Protein AF-A0A662I0E1-F1 (afdb_monomer_lite)

Secondary structure (DSSP, 8-state):
-EEEE-STTHHHHHHHHHHTTPEE-S--HHHHHHTT-----PPPSEEEEE-TTSSEEEEEE-HHHHHHHHHHHHHH-SSSEEEE-SS-BT-EEEEEEEEEETTEEEEEETTEEEEEE--S---TT-EEEEEEEE--SSSPPEEEES-EEE-SSEEEEET---EE-TT---HHHHHHHHHHHHHT--TTEEEEE-GGGGT--HHHHHHHHHHHHHHHHHHHT---PSSEEEE--BEEEEEE--HHHHHHHHHHHHTTS---TTHHHHHT-SSS-HHHHHHHHHTGGGS-HHHHHHHHHHHHHH---SEEEEEEE-TTS-EEEEEEEEEEE-SS-EEEEEE--S-EE-TTT--EE-TT-EEEEEE-TT-SEEEEEEE-TTS-EEEEEEEEES--EEEETTEEEEEEEEEEEEEETTSPPEEE-HHHHHHHHHTTSS-HHHHHHHHHHHHHHHHHHHH-SS-TTHHHHHHHHHH-

Foldseek 3Di:
DEEEEDDLLRLLVVLLQVVVPYHYEQYDPVNCVLVVHDNHLDQGQWYWYADPLLLWIKIKGHPVVVVVVLVSCVVLAFQKFKFFFPAHAFFKWWWFFQQDDPRWTWTAAPPGIATEDDDDDDDGGDTFMWTFNATFRPDHGYIYGAHWADDRFKIKGFQDAAEEDPLLPDPVLVVVVVVVQVVVPDVRIHIYTDNSSSRDDPVVVVVRVVVRSVLRVVLVPDPDDPGDGRYDHMTMMIMRHFLVVQQVSQVSSCVRAQGQRCLSQVCSADADHNVVRVVLRVCCVVDDRVVSNVCVVCVQVVQADQKAWEFAAEPSGDTDIDIFGFPDDDPQWTKTKDFDQDWDADPPLRHTDDGQKIWIWIDDAQFQWIKIWIADNVGHTFWIKIFGWRGWGDRYRRYIYTYGQQKIWIATQQGQIDIPRVVSNVVSVVVVRHDPVNSVVSVVLNVVLSVLRRVPRHCPPVVVNSSVNRVD

Structure (mmCIF, N/CA/C/O backbone):
data_AF-A0A662I0E1-F1
#
_entry.id   AF-A0A662I0E1-F1
#
loop_
_atom_site.group_PDB
_atom_site.id
_atom_site.type_symbol
_atom_site.label_atom_id
_atom_site.label_alt_id
_atom_site.label_comp_id
_atom_site.label_asym_id
_atom_site.label_entity_id
_atom_site.label_seq_id
_atom_site.pdbx_PDB_ins_code
_atom_site.Cartn_x
_atom_site.Cartn_y
_atom_site.Cartn_z
_atom_site.occupancy
_atom_site.B_iso_or_equiv
_atom_site.auth_seq_id
_atom_site.auth_comp_id
_atom_site.auth_asym_id
_atom_site.auth_atom_id
_atom_site.pdbx_PDB_model_num
ATOM 1 N N . MET A 1 1 ? 23.077 -3.966 -5.884 1.00 92.56 1 MET A N 1
ATOM 2 C CA . MET A 1 1 ? 21.669 -3.635 -6.199 1.00 92.56 1 MET A CA 1
ATOM 3 C C . MET A 1 1 ? 21.432 -2.170 -5.884 1.00 92.56 1 MET A C 1
ATOM 5 O O . MET A 1 1 ? 21.810 -1.733 -4.800 1.00 92.56 1 MET A O 1
ATOM 9 N N . PHE A 1 2 ? 20.866 -1.426 -6.832 1.00 96.06 2 PHE A N 1
ATOM 10 C CA . PHE A 1 2 ? 20.615 0.010 -6.728 1.00 96.06 2 PHE A CA 1
ATOM 11 C C . PHE A 1 2 ? 19.126 0.303 -6.548 1.00 96.06 2 PHE A C 1
ATOM 13 O O . PHE A 1 2 ? 18.291 -0.106 -7.361 1.00 96.06 2 PHE A O 1
ATOM 20 N N . ILE A 1 3 ? 18.792 1.060 -5.506 1.00 97.38 3 ILE A N 1
ATOM 21 C CA . ILE A 1 3 ? 17.420 1.412 -5.150 1.00 97.38 3 ILE A CA 1
ATOM 22 C C . ILE A 1 3 ? 17.205 2.903 -5.368 1.00 97.38 3 ILE A C 1
ATOM 24 O O . ILE A 1 3 ? 17.963 3.747 -4.891 1.00 97.38 3 ILE A O 1
ATOM 28 N N . ARG A 1 4 ? 16.116 3.236 -6.059 1.00 96.50 4 ARG A N 1
ATOM 29 C CA . ARG A 1 4 ? 15.605 4.604 -6.126 1.00 96.50 4 ARG A CA 1
ATOM 30 C C . ARG A 1 4 ? 14.428 4.757 -5.177 1.00 96.50 4 ARG A C 1
ATOM 32 O O . ARG A 1 4 ? 13.404 4.107 -5.366 1.00 96.50 4 ARG A O 1
ATOM 39 N N . VAL A 1 5 ? 14.537 5.677 -4.226 1.00 97.00 5 VAL A N 1
ATOM 40 C CA . VAL A 1 5 ? 13.483 5.955 -3.239 1.00 97.00 5 VAL A CA 1
ATOM 41 C C . VAL A 1 5 ? 12.842 7.316 -3.512 1.00 97.00 5 VAL A C 1
ATOM 43 O O . VAL A 1 5 ? 13.529 8.273 -3.886 1.00 97.00 5 VAL A O 1
ATOM 46 N N . ARG A 1 6 ? 11.517 7.408 -3.386 1.00 94.69 6 ARG A N 1
ATOM 47 C CA . ARG A 1 6 ? 10.720 8.630 -3.575 1.00 94.69 6 ARG A CA 1
ATOM 48 C C . ARG A 1 6 ? 9.590 8.694 -2.554 1.00 94.69 6 ARG A C 1
ATOM 50 O O . ARG A 1 6 ? 9.082 7.655 -2.160 1.00 94.69 6 ARG A O 1
ATOM 57 N N . GLY A 1 7 ? 9.157 9.913 -2.243 1.00 95.12 7 GLY A N 1
ATOM 58 C CA . GLY A 1 7 ? 7.985 10.162 -1.408 1.00 95.12 7 GLY A CA 1
ATOM 59 C C . GLY A 1 7 ? 8.312 10.485 0.047 1.00 95.12 7 GLY A C 1
ATOM 60 O O . GLY A 1 7 ? 9.469 10.747 0.382 1.00 95.12 7 GLY A O 1
ATOM 61 N N . ILE A 1 8 ? 7.288 10.509 0.896 1.00 95.94 8 ILE A N 1
ATOM 62 C CA . ILE A 1 8 ? 7.393 10.969 2.289 1.00 95.94 8 ILE A CA 1
ATOM 63 C C . ILE A 1 8 ? 8.243 10.022 3.145 1.00 95.94 8 ILE A C 1
ATOM 65 O O . ILE A 1 8 ? 8.955 10.479 4.033 1.00 95.94 8 ILE A O 1
ATOM 69 N N . TYR A 1 9 ? 8.269 8.730 2.801 1.00 97.56 9 TYR A N 1
ATOM 70 C CA . TYR A 1 9 ? 9.068 7.717 3.496 1.00 97.56 9 TYR A CA 1
ATOM 71 C C . TYR A 1 9 ? 10.549 7.713 3.082 1.00 97.56 9 TYR A C 1
ATOM 73 O O . TYR A 1 9 ? 11.338 6.912 3.583 1.00 97.56 9 TYR A O 1
ATOM 81 N N . ALA A 1 10 ? 10.965 8.579 2.147 1.00 97.50 10 ALA A N 1
ATOM 82 C CA . ALA A 1 10 ? 12.245 8.417 1.464 1.00 97.50 10 ALA A CA 1
ATOM 83 C C . ALA A 1 10 ? 13.468 8.469 2.386 1.00 97.50 10 ALA A C 1
ATOM 85 O O . ALA A 1 10 ? 14.403 7.703 2.172 1.00 97.50 10 ALA A O 1
ATOM 86 N N . THR A 1 11 ? 13.477 9.334 3.402 1.00 97.62 11 THR A N 1
ATOM 87 C CA . THR A 1 11 ? 14.609 9.433 4.339 1.00 97.62 11 THR A CA 1
ATOM 88 C C . THR A 1 11 ? 14.713 8.196 5.229 1.00 97.62 11 THR A C 1
ATOM 90 O O . THR A 1 11 ? 15.781 7.594 5.267 1.00 97.62 11 THR A O 1
ATOM 93 N N . ALA A 1 12 ? 13.615 7.763 5.859 1.00 98.06 12 ALA A N 1
ATOM 94 C CA . ALA A 1 12 ? 13.603 6.565 6.703 1.00 98.06 12 ALA A CA 1
ATOM 95 C C . ALA A 1 12 ? 14.018 5.312 5.918 1.00 98.06 12 ALA A C 1
ATOM 97 O O . ALA A 1 12 ? 14.869 4.539 6.350 1.00 98.06 12 ALA A O 1
ATOM 98 N N . LEU A 1 13 ? 13.457 5.139 4.718 1.00 98.19 13 LEU A N 1
ATOM 99 C CA . LEU A 1 13 ? 13.763 3.984 3.878 1.00 98.19 13 LEU A CA 1
ATOM 100 C C . LEU A 1 13 ? 15.184 4.028 3.320 1.00 98.19 13 LEU A C 1
ATOM 102 O O . LEU A 1 13 ? 15.802 2.983 3.169 1.00 98.19 13 LEU A O 1
ATOM 106 N N . THR A 1 14 ? 15.721 5.218 3.042 1.00 98.12 14 THR A N 1
ATOM 107 C CA . THR A 1 14 ? 17.128 5.357 2.648 1.00 98.12 14 THR A CA 1
ATOM 108 C C . THR A 1 14 ? 18.055 4.882 3.764 1.00 98.12 14 THR A C 1
ATOM 110 O O . THR A 1 14 ? 18.943 4.085 3.475 1.00 98.12 14 THR A O 1
ATOM 113 N N . ASN A 1 15 ? 17.806 5.289 5.016 1.00 97.81 15 ASN A N 1
ATOM 114 C CA . ASN A 1 15 ? 18.572 4.807 6.170 1.00 97.81 15 ASN A CA 1
ATOM 115 C C . ASN A 1 15 ? 18.498 3.273 6.260 1.00 97.81 15 ASN A C 1
ATOM 117 O O . ASN A 1 15 ? 19.514 2.592 6.173 1.00 97.81 15 ASN A O 1
ATOM 121 N N . LEU A 1 16 ? 17.276 2.722 6.266 1.00 97.56 16 LEU A N 1
ATOM 122 C CA . LEU A 1 16 ? 17.043 1.276 6.326 1.00 97.56 16 LEU A CA 1
ATOM 123 C C . LEU A 1 16 ? 17.789 0.504 5.224 1.00 97.56 16 LEU A C 1
ATOM 125 O O . LEU A 1 16 ? 18.357 -0.555 5.485 1.00 97.56 16 LEU A O 1
ATOM 129 N N . PHE A 1 17 ? 17.786 1.001 3.987 1.00 97.44 17 PHE A N 1
ATOM 130 C CA . PHE A 1 17 ? 18.440 0.326 2.866 1.00 97.44 17 PHE A CA 1
ATOM 131 C C . PHE A 1 17 ? 19.967 0.405 2.933 1.00 97.44 17 PHE A C 1
ATOM 133 O O . PHE A 1 17 ? 20.621 -0.603 2.658 1.00 97.44 17 PHE A O 1
ATOM 140 N N . LEU A 1 18 ? 20.534 1.546 3.332 1.00 96.69 18 LEU A N 1
ATOM 141 C CA . LEU A 1 18 ? 21.981 1.691 3.515 1.00 96.69 18 LEU A CA 1
ATOM 142 C C . LEU A 1 18 ? 22.489 0.758 4.623 1.00 96.69 18 LEU A C 1
ATOM 144 O O . LEU A 1 18 ? 23.445 0.018 4.399 1.00 96.69 18 LEU A O 1
ATOM 148 N N . SER A 1 19 ? 21.786 0.685 5.759 1.00 95.88 19 SER A N 1
ATOM 149 C CA . SER A 1 19 ? 22.121 -0.230 6.864 1.00 95.88 19 SER A CA 1
ATOM 150 C C . SER A 1 19 ? 22.014 -1.715 6.492 1.00 95.88 19 SER A C 1
ATOM 152 O O . SER A 1 19 ? 22.549 -2.564 7.196 1.00 95.88 19 SER A O 1
ATOM 154 N N . ASN A 1 20 ? 21.336 -2.048 5.387 1.00 96.69 20 ASN A N 1
ATOM 155 C CA . ASN A 1 20 ? 21.215 -3.412 4.861 1.00 96.69 20 ASN A CA 1
ATOM 156 C C . ASN A 1 20 ? 22.076 -3.648 3.600 1.00 96.69 20 ASN A C 1
ATOM 158 O O . ASN A 1 20 ? 21.840 -4.606 2.863 1.00 96.69 20 ASN A O 1
ATOM 162 N N . GLY A 1 21 ? 23.061 -2.783 3.326 1.00 95.62 21 GLY A N 1
ATOM 163 C CA . GLY A 1 21 ? 24.054 -2.980 2.263 1.00 95.62 21 GLY A CA 1
ATOM 164 C C . GLY A 1 21 ? 23.559 -2.701 0.838 1.00 95.62 21 GLY A C 1
ATOM 165 O O . GLY A 1 21 ? 24.180 -3.143 -0.132 1.00 95.62 21 GLY A O 1
ATOM 166 N N . PHE A 1 22 ? 22.440 -1.989 0.672 1.00 96.69 22 PHE A N 1
ATOM 167 C CA . PHE A 1 22 ? 21.978 -1.556 -0.648 1.00 96.69 22 PHE A CA 1
ATOM 168 C C . PHE A 1 22 ? 22.583 -0.214 -1.041 1.00 96.69 22 PHE A C 1
ATOM 170 O O . PHE A 1 22 ? 22.819 0.653 -0.206 1.00 96.69 22 PHE A O 1
ATOM 177 N N . ASN A 1 23 ? 22.738 -0.008 -2.348 1.00 96.62 23 ASN A N 1
ATOM 178 C CA . ASN A 1 23 ? 23.169 1.275 -2.885 1.00 96.62 23 ASN A CA 1
ATOM 179 C C . ASN A 1 23 ? 21.958 2.132 -3.246 1.00 96.62 23 ASN A C 1
ATOM 181 O O . ASN A 1 23 ? 20.977 1.644 -3.815 1.00 96.62 23 ASN A O 1
ATOM 185 N N . ILE A 1 24 ? 22.043 3.428 -2.968 1.00 96.81 24 ILE A N 1
ATOM 186 C CA . ILE A 1 24 ? 21.004 4.396 -3.316 1.00 96.81 24 ILE A CA 1
ATOM 187 C C . ILE A 1 24 ? 21.403 5.098 -4.601 1.00 96.81 24 ILE A C 1
ATOM 189 O O . ILE A 1 24 ? 22.513 5.603 -4.717 1.00 96.81 24 ILE A O 1
ATOM 193 N N . THR A 1 25 ? 20.487 5.162 -5.564 1.00 95.12 25 THR A N 1
ATOM 194 C CA . THR A 1 25 ? 20.740 5.850 -6.830 1.00 95.12 25 THR A CA 1
ATOM 195 C C . THR A 1 25 ? 19.688 6.893 -7.142 1.00 95.12 25 THR A C 1
ATOM 197 O O . THR A 1 25 ? 18.530 6.806 -6.712 1.00 95.12 25 THR A O 1
ATOM 200 N N . GLN A 1 26 ? 20.096 7.893 -7.922 1.00 91.62 26 GLN A N 1
ATOM 201 C CA . GLN A 1 26 ? 19.263 9.013 -8.326 1.00 91.62 26 GLN A CA 1
ATOM 202 C C . GLN A 1 26 ? 18.529 9.630 -7.118 1.00 91.62 26 GLN A C 1
ATOM 204 O O . GLN A 1 26 ? 17.303 9.787 -7.185 1.00 91.62 26 GLN A O 1
ATOM 209 N N . PRO A 1 27 ? 19.197 9.925 -5.983 1.00 94.56 27 PRO A N 1
ATOM 210 C CA . PRO A 1 27 ? 18.520 10.471 -4.812 1.00 94.56 27 PRO A CA 1
ATOM 211 C C . PRO A 1 27 ? 17.886 11.835 -5.126 1.00 94.56 27 PRO A C 1
ATOM 213 O O . PRO A 1 27 ? 18.352 12.588 -5.988 1.00 94.56 27 PRO A O 1
ATOM 216 N N . GLY A 1 28 ? 16.785 12.143 -4.435 1.00 92.00 28 GLY A N 1
ATOM 217 C CA . GLY A 1 28 ? 16.270 13.513 -4.396 1.00 92.00 28 GLY A CA 1
ATOM 218 C C . GLY A 1 28 ? 17.244 14.421 -3.644 1.00 92.00 28 GLY A C 1
ATOM 219 O O . GLY A 1 28 ? 18.026 13.933 -2.835 1.00 92.00 28 GLY A O 1
ATOM 220 N N . GLU A 1 29 ? 17.187 15.727 -3.886 1.00 92.88 29 GLU A N 1
ATOM 221 C CA . GLU A 1 29 ? 18.135 16.698 -3.318 1.00 92.88 29 GLU A CA 1
ATOM 222 C C . GLU A 1 29 ? 18.207 16.645 -1.786 1.00 92.88 29 GLU A C 1
ATOM 224 O O . GLU A 1 29 ? 19.290 16.523 -1.222 1.00 92.88 29 GLU A O 1
ATOM 229 N N . ILE A 1 30 ? 17.050 16.608 -1.120 1.00 92.81 30 ILE A N 1
ATOM 230 C CA . ILE A 1 30 ? 16.956 16.518 0.345 1.00 92.81 30 ILE A CA 1
ATOM 231 C C . ILE A 1 30 ? 17.621 15.238 0.872 1.00 92.81 30 ILE A C 1
ATOM 233 O O . ILE A 1 30 ? 18.372 15.279 1.842 1.00 92.81 30 ILE A O 1
ATOM 237 N N . VAL A 1 31 ? 17.365 14.094 0.231 1.00 95.25 31 VAL A N 1
ATOM 238 C CA . VAL A 1 31 ? 17.960 12.808 0.631 1.00 95.25 31 VAL A CA 1
ATOM 239 C C . VAL A 1 31 ? 19.466 12.814 0.369 1.00 95.25 31 VAL A C 1
ATOM 241 O O . VAL A 1 31 ? 20.226 12.383 1.226 1.00 95.25 31 VAL A O 1
ATOM 244 N N . ALA A 1 32 ? 19.906 13.344 -0.773 1.00 95.19 32 ALA A N 1
ATOM 245 C CA . ALA A 1 32 ? 21.325 13.451 -1.095 1.00 95.19 32 ALA A CA 1
ATOM 246 C C . ALA A 1 32 ? 22.075 14.288 -0.050 1.00 95.19 32 ALA A C 1
ATOM 248 O O . ALA A 1 32 ? 23.121 13.858 0.423 1.00 95.19 32 ALA A O 1
ATOM 249 N N . LYS A 1 33 ? 21.503 15.428 0.364 1.00 95.44 33 LYS A N 1
ATOM 250 C CA . LYS A 1 33 ? 22.077 16.297 1.397 1.00 95.44 33 LYS A CA 1
ATOM 251 C C . LYS A 1 33 ? 22.139 15.612 2.765 1.00 95.44 33 LYS A C 1
ATOM 253 O O . LYS A 1 33 ? 23.177 15.656 3.406 1.00 95.44 33 LYS A O 1
ATOM 258 N N . ARG A 1 34 ? 21.051 14.962 3.199 1.00 95.19 34 ARG A N 1
ATOM 259 C CA . ARG A 1 34 ? 20.962 14.309 4.523 1.00 95.19 34 ARG A CA 1
ATOM 260 C C . ARG A 1 34 ? 21.964 13.171 4.714 1.00 95.19 34 ARG A C 1
ATOM 262 O O . ARG A 1 34 ? 22.451 12.981 5.816 1.00 95.19 34 ARG A O 1
ATOM 269 N N . PHE A 1 35 ? 22.252 12.422 3.653 1.00 96.12 35 PHE A N 1
ATOM 270 C CA . PHE A 1 35 ? 23.133 11.250 3.705 1.00 96.12 35 PHE A CA 1
ATOM 271 C C . PHE A 1 35 ? 24.491 11.485 3.026 1.00 96.12 35 PHE A C 1
ATOM 273 O O . PHE A 1 35 ? 25.225 10.528 2.795 1.00 96.12 35 PHE A O 1
ATOM 280 N N . SER A 1 36 ? 24.807 12.728 2.641 1.00 94.75 36 SER A N 1
ATOM 281 C CA . SER A 1 36 ? 26.024 13.075 1.888 1.00 94.75 36 SER A CA 1
ATOM 282 C C . SER A 1 36 ? 26.256 12.184 0.654 1.00 94.75 36 SER A C 1
ATOM 284 O O . SER A 1 36 ? 27.383 11.820 0.320 1.00 94.75 36 SER A O 1
ATOM 286 N N . LEU A 1 37 ? 25.172 11.804 -0.033 1.00 93.19 37 LEU A N 1
ATOM 287 C CA . LEU A 1 37 ? 25.224 10.882 -1.168 1.00 93.19 37 LEU A CA 1
ATOM 288 C C . LEU A 1 37 ? 25.555 11.620 -2.461 1.00 93.19 37 LEU A C 1
ATOM 290 O O . LEU A 1 37 ? 24.956 12.650 -2.791 1.00 93.19 37 LEU A O 1
ATOM 294 N N . LYS A 1 38 ? 26.421 11.011 -3.273 1.00 90.44 38 LYS A N 1
ATOM 295 C CA . LYS A 1 38 ? 26.618 11.432 -4.661 1.00 90.44 38 LYS A CA 1
ATOM 296 C C . LYS A 1 38 ? 25.315 11.248 -5.442 1.00 90.44 38 LYS A C 1
ATOM 298 O O . LYS A 1 38 ? 24.607 10.250 -5.297 1.00 90.44 38 LYS A O 1
ATOM 303 N N . ARG A 1 39 ? 24.995 12.202 -6.320 1.00 85.62 39 ARG A N 1
ATOM 304 C CA . ARG A 1 39 ? 23.822 12.122 -7.210 1.00 85.62 39 ARG A CA 1
ATOM 305 C C . ARG A 1 39 ? 24.117 11.249 -8.426 1.00 85.62 39 ARG A C 1
ATOM 307 O O . ARG A 1 39 ? 24.038 11.702 -9.564 1.00 85.62 39 ARG A O 1
ATOM 314 N N . GLU A 1 40 ? 24.465 9.996 -8.167 1.00 83.25 40 GLU A N 1
ATOM 315 C CA . GLU A 1 40 ? 24.742 9.024 -9.215 1.00 83.25 40 GLU A CA 1
ATOM 316 C C . GLU A 1 40 ? 23.516 8.802 -10.103 1.00 83.25 40 GLU A C 1
ATOM 318 O O . GLU A 1 40 ? 22.366 8.781 -9.649 1.00 83.25 40 GLU A O 1
ATOM 323 N N . THR A 1 41 ? 23.780 8.623 -11.394 1.00 86.81 41 THR A N 1
ATOM 324 C CA . THR A 1 41 ? 22.773 8.445 -12.445 1.00 86.81 41 THR A CA 1
ATOM 325 C C . THR A 1 41 ? 22.574 6.986 -12.847 1.00 86.81 41 THR A C 1
ATOM 327 O O . THR A 1 41 ? 21.814 6.703 -13.777 1.00 86.81 41 THR A O 1
ATOM 330 N N . ILE A 1 42 ? 23.202 6.060 -12.115 1.00 91.88 42 ILE A N 1
ATOM 331 C CA . ILE A 1 42 ? 23.125 4.617 -12.347 1.00 91.88 42 ILE A CA 1
ATOM 332 C C . ILE A 1 42 ? 21.647 4.173 -12.418 1.00 91.88 42 ILE A C 1
ATOM 334 O O . ILE A 1 42 ? 20.800 4.664 -11.665 1.00 91.88 42 ILE A O 1
ATOM 338 N N . PRO A 1 43 ? 21.270 3.281 -13.350 1.00 93.00 43 PRO A N 1
ATOM 339 C CA . PRO A 1 43 ? 19.903 2.785 -13.427 1.00 93.00 43 PRO A CA 1
ATOM 340 C C . PRO A 1 43 ? 19.507 2.036 -12.157 1.00 93.00 43 PRO A C 1
ATOM 342 O O . PRO A 1 43 ? 20.181 1.096 -11.743 1.00 93.00 43 PRO A O 1
ATOM 345 N N . ALA A 1 44 ? 18.370 2.408 -11.578 1.00 95.19 44 ALA A N 1
ATOM 346 C CA . ALA A 1 44 ? 17.819 1.688 -10.440 1.00 95.19 44 ALA A CA 1
ATOM 347 C C . ALA A 1 44 ? 17.300 0.309 -10.866 1.00 95.19 44 ALA A C 1
ATOM 349 O O . ALA A 1 44 ? 16.575 0.215 -11.865 1.00 95.19 44 ALA A O 1
ATOM 350 N N . ASP A 1 45 ? 17.606 -0.714 -10.068 1.00 96.25 45 ASP A N 1
ATOM 351 C CA . ASP A 1 45 ? 17.050 -2.063 -10.205 1.00 96.25 45 ASP A CA 1
ATOM 352 C C . ASP A 1 45 ? 15.610 -2.101 -9.664 1.00 96.25 45 ASP A C 1
ATOM 354 O O . ASP A 1 45 ? 14.736 -2.764 -10.221 1.00 96.25 45 ASP A O 1
ATOM 358 N N . VAL A 1 46 ? 15.340 -1.316 -8.614 1.00 97.19 46 VAL A N 1
ATOM 359 C CA . VAL A 1 46 ? 14.019 -1.168 -7.992 1.00 97.19 46 VAL A CA 1
ATOM 360 C C . VAL A 1 46 ? 13.707 0.294 -7.695 1.00 97.19 46 VAL A C 1
ATOM 362 O O . VAL A 1 46 ? 14.574 1.094 -7.343 1.00 97.19 46 VAL A O 1
ATOM 365 N N . THR A 1 47 ? 12.433 0.659 -7.830 1.00 97.06 47 THR A N 1
ATOM 366 C CA . THR A 1 47 ? 11.896 1.930 -7.343 1.00 97.06 47 THR A CA 1
ATOM 367 C C . THR A 1 47 ? 10.920 1.699 -6.202 1.00 97.06 47 THR A C 1
ATOM 369 O O . THR A 1 47 ? 9.942 0.975 -6.370 1.00 97.06 47 THR A O 1
ATOM 372 N N . VAL A 1 48 ? 11.165 2.373 -5.083 1.00 98.12 48 VAL A N 1
ATOM 373 C CA . VAL A 1 48 ? 10.274 2.444 -3.925 1.00 98.12 48 VAL A CA 1
ATOM 374 C C . VAL A 1 48 ? 9.627 3.824 -3.907 1.00 98.12 48 VAL A C 1
ATOM 376 O O . VAL A 1 48 ? 10.321 4.841 -3.994 1.00 98.12 48 VAL A O 1
ATOM 379 N N . LYS A 1 49 ? 8.299 3.869 -3.850 1.00 97.00 49 LYS A N 1
ATOM 380 C CA . LYS A 1 49 ? 7.519 5.112 -3.832 1.00 97.00 49 LYS A CA 1
ATOM 381 C C . LYS A 1 49 ? 6.309 4.977 -2.919 1.00 97.00 49 LYS A C 1
ATOM 383 O O . LYS A 1 49 ? 5.849 3.862 -2.699 1.00 97.00 49 LYS A O 1
ATOM 388 N N . ASP A 1 50 ? 5.757 6.098 -2.482 1.00 97.44 50 ASP A N 1
ATOM 389 C CA . ASP A 1 50 ? 4.487 6.117 -1.756 1.00 97.44 50 ASP A CA 1
ATOM 390 C C . ASP A 1 50 ? 3.361 5.449 -2.569 1.00 97.44 50 ASP A C 1
ATOM 392 O O . ASP A 1 50 ? 3.311 5.546 -3.807 1.00 97.44 50 ASP A O 1
ATOM 396 N N . ARG A 1 51 ? 2.433 4.803 -1.855 1.00 95.25 51 ARG A N 1
ATOM 397 C CA . ARG A 1 51 ? 1.071 4.563 -2.349 1.00 95.25 51 ARG A CA 1
ATOM 398 C C . ARG A 1 51 ? 0.395 5.901 -2.670 1.00 95.25 51 ARG A C 1
ATOM 400 O O . ARG A 1 51 ? 0.800 6.950 -2.170 1.00 95.25 51 ARG A O 1
ATOM 407 N N . GLU A 1 52 ? -0.646 5.877 -3.498 1.00 91.50 52 GLU A N 1
ATOM 408 C CA . GLU A 1 52 ? -1.362 7.101 -3.898 1.00 91.50 52 GLU A CA 1
ATOM 409 C C . GLU A 1 52 ? -2.003 7.828 -2.706 1.00 91.50 52 GLU A C 1
ATOM 411 O O . GLU A 1 52 ? -2.025 9.055 -2.671 1.00 91.50 52 GLU A O 1
ATOM 416 N N . ASP A 1 53 ? -2.436 7.074 -1.697 1.00 91.56 53 ASP A N 1
ATOM 417 C CA . ASP A 1 53 ? -2.974 7.572 -0.428 1.00 91.56 53 ASP A CA 1
ATOM 418 C C . ASP A 1 53 ? -1.898 7.944 0.610 1.00 91.56 53 ASP A C 1
ATOM 420 O O . ASP A 1 53 ? -2.234 8.412 1.695 1.00 91.56 53 ASP A O 1
ATOM 424 N N . LYS A 1 54 ? -0.610 7.720 0.305 1.00 95.31 54 LYS A N 1
ATOM 425 C CA . LYS A 1 54 ? 0.538 7.873 1.218 1.00 95.31 54 LYS A CA 1
ATOM 426 C C . LYS A 1 54 ? 0.460 7.032 2.506 1.00 95.31 54 LYS A C 1
ATOM 428 O O . LYS A 1 54 ? 1.284 7.214 3.405 1.00 95.31 54 LYS A O 1
ATOM 433 N N . LYS A 1 55 ? -0.462 6.068 2.612 1.00 95.56 55 LYS A N 1
ATOM 434 C CA . LYS A 1 55 ? -0.620 5.180 3.785 1.00 95.56 55 LYS A CA 1
ATOM 435 C C . LYS A 1 55 ? 0.324 3.971 3.756 1.00 95.56 55 LYS A C 1
ATOM 437 O O . LYS A 1 55 ? 0.255 3.092 4.610 1.00 95.56 55 LYS A O 1
ATOM 442 N N . GLY A 1 56 ? 1.237 3.941 2.793 1.00 97.12 56 GLY A N 1
ATOM 443 C CA . GLY A 1 56 ? 2.215 2.883 2.621 1.00 97.12 56 GLY A CA 1
ATOM 444 C C . GLY A 1 56 ? 3.087 3.121 1.396 1.00 97.12 56 GLY A C 1
ATOM 445 O O . GLY A 1 56 ? 3.165 4.244 0.888 1.00 97.12 56 GLY A O 1
ATOM 446 N N . ILE A 1 57 ? 3.719 2.062 0.896 1.00 98.38 57 ILE A N 1
ATOM 447 C CA . ILE A 1 57 ? 4.644 2.128 -0.241 1.00 98.38 57 ILE A CA 1
ATOM 448 C C . ILE A 1 57 ? 4.385 1.031 -1.269 1.00 98.38 57 ILE A C 1
ATOM 450 O O . ILE A 1 57 ? 3.851 -0.031 -0.966 1.00 98.38 57 ILE A O 1
ATOM 454 N N . VAL A 1 58 ? 4.834 1.287 -2.494 1.00 97.62 58 VAL A N 1
ATOM 455 C CA . VAL A 1 58 ? 4.884 0.325 -3.592 1.00 97.62 58 VAL A CA 1
ATOM 456 C C . VAL A 1 58 ? 6.325 0.210 -4.082 1.00 97.62 58 VAL A C 1
ATOM 458 O O . VAL A 1 58 ? 6.976 1.205 -4.420 1.00 97.62 58 VAL A O 1
ATOM 461 N N . ILE A 1 59 ? 6.804 -1.025 -4.144 1.00 98.06 59 ILE A N 1
ATOM 462 C CA . ILE A 1 59 ? 8.112 -1.443 -4.633 1.00 98.06 59 ILE A CA 1
ATOM 463 C C . ILE A 1 59 ? 7.912 -2.074 -6.011 1.00 98.06 59 ILE A C 1
ATOM 465 O O . ILE A 1 59 ? 7.139 -3.019 -6.157 1.00 98.06 59 ILE A O 1
ATOM 469 N N . ILE A 1 60 ? 8.588 -1.539 -7.028 1.00 96.88 60 ILE A N 1
ATOM 470 C CA . ILE A 1 60 ? 8.464 -2.003 -8.416 1.00 96.88 60 ILE A CA 1
ATOM 471 C C . ILE A 1 60 ? 9.851 -2.141 -9.039 1.00 96.88 60 ILE A C 1
ATOM 473 O O . ILE A 1 60 ? 10.614 -1.169 -9.056 1.00 96.88 60 ILE A O 1
ATOM 477 N N . GLY A 1 61 ? 10.159 -3.307 -9.604 1.00 96.31 61 GLY A N 1
ATOM 478 C CA . GLY A 1 61 ? 11.389 -3.512 -10.370 1.00 96.31 61 GLY A CA 1
ATOM 479 C C . GLY A 1 61 ? 11.809 -4.971 -10.470 1.00 96.31 61 GLY A C 1
ATOM 480 O O . GLY A 1 61 ? 10.970 -5.861 -10.592 1.00 96.31 61 GLY A O 1
ATOM 481 N N . ASP A 1 62 ? 13.118 -5.202 -10.439 1.00 95.06 62 ASP A N 1
ATOM 482 C CA . ASP A 1 62 ? 13.705 -6.535 -10.535 1.00 95.06 62 ASP A CA 1
ATOM 483 C C . ASP A 1 62 ? 13.199 -7.494 -9.436 1.00 95.06 62 ASP A C 1
ATOM 485 O O . ASP A 1 62 ? 13.178 -7.160 -8.251 1.00 95.06 62 ASP A O 1
ATOM 489 N N . LYS A 1 63 ? 12.821 -8.717 -9.831 1.00 94.44 63 LYS A N 1
ATOM 490 C CA . LYS A 1 63 ? 12.172 -9.706 -8.954 1.00 94.44 63 LYS A CA 1
ATOM 491 C C . LYS A 1 63 ? 13.062 -10.156 -7.798 1.00 94.44 63 LYS A C 1
ATOM 493 O O . LYS A 1 63 ? 12.556 -10.363 -6.698 1.00 94.44 63 LYS A O 1
ATOM 498 N N . GLU A 1 64 ? 14.361 -10.331 -8.026 1.00 95.31 64 GLU A N 1
ATOM 499 C CA . GLU A 1 64 ? 15.283 -10.768 -6.972 1.00 95.31 64 GLU A CA 1
ATOM 500 C C . GLU A 1 64 ? 15.464 -9.666 -5.925 1.00 95.31 64 GLU A C 1
ATOM 502 O O . GLU A 1 64 ? 15.352 -9.908 -4.721 1.00 95.31 64 GLU A O 1
ATOM 507 N N . THR A 1 65 ? 15.656 -8.433 -6.392 1.00 96.56 65 THR A N 1
ATOM 508 C CA . THR A 1 65 ? 15.787 -7.257 -5.530 1.00 96.56 65 THR A CA 1
ATOM 509 C C . THR A 1 65 ? 14.502 -7.008 -4.733 1.00 96.56 65 THR A C 1
ATOM 511 O O . THR A 1 65 ? 14.565 -6.796 -3.522 1.00 96.56 65 THR A O 1
ATOM 514 N N . VAL A 1 66 ? 13.325 -7.108 -5.367 1.00 97.56 66 VAL A N 1
ATOM 515 C CA . VAL A 1 66 ? 12.019 -6.993 -4.688 1.00 97.56 66 VAL A CA 1
ATOM 516 C C . VAL A 1 66 ? 11.868 -8.048 -3.591 1.00 97.56 66 VAL A C 1
ATOM 518 O O . VAL A 1 66 ? 11.462 -7.705 -2.484 1.00 97.56 66 VAL A O 1
ATOM 521 N N . LYS A 1 67 ? 12.244 -9.309 -3.846 1.00 96.44 67 LYS A N 1
ATOM 522 C CA . LYS A 1 67 ? 12.188 -10.381 -2.837 1.00 96.44 67 LYS A CA 1
ATOM 523 C C . LYS A 1 67 ? 13.093 -10.110 -1.633 1.00 96.44 67 LYS A C 1
ATOM 525 O O . LYS A 1 67 ? 12.668 -10.318 -0.496 1.00 96.44 67 LYS A O 1
ATOM 530 N N . LYS A 1 68 ? 14.320 -9.625 -1.861 1.00 97.31 68 LYS A N 1
ATOM 531 C CA . LYS A 1 68 ? 15.242 -9.252 -0.772 1.00 97.31 68 LYS A CA 1
ATOM 532 C C . LYS A 1 68 ? 14.657 -8.126 0.080 1.00 97.31 68 LYS A C 1
ATOM 534 O O . LYS A 1 68 ? 14.643 -8.239 1.304 1.00 97.31 68 LYS A O 1
ATOM 539 N N . LEU A 1 69 ? 14.095 -7.098 -0.558 1.00 97.56 69 LEU A N 1
ATOM 540 C CA . LEU A 1 69 ? 13.416 -6.015 0.153 1.00 97.56 69 LEU A CA 1
ATOM 541 C C . LEU A 1 69 ? 12.196 -6.512 0.928 1.00 97.56 69 LEU A C 1
ATOM 543 O O . LEU A 1 69 ? 12.064 -6.183 2.100 1.00 97.56 69 LEU A O 1
ATOM 547 N N . ALA A 1 70 ? 11.345 -7.347 0.329 1.00 96.31 70 ALA A N 1
ATOM 548 C CA . ALA A 1 70 ? 10.181 -7.912 1.007 1.00 96.31 70 ALA A CA 1
ATOM 549 C C . ALA A 1 70 ? 10.568 -8.656 2.298 1.00 96.31 70 ALA A C 1
ATOM 551 O O . ALA A 1 70 ? 9.907 -8.487 3.320 1.00 96.31 70 ALA A O 1
ATOM 552 N N . SER A 1 71 ? 11.666 -9.420 2.282 1.00 95.44 71 SER A N 1
ATOM 553 C CA . SER A 1 71 ? 12.209 -10.081 3.479 1.00 95.44 71 SER A CA 1
ATOM 554 C C . SER A 1 71 ? 12.628 -9.076 4.560 1.00 95.44 71 SER A C 1
ATOM 556 O O . SER A 1 71 ? 12.249 -9.228 5.719 1.00 95.44 71 SER A O 1
ATOM 558 N N . ILE A 1 72 ? 13.345 -8.012 4.184 1.00 96.31 72 ILE A N 1
ATOM 559 C CA . ILE A 1 72 ? 13.762 -6.947 5.114 1.00 96.31 72 ILE A CA 1
ATOM 560 C C . ILE A 1 72 ? 12.547 -6.258 5.729 1.00 96.31 72 ILE A C 1
ATOM 562 O O . ILE A 1 72 ? 12.486 -6.094 6.943 1.00 96.31 72 ILE A O 1
ATOM 566 N N . PHE A 1 73 ? 11.552 -5.909 4.913 1.00 96.69 73 PHE A N 1
ATOM 567 C CA . PHE A 1 73 ? 10.337 -5.256 5.388 1.00 96.69 73 PHE A CA 1
ATOM 568 C C . PHE A 1 73 ? 9.531 -6.146 6.340 1.00 96.69 73 PHE A C 1
ATOM 570 O O . PHE A 1 73 ? 9.131 -5.668 7.395 1.00 96.69 73 PHE A O 1
ATOM 577 N N . LYS A 1 74 ? 9.348 -7.436 6.028 1.00 94.69 74 LYS A N 1
ATOM 578 C CA . LYS A 1 74 ? 8.633 -8.374 6.914 1.00 94.69 74 LYS A CA 1
ATOM 579 C C . LYS A 1 74 ? 9.350 -8.597 8.250 1.00 94.69 74 LYS A C 1
ATOM 581 O O . LYS A 1 74 ? 8.692 -8.852 9.250 1.00 94.69 74 LYS A O 1
ATOM 586 N N . LYS A 1 75 ? 10.684 -8.495 8.279 1.00 93.81 75 LYS A N 1
ATOM 587 C CA . LYS A 1 75 ? 11.472 -8.549 9.523 1.00 93.81 75 LYS A CA 1
ATOM 588 C C . LYS A 1 75 ? 11.408 -7.237 10.307 1.00 93.81 75 LYS A C 1
ATOM 590 O O . LYS A 1 75 ? 11.331 -7.248 11.529 1.00 93.81 75 LYS A O 1
ATOM 595 N N . ALA A 1 76 ? 11.468 -6.105 9.609 1.00 94.75 76 ALA A N 1
ATOM 596 C CA . ALA A 1 76 ? 11.517 -4.790 10.234 1.00 94.75 76 ALA A CA 1
ATOM 597 C C . ALA A 1 76 ? 10.145 -4.318 10.739 1.00 94.75 76 ALA A C 1
ATOM 599 O O . ALA A 1 76 ? 10.092 -3.614 11.746 1.00 94.75 76 ALA A O 1
ATOM 600 N N . PHE A 1 77 ? 9.051 -4.698 10.083 1.00 95.06 77 PHE A N 1
ATOM 601 C CA . PHE A 1 77 ? 7.705 -4.203 10.370 1.00 95.06 77 PHE A CA 1
ATOM 602 C C . PHE A 1 77 ? 6.780 -5.383 10.619 1.00 95.06 77 PHE A C 1
ATOM 604 O O . PHE A 1 77 ? 6.502 -6.172 9.721 1.00 95.06 77 PHE A O 1
ATOM 611 N N . THR A 1 78 ? 6.330 -5.540 11.857 1.00 91.00 78 THR A N 1
ATOM 612 C CA . THR A 1 78 ? 5.536 -6.712 12.226 1.00 91.00 78 THR A CA 1
ATOM 613 C C . THR A 1 78 ? 4.058 -6.472 11.975 1.00 91.00 78 THR A C 1
ATOM 615 O O . THR A 1 78 ? 3.387 -7.379 11.503 1.00 91.00 78 THR A O 1
ATOM 618 N N . CYS A 1 79 ? 3.565 -5.253 12.205 1.00 95.19 79 CYS A N 1
ATOM 619 C CA . CYS A 1 79 ? 2.140 -4.930 12.297 1.00 95.19 79 CYS A CA 1
ATOM 620 C C . CYS A 1 79 ? 1.532 -4.411 10.982 1.00 95.19 79 CYS A C 1
ATOM 622 O O . CYS A 1 79 ? 0.467 -3.806 10.998 1.00 95.19 79 CYS A O 1
ATOM 624 N N . SER A 1 80 ? 2.220 -4.571 9.853 1.00 97.19 80 SER A N 1
ATOM 625 C CA . SER A 1 80 ? 1.819 -4.041 8.544 1.00 97.19 80 SER A CA 1
ATOM 626 C C . SER A 1 80 ? 1.276 -5.136 7.630 1.00 97.19 80 SER A C 1
ATOM 628 O O . SER A 1 80 ? 1.535 -6.321 7.839 1.00 97.19 80 SER A O 1
ATOM 630 N N . ILE A 1 81 ? 0.552 -4.734 6.582 1.00 97.44 81 ILE A N 1
ATOM 631 C CA . ILE A 1 81 ? 0.068 -5.656 5.548 1.00 97.44 81 ILE A CA 1
ATOM 632 C C . ILE A 1 81 ? 1.018 -5.621 4.354 1.00 97.44 81 ILE A C 1
ATOM 634 O O . ILE A 1 81 ? 1.316 -4.561 3.805 1.00 97.44 81 ILE A O 1
ATOM 638 N N . PHE A 1 82 ? 1.441 -6.799 3.917 1.00 97.06 82 PHE A N 1
ATOM 639 C CA . PHE A 1 82 ? 2.342 -7.039 2.802 1.00 97.06 82 PHE A CA 1
ATOM 640 C C . PHE A 1 82 ? 1.577 -7.670 1.640 1.00 97.06 82 PHE A C 1
ATOM 642 O O . PHE A 1 82 ? 0.980 -8.732 1.772 1.00 97.06 82 PHE A O 1
ATOM 649 N N . LYS A 1 83 ? 1.597 -7.044 0.469 1.00 95.31 83 LYS A N 1
ATOM 650 C CA . LYS A 1 83 ? 0.914 -7.532 -0.732 1.00 95.31 83 LYS A CA 1
ATOM 651 C C . LYS A 1 83 ? 1.957 -7.926 -1.769 1.00 95.31 83 LYS A C 1
ATOM 653 O O . LYS A 1 83 ? 2.581 -7.071 -2.398 1.00 95.31 83 LYS A O 1
ATOM 658 N N . GLU A 1 84 ? 2.155 -9.230 -1.928 1.00 92.75 84 GLU A N 1
ATOM 659 C CA . GLU A 1 84 ? 3.001 -9.800 -2.976 1.00 92.75 84 GLU A CA 1
ATOM 660 C C . GLU A 1 84 ? 2.124 -10.232 -4.151 1.00 92.75 84 GLU A C 1
ATOM 662 O O . GLU A 1 84 ? 1.224 -11.057 -4.000 1.00 92.75 84 GLU A O 1
ATOM 667 N N . TYR A 1 85 ? 2.364 -9.638 -5.318 1.00 93.75 85 TYR A N 1
ATOM 668 C CA . TYR A 1 85 ? 1.589 -9.930 -6.517 1.00 93.75 85 TYR A CA 1
ATOM 669 C C . TYR A 1 85 ? 2.194 -11.135 -7.243 1.00 93.75 85 TYR A C 1
ATOM 671 O O . TYR A 1 85 ? 3.388 -11.144 -7.547 1.00 93.75 85 TYR A O 1
ATOM 679 N N . SER A 1 86 ? 1.360 -12.130 -7.566 1.00 91.31 86 SER A N 1
ATOM 680 C CA . SER A 1 86 ? 1.790 -13.355 -8.263 1.00 91.31 86 SER A CA 1
ATOM 681 C C . SER A 1 86 ? 2.371 -13.075 -9.650 1.00 91.31 86 SER A C 1
ATOM 683 O O . SER A 1 86 ? 3.266 -13.784 -10.109 1.00 91.31 86 SER A O 1
ATOM 685 N N . TYR A 1 87 ? 1.878 -12.014 -10.292 1.00 95.00 87 TYR A N 1
ATOM 686 C CA . TYR A 1 87 ? 2.266 -11.594 -11.630 1.00 95.00 87 TYR A CA 1
ATOM 687 C C . TYR A 1 87 ? 2.919 -10.209 -11.598 1.00 95.00 87 TYR A C 1
ATOM 689 O O . TYR A 1 87 ? 2.381 -9.263 -11.017 1.00 95.00 87 TYR A O 1
ATOM 697 N N . GLY A 1 88 ? 4.070 -10.080 -12.253 1.00 95.75 88 GLY A N 1
ATOM 698 C CA . GLY A 1 88 ? 4.731 -8.807 -12.498 1.00 95.75 88 GLY A CA 1
ATOM 699 C C . GLY A 1 88 ? 4.044 -8.020 -13.611 1.00 95.75 88 GLY A C 1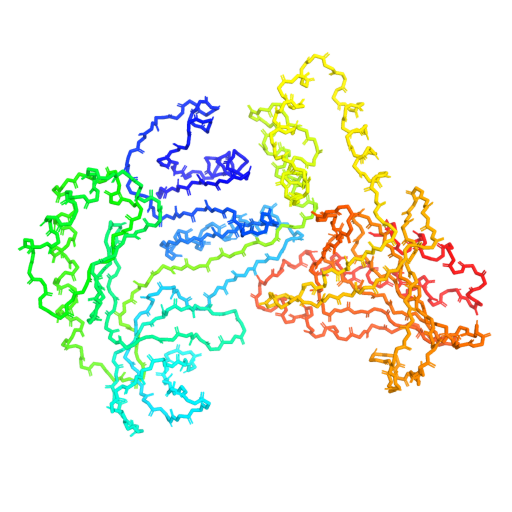
ATOM 700 O O . GLY A 1 88 ? 3.465 -8.579 -14.543 1.00 95.75 88 GLY A O 1
ATOM 701 N N . ILE A 1 89 ? 4.121 -6.692 -13.551 1.00 95.62 89 ILE A N 1
ATOM 702 C CA . ILE A 1 89 ? 3.632 -5.854 -14.647 1.00 95.62 89 ILE A CA 1
ATOM 703 C C . ILE A 1 89 ? 4.540 -6.039 -15.866 1.00 95.62 89 ILE A C 1
ATOM 705 O O . ILE A 1 89 ? 5.760 -5.909 -15.765 1.00 95.62 89 ILE A O 1
ATOM 709 N N . TYR A 1 90 ? 3.943 -6.298 -17.028 1.00 96.50 90 TYR A N 1
ATOM 710 C CA . TYR A 1 90 ? 4.613 -6.717 -18.261 1.00 96.50 90 TYR A CA 1
ATOM 711 C C . TYR A 1 90 ? 5.298 -8.089 -18.203 1.00 96.50 90 TYR A C 1
ATOM 713 O O . TYR A 1 90 ? 6.140 -8.358 -19.060 1.00 96.50 90 TYR A O 1
ATOM 721 N N . ASP A 1 91 ? 4.951 -8.960 -17.246 1.00 97.25 91 ASP A N 1
ATOM 722 C CA . ASP A 1 91 ? 5.228 -10.388 -17.431 1.00 97.25 91 ASP A CA 1
ATOM 723 C C . ASP A 1 91 ? 4.535 -10.845 -18.716 1.00 97.25 91 ASP A C 1
ATOM 725 O O . ASP A 1 91 ? 3.382 -10.484 -18.961 1.00 97.25 91 ASP A O 1
ATOM 729 N N . CYS A 1 92 ? 5.263 -11.575 -19.556 1.00 96.94 92 CYS A N 1
ATOM 730 C CA . CYS A 1 92 ? 4.795 -12.041 -20.852 1.00 96.94 92 CYS A CA 1
ATOM 731 C C . CYS A 1 92 ? 4.614 -13.556 -20.822 1.00 96.94 92 CYS A C 1
ATOM 733 O O . CYS A 1 92 ? 5.462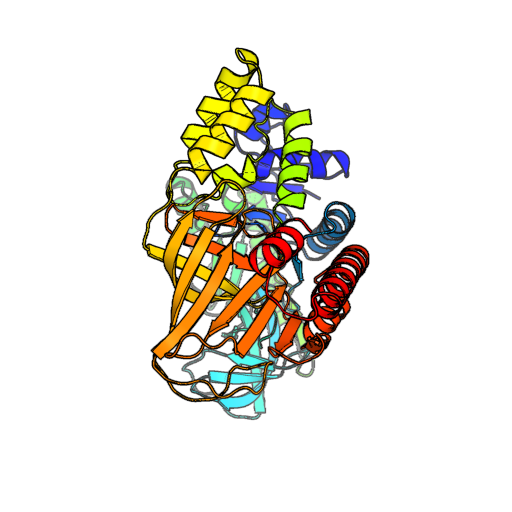 -14.277 -20.290 1.00 96.94 92 CYS A O 1
ATOM 735 N N . PHE A 1 93 ? 3.544 -14.024 -21.452 1.00 97.12 93 PHE A N 1
ATOM 736 C CA . PHE A 1 93 ? 3.155 -15.424 -21.529 1.00 97.12 93 PHE A CA 1
ATOM 737 C C . PHE A 1 93 ? 2.769 -15.795 -22.956 1.00 97.12 93 PHE A C 1
ATOM 739 O O . PHE A 1 93 ? 2.318 -14.944 -23.728 1.00 97.12 93 PHE A O 1
ATOM 746 N N . LYS A 1 94 ? 2.906 -17.079 -23.275 1.00 96.81 94 LYS A N 1
ATOM 747 C CA . LYS A 1 94 ? 2.222 -17.725 -24.393 1.00 96.81 94 LYS A CA 1
ATOM 748 C C . LYS A 1 94 ? 1.065 -18.500 -23.777 1.00 96.81 94 LYS A C 1
ATOM 750 O O . LYS A 1 94 ? 1.295 -19.353 -22.923 1.00 96.81 94 LYS A O 1
ATOM 755 N N . GLY A 1 95 ? -0.158 -18.134 -24.126 1.00 96.81 95 GLY A N 1
ATOM 756 C CA . GLY A 1 95 ? -1.366 -18.660 -23.499 1.00 96.81 95 GLY A CA 1
ATOM 757 C C . GLY A 1 95 ? -2.381 -19.140 -24.523 1.00 96.81 95 GLY A C 1
ATOM 758 O O . GLY A 1 95 ? -2.271 -18.824 -25.710 1.00 96.81 95 GLY A O 1
ATOM 759 N N . LYS A 1 96 ? -3.371 -19.895 -24.050 1.00 97.31 96 LYS A N 1
ATOM 760 C CA . LYS A 1 96 ? -4.453 -20.447 -24.870 1.00 97.31 96 LYS A CA 1
ATOM 761 C C . LYS A 1 96 ? -5.762 -19.722 -24.579 1.00 97.31 96 LYS A C 1
ATOM 763 O O . LYS A 1 96 ? -6.101 -19.500 -23.416 1.00 97.31 96 LYS A O 1
ATOM 768 N N . ILE A 1 97 ? -6.501 -19.339 -25.616 1.00 97.69 97 ILE A N 1
ATOM 769 C CA . ILE A 1 97 ? -7.833 -18.749 -25.452 1.00 97.69 97 ILE A CA 1
ATOM 770 C C . ILE A 1 97 ? -8.812 -19.836 -25.000 1.00 97.69 97 ILE A C 1
ATOM 772 O O . ILE A 1 97 ? -9.057 -20.795 -25.730 1.00 97.69 97 ILE A O 1
ATOM 776 N N . LEU A 1 98 ? -9.388 -19.665 -23.809 1.00 96.81 98 LEU A N 1
ATOM 777 C CA . LEU A 1 98 ? -10.385 -20.579 -23.240 1.00 96.81 98 LEU A CA 1
ATOM 778 C C . LEU A 1 98 ? -11.824 -20.191 -23.590 1.00 96.81 98 LEU A C 1
ATOM 780 O O . LEU A 1 98 ? -12.716 -21.020 -23.498 1.00 96.81 98 LEU A O 1
ATOM 784 N N . GLY A 1 99 ? -12.059 -18.923 -23.929 1.00 94.88 99 GLY A N 1
ATOM 785 C CA . GLY A 1 99 ? -13.392 -18.410 -24.226 1.00 94.88 99 GLY A CA 1
ATOM 786 C C . GLY A 1 99 ? -13.529 -16.932 -23.933 1.00 94.88 99 GLY A C 1
ATOM 787 O O . GLY A 1 99 ? -12.538 -16.211 -23.782 1.00 94.88 99 GLY A O 1
ATOM 788 N N . LYS A 1 100 ? -14.773 -16.461 -23.852 1.00 93.50 100 LYS A N 1
ATOM 789 C CA . LYS A 1 100 ? -15.089 -15.045 -23.645 1.00 93.50 100 LYS A CA 1
ATOM 790 C C . LYS A 1 100 ? -16.098 -14.866 -22.517 1.00 93.50 100 LYS A C 1
ATOM 792 O O . LYS A 1 100 ? -17.142 -15.507 -22.494 1.00 93.50 100 LYS A O 1
ATOM 797 N N . LYS A 1 101 ? -15.819 -13.948 -21.589 1.00 92.38 101 LYS A N 1
ATOM 798 C CA . LYS A 1 101 ? -16.707 -13.615 -20.465 1.00 92.38 101 LYS A CA 1
ATOM 799 C C . LYS A 1 101 ? -16.785 -12.106 -20.293 1.00 92.38 101 LYS A C 1
ATOM 801 O O . LYS A 1 101 ? -15.763 -11.436 -20.190 1.00 92.38 101 LYS A O 1
ATOM 806 N N . ARG A 1 102 ? -18.010 -11.563 -20.252 1.00 88.38 102 ARG A N 1
ATOM 807 C CA . ARG A 1 102 ? -18.279 -10.118 -20.072 1.00 88.38 102 ARG A CA 1
ATOM 808 C C . ARG A 1 102 ? -17.495 -9.227 -21.054 1.00 88.38 102 ARG A C 1
ATOM 810 O O . ARG A 1 102 ? -16.955 -8.196 -20.675 1.00 88.38 102 ARG A O 1
ATOM 817 N N . GLY A 1 103 ? -17.393 -9.654 -22.313 1.00 87.75 103 GLY A N 1
ATOM 818 C CA . GLY A 1 103 ? -16.682 -8.911 -23.359 1.00 87.75 103 GLY A CA 1
ATOM 819 C C . GLY A 1 103 ? -15.157 -9.089 -23.381 1.00 87.75 103 GLY A C 1
ATOM 820 O O . GLY A 1 103 ? -14.540 -8.682 -24.362 1.00 87.75 103 GLY A O 1
ATOM 821 N N . LEU A 1 104 ? -14.557 -9.743 -22.380 1.00 94.56 104 LEU A N 1
ATOM 822 C CA . LEU A 1 104 ? -13.116 -10.000 -22.291 1.00 94.56 104 LEU A CA 1
ATOM 823 C C . LEU A 1 104 ? -12.792 -11.453 -22.644 1.00 94.56 104 LEU A C 1
ATOM 825 O O . LEU A 1 104 ? -13.542 -12.365 -22.290 1.00 94.56 104 LEU A O 1
ATOM 829 N N . TRP A 1 105 ? -11.666 -11.671 -23.320 1.00 96.75 105 TRP A N 1
ATOM 830 C CA . TRP A 1 105 ? -11.162 -13.018 -23.588 1.00 96.75 105 TRP A CA 1
ATOM 831 C C . TRP A 1 105 ? -10.529 -13.601 -22.325 1.00 96.75 105 TRP A C 1
ATOM 833 O O . TRP A 1 105 ? -9.845 -12.892 -21.590 1.00 96.75 105 TRP A O 1
ATOM 843 N N . ILE A 1 106 ? -10.747 -14.885 -22.069 1.00 97.56 106 ILE A N 1
ATOM 844 C CA . ILE A 1 106 ? -10.085 -15.624 -20.996 1.00 97.56 106 ILE A CA 1
ATOM 845 C C . ILE A 1 106 ? -8.887 -16.333 -21.612 1.00 97.56 106 ILE A C 1
ATOM 847 O O . ILE A 1 106 ? -9.043 -17.098 -22.563 1.00 97.56 106 ILE A O 1
ATOM 851 N N . VAL A 1 107 ? -7.702 -16.069 -21.071 1.00 97.94 107 VAL A N 1
ATOM 852 C CA . VAL A 1 107 ? -6.453 -16.670 -21.544 1.00 97.94 107 VAL A CA 1
ATOM 853 C C . VAL A 1 107 ? -5.858 -17.507 -20.428 1.00 97.94 107 VAL A C 1
ATOM 855 O O . VAL A 1 107 ? -5.590 -16.979 -19.348 1.00 97.94 107 VAL A O 1
ATOM 858 N N . GLU A 1 108 ? -5.648 -18.790 -20.690 1.00 97.94 108 GLU A N 1
ATOM 859 C CA . GLU A 1 108 ? -4.908 -19.679 -19.802 1.00 97.94 108 GLU A CA 1
ATOM 860 C C . GLU A 1 108 ? -3.433 -19.275 -19.772 1.00 97.94 108 GLU A C 1
ATOM 862 O O . GLU A 1 108 ? -2.796 -19.118 -20.818 1.00 97.94 108 GLU A O 1
ATOM 867 N N . ILE A 1 109 ? -2.897 -19.084 -18.569 1.00 97.00 109 ILE A N 1
ATOM 868 C CA . ILE A 1 109 ? -1.504 -18.699 -18.322 1.00 97.00 109 ILE A CA 1
ATOM 869 C C . ILE A 1 109 ? -0.958 -19.519 -17.143 1.00 97.00 109 ILE A C 1
ATOM 871 O O . ILE A 1 109 ? -1.736 -20.036 -16.341 1.00 97.00 109 ILE A O 1
ATOM 875 N N . PRO A 1 110 ? 0.370 -19.641 -16.974 1.00 95.25 110 PRO A N 1
ATOM 876 C CA . PRO A 1 110 ? 0.927 -20.369 -15.839 1.00 95.25 110 PRO A CA 1
ATOM 877 C C . PRO A 1 110 ? 0.401 -19.821 -14.506 1.00 95.25 110 PRO A C 1
ATOM 879 O O . PRO A 1 110 ? 0.552 -18.633 -14.225 1.00 95.25 110 PRO A O 1
ATOM 882 N N . GLY A 1 111 ? -0.197 -20.689 -13.686 1.00 91.75 111 GLY A N 1
ATOM 883 C CA . GLY A 1 111 ? -0.795 -20.314 -12.400 1.00 91.75 111 GLY A CA 1
ATOM 884 C C . GLY A 1 111 ? -2.274 -19.906 -12.455 1.00 91.75 111 GLY A C 1
ATOM 885 O O . GLY A 1 111 ? -2.801 -19.461 -11.436 1.00 91.75 111 GLY A O 1
ATOM 886 N N . GLY A 1 112 ? -2.952 -20.045 -13.601 1.00 94.50 112 GLY A N 1
ATOM 887 C CA . GLY A 1 112 ? -4.402 -19.876 -13.714 1.00 94.50 112 GLY A CA 1
ATOM 888 C C . GLY A 1 112 ? -4.826 -19.287 -15.058 1.00 94.50 112 GLY A C 1
ATOM 889 O O . GLY A 1 112 ? -4.529 -19.819 -16.122 1.00 94.50 112 GLY A O 1
ATOM 890 N N . TYR A 1 113 ? -5.547 -18.172 -15.020 1.00 96.44 113 TYR A N 1
ATOM 891 C CA . TYR A 1 113 ? -5.982 -17.464 -16.221 1.00 96.44 113 TYR A CA 1
ATOM 892 C C . TYR A 1 113 ? -5.888 -15.950 -16.021 1.00 96.44 113 TYR A C 1
ATOM 894 O O . TYR A 1 113 ? -5.752 -15.470 -14.896 1.00 96.44 113 TYR A O 1
ATOM 902 N N . GLY A 1 114 ? -5.967 -15.193 -17.113 1.00 97.06 114 GLY A N 1
ATOM 903 C CA . GLY A 1 114 ? -6.089 -13.736 -17.108 1.00 97.06 114 GLY A CA 1
ATOM 904 C C . GLY A 1 114 ? -7.158 -13.249 -18.083 1.00 97.06 114 GLY A C 1
ATOM 905 O O . GLY A 1 114 ? -7.595 -13.985 -18.970 1.00 97.06 114 GLY A O 1
ATOM 906 N N . PHE A 1 115 ? -7.580 -11.996 -17.923 1.00 97.19 115 PHE A N 1
ATOM 907 C CA . PHE A 1 115 ? -8.573 -11.365 -18.794 1.00 97.19 115 PHE A CA 1
ATOM 908 C C . PHE A 1 115 ? -7.892 -10.498 -19.847 1.00 97.19 115 PHE A C 1
ATOM 910 O O . PHE A 1 115 ? -7.183 -9.558 -19.506 1.00 97.19 115 PHE A O 1
ATOM 917 N N . LEU A 1 116 ? -8.119 -10.774 -21.125 1.00 97.00 116 LEU A N 1
ATOM 918 C CA . LEU A 1 116 ? -7.508 -10.071 -22.246 1.00 97.00 116 LEU A CA 1
ATOM 919 C C . LEU A 1 116 ? -8.478 -9.062 -22.878 1.00 97.00 116 LEU A C 1
ATOM 921 O O . LEU A 1 116 ? -9.534 -9.419 -23.407 1.00 97.00 116 LEU A O 1
ATOM 925 N N . GLU A 1 117 ? -8.064 -7.792 -22.877 1.00 90.12 117 GLU A N 1
ATOM 926 C CA . GLU A 1 117 ? -8.691 -6.712 -23.647 1.00 90.12 117 GLU A CA 1
ATOM 927 C C . GLU A 1 117 ? -8.170 -6.731 -25.092 1.00 90.12 117 GLU A C 1
ATOM 929 O O . GLU A 1 117 ? -7.069 -6.243 -25.375 1.00 90.12 117 GLU A O 1
ATOM 934 N N . TYR A 1 118 ? -8.952 -7.290 -26.017 1.00 91.12 118 TYR A N 1
ATOM 935 C CA . TYR A 1 118 ? -8.608 -7.305 -27.438 1.00 91.12 118 TYR A CA 1
ATOM 936 C C . TYR A 1 118 ? -9.853 -7.318 -28.333 1.00 91.12 118 TYR A C 1
ATOM 938 O O . TYR A 1 118 ? -10.727 -8.171 -28.182 1.00 91.12 118 TYR A O 1
ATOM 946 N N . ASN A 1 119 ? -9.901 -6.379 -29.284 1.00 87.06 119 ASN A N 1
ATOM 947 C CA . ASN A 1 119 ? -11.031 -6.191 -30.204 1.00 87.06 119 ASN A CA 1
ATOM 948 C C . ASN A 1 119 ? -10.847 -6.900 -31.557 1.00 87.06 119 ASN A C 1
ATOM 950 O O . ASN A 1 119 ? -11.732 -6.820 -32.405 1.00 87.06 119 ASN A O 1
ATOM 954 N N . GLY A 1 120 ? -9.704 -7.549 -31.795 1.00 85.19 120 GLY A N 1
ATOM 955 C CA . GLY A 1 120 ? -9.492 -8.317 -33.022 1.00 85.19 120 GLY A CA 1
ATOM 956 C C . GLY A 1 120 ? -10.201 -9.673 -32.993 1.00 85.19 120 GLY A C 1
ATOM 957 O O . GLY A 1 120 ? -10.779 -10.083 -31.983 1.00 85.19 120 GLY A O 1
ATOM 958 N N . LYS A 1 121 ? -10.156 -10.372 -34.129 1.00 89.06 121 LYS A N 1
ATOM 959 C CA . LYS A 1 121 ? -10.758 -11.700 -34.286 1.00 89.06 121 LYS A CA 1
ATOM 960 C C . LYS A 1 121 ? -9.861 -12.742 -33.611 1.00 89.06 121 LYS A C 1
ATOM 962 O O . LYS A 1 121 ? -8.746 -12.955 -34.071 1.00 89.06 121 LYS A O 1
ATOM 967 N N . LEU A 1 122 ? -10.363 -13.359 -32.545 1.00 94.25 122 LEU A N 1
ATOM 968 C CA . LEU A 1 122 ? -9.786 -14.532 -31.884 1.00 94.25 122 LEU A CA 1
ATOM 969 C C . LEU A 1 122 ? -10.861 -15.617 -31.784 1.00 94.25 122 LEU A C 1
ATOM 971 O O . LEU A 1 122 ? -12.058 -15.314 -31.829 1.00 94.25 122 LEU A O 1
ATOM 975 N N . ARG A 1 123 ? -10.431 -16.866 -31.654 1.00 93.94 123 ARG A N 1
ATOM 976 C CA . ARG A 1 123 ? -11.266 -18.050 -31.452 1.00 93.94 123 ARG A CA 1
ATOM 977 C C . ARG A 1 123 ? -10.790 -18.813 -30.224 1.00 93.94 123 ARG A C 1
ATOM 979 O O . ARG A 1 123 ? -9.650 -18.686 -29.784 1.00 93.94 123 ARG A O 1
ATOM 986 N N . GLU A 1 124 ? -11.689 -19.605 -29.658 1.00 95.12 124 GLU A N 1
ATOM 987 C CA . GLU A 1 124 ? -11.318 -20.575 -28.631 1.00 95.12 124 GLU A CA 1
ATOM 988 C C . GLU A 1 124 ? -10.297 -21.565 -29.188 1.00 95.12 124 GLU A C 1
ATOM 990 O O . GLU A 1 124 ? -10.399 -22.002 -30.333 1.00 95.12 124 GLU A O 1
ATOM 995 N N . GLY A 1 125 ? -9.286 -21.881 -28.383 1.00 94.75 125 GLY A N 1
ATOM 996 C CA . GLY A 1 125 ? -8.153 -22.702 -28.795 1.00 94.75 125 GLY A CA 1
ATOM 997 C C . GLY A 1 125 ? -6.991 -21.931 -29.422 1.00 94.75 125 GLY A C 1
ATOM 998 O O . GLY A 1 125 ? -5.899 -22.496 -29.485 1.00 94.75 125 GLY A O 1
ATOM 999 N N . ASP A 1 126 ? -7.170 -20.660 -29.806 1.00 95.88 126 ASP A N 1
ATOM 1000 C CA . ASP A 1 126 ? -6.077 -19.851 -30.354 1.00 95.88 126 ASP A CA 1
ATOM 1001 C C . ASP A 1 126 ? -4.927 -19.727 -29.345 1.00 95.88 126 ASP A C 1
ATOM 1003 O O . ASP A 1 126 ? -5.131 -19.504 -28.146 1.00 95.88 126 ASP A O 1
ATOM 1007 N N . ILE A 1 127 ? -3.699 -19.828 -29.854 1.00 95.75 127 ILE A N 1
ATOM 1008 C CA . ILE A 1 127 ? -2.475 -19.638 -29.079 1.00 95.75 127 ILE A CA 1
ATOM 1009 C C . ILE A 1 127 ? -1.976 -18.219 -29.318 1.00 95.75 127 ILE A C 1
ATOM 1011 O O . ILE A 1 127 ? -1.721 -17.819 -30.454 1.00 95.75 127 ILE A O 1
ATOM 1015 N N . VAL A 1 128 ? -1.822 -17.451 -28.243 1.00 95.69 128 VAL A N 1
ATOM 1016 C CA . VAL A 1 128 ? -1.499 -16.024 -28.322 1.00 95.69 128 VAL A CA 1
ATOM 1017 C C . VAL A 1 128 ? -0.381 -15.642 -27.362 1.00 95.69 128 VAL A C 1
ATOM 1019 O O . VAL A 1 128 ? -0.270 -16.169 -26.254 1.00 95.69 128 VAL A O 1
ATOM 1022 N N . PHE A 1 129 ? 0.426 -14.660 -27.763 1.00 96.75 129 PHE A N 1
ATOM 1023 C CA . PHE A 1 129 ? 1.302 -13.957 -26.832 1.00 96.75 129 PHE A CA 1
ATOM 1024 C C . PHE A 1 129 ? 0.529 -12.847 -26.130 1.00 96.75 129 PHE A C 1
ATOM 1026 O O . PHE A 1 129 ? -0.153 -12.039 -26.766 1.00 96.75 129 PHE A O 1
ATOM 1033 N N . VAL A 1 130 ? 0.664 -12.790 -24.812 1.00 97.25 130 VAL A N 1
ATOM 1034 C CA . VAL A 1 130 ? 0.007 -11.801 -23.958 1.00 97.25 130 VAL A CA 1
ATOM 1035 C C . VAL A 1 130 ? 0.972 -11.294 -22.903 1.00 97.25 130 VAL A C 1
ATOM 1037 O O . VAL A 1 130 ? 1.871 -12.011 -22.472 1.00 97.25 130 VAL A O 1
ATOM 1040 N N . HIS A 1 131 ? 0.765 -10.067 -22.437 1.00 97.56 131 HIS A N 1
ATOM 1041 C CA . HIS A 1 131 ? 1.497 -9.530 -21.297 1.00 97.56 131 HIS A CA 1
ATOM 1042 C C . HIS A 1 131 ? 0.580 -8.875 -20.271 1.00 97.56 131 HIS A C 1
ATOM 1044 O O . HIS A 1 131 ? -0.488 -8.353 -20.596 1.00 97.56 131 HIS A O 1
ATOM 1050 N N . VAL A 1 132 ? 1.023 -8.855 -19.017 1.00 97.56 132 VAL A N 1
ATOM 1051 C CA . VAL A 1 132 ? 0.278 -8.268 -17.899 1.00 97.56 132 VAL A CA 1
ATOM 1052 C C . VAL A 1 132 ? 0.256 -6.749 -18.022 1.00 97.56 132 VAL A C 1
ATOM 1054 O O . VAL A 1 132 ? 1.276 -6.076 -17.867 1.00 97.56 132 VAL A O 1
ATOM 1057 N N . LYS A 1 133 ? -0.928 -6.185 -18.255 1.00 95.81 133 LYS A N 1
ATOM 1058 C CA . LYS A 1 133 ? -1.179 -4.739 -18.224 1.00 95.81 133 LYS A CA 1
ATOM 1059 C C . LYS A 1 133 ? -1.359 -4.249 -16.788 1.00 95.81 133 LYS A C 1
ATOM 1061 O O . LYS A 1 133 ? -0.806 -3.211 -16.424 1.00 95.81 133 LYS A O 1
ATOM 1066 N N . LYS A 1 134 ? -2.142 -4.978 -15.989 1.00 94.56 134 LYS A N 1
ATOM 1067 C CA . LYS A 1 134 ? -2.417 -4.663 -14.583 1.00 94.56 134 LYS A CA 1
ATOM 1068 C C . LYS A 1 134 ? -2.523 -5.964 -13.779 1.00 94.56 134 LYS A C 1
ATOM 1070 O O . LYS A 1 134 ? -3.412 -6.760 -14.075 1.00 94.56 134 LYS A O 1
ATOM 1075 N N . PRO A 1 135 ? -1.643 -6.193 -12.792 1.00 93.81 135 PRO A N 1
ATOM 1076 C CA . PRO A 1 135 ? -1.803 -7.305 -11.869 1.00 93.81 135 PRO A CA 1
ATOM 1077 C C . PRO A 1 135 ? -2.827 -6.955 -10.783 1.00 93.81 135 PRO A C 1
ATOM 1079 O O . PRO A 1 135 ? -3.008 -5.785 -10.438 1.00 93.81 135 PRO A O 1
ATOM 1082 N N . PHE A 1 136 ? -3.463 -7.981 -10.228 1.00 90.56 136 PHE A N 1
ATOM 1083 C CA . PHE A 1 136 ? -4.330 -7.884 -9.059 1.00 90.56 136 PHE A CA 1
ATOM 1084 C C . PHE A 1 136 ? -3.869 -8.887 -8.004 1.00 90.56 136 PHE A C 1
ATOM 1086 O O . PHE A 1 136 ? -3.161 -9.844 -8.314 1.00 90.56 136 PHE A O 1
ATOM 1093 N N . LEU A 1 137 ? -4.239 -8.638 -6.748 1.00 85.56 137 LEU A N 1
ATOM 1094 C CA . LEU A 1 137 ? -3.824 -9.488 -5.637 1.00 85.56 137 LEU A CA 1
ATOM 1095 C C . LEU A 1 137 ? -4.669 -10.766 -5.549 1.00 85.56 137 LEU A C 1
ATOM 1097 O O . LEU A 1 137 ? -4.118 -11.847 -5.373 1.00 85.56 137 LEU A O 1
ATOM 1101 N N . SER A 1 138 ? -5.994 -10.646 -5.640 1.00 82.88 138 SER A N 1
ATOM 1102 C CA . SER A 1 138 ? -6.937 -11.768 -5.469 1.00 82.88 138 SER A CA 1
ATOM 1103 C C . SER A 1 138 ? -7.765 -12.053 -6.724 1.00 82.88 138 SER A C 1
ATOM 1105 O O . SER A 1 138 ? -8.643 -12.906 -6.699 1.00 82.88 138 SER A O 1
ATOM 1107 N N . GLU A 1 139 ? -7.498 -11.339 -7.817 1.00 87.62 139 GLU A N 1
ATOM 1108 C CA . GLU A 1 139 ? -8.211 -11.482 -9.084 1.00 87.62 139 GLU A CA 1
ATOM 1109 C C . GLU A 1 139 ? -7.235 -11.853 -10.212 1.00 87.62 139 GLU A C 1
ATOM 1111 O O . GLU A 1 139 ? -6.045 -11.521 -10.139 1.00 87.62 139 GLU A O 1
ATOM 1116 N N . PRO A 1 140 ? -7.719 -12.517 -11.275 1.00 93.25 140 PRO A N 1
ATOM 1117 C CA . PRO A 1 140 ? -6.958 -12.731 -12.501 1.00 93.25 140 PRO A CA 1
ATOM 1118 C C . PRO A 1 140 ? -6.372 -11.421 -13.059 1.00 93.25 140 PRO A C 1
ATOM 1120 O O . PRO A 1 140 ? -7.070 -10.403 -13.079 1.00 93.25 140 PRO A O 1
ATOM 1123 N N . PRO A 1 141 ? -5.121 -11.406 -13.557 1.00 96.31 141 PRO A N 1
ATOM 1124 C CA . PRO A 1 141 ? -4.516 -10.203 -14.112 1.00 96.31 141 PRO A CA 1
ATOM 1125 C C . PRO A 1 141 ? -5.245 -9.735 -15.375 1.00 96.31 141 PRO A C 1
ATOM 1127 O O . PRO A 1 141 ? -5.747 -10.534 -16.170 1.00 96.31 141 PRO A O 1
ATOM 1130 N N . LEU A 1 142 ? -5.220 -8.423 -15.607 1.00 96.94 142 LEU A N 1
ATOM 1131 C CA . LEU A 1 142 ? -5.614 -7.844 -16.885 1.00 96.94 142 LEU A CA 1
ATOM 1132 C C . LEU A 1 142 ? -4.442 -7.941 -17.863 1.00 96.94 142 LEU A C 1
ATOM 1134 O O . LEU A 1 142 ? -3.347 -7.428 -17.601 1.00 96.94 142 LEU A O 1
ATOM 1138 N N . LEU A 1 143 ? -4.691 -8.564 -19.003 1.00 97.31 143 LEU A N 1
ATOM 1139 C CA . LEU A 1 143 ? -3.740 -8.859 -20.059 1.00 97.31 143 LEU A CA 1
ATOM 1140 C C . LEU A 1 143 ? -3.948 -7.939 -21.264 1.00 97.31 143 LEU A C 1
ATOM 1142 O O . LEU A 1 143 ? -5.037 -7.420 -21.521 1.00 97.31 143 LEU A O 1
ATOM 1146 N N . ARG A 1 144 ? -2.879 -7.768 -22.036 1.00 96.62 144 ARG A N 1
ATOM 1147 C CA . ARG A 1 144 ? -2.883 -7.123 -23.346 1.00 96.62 144 ARG A CA 1
ATOM 1148 C C . ARG A 1 144 ? -2.222 -8.043 -24.367 1.00 96.62 144 ARG A C 1
ATOM 1150 O O . ARG A 1 144 ? -1.272 -8.750 -24.043 1.00 96.62 144 ARG A O 1
ATOM 1157 N N . TYR A 1 145 ? -2.730 -7.996 -25.592 1.00 95.81 145 TYR A N 1
ATOM 1158 C CA . TYR A 1 145 ? -2.230 -8.776 -26.718 1.00 95.81 145 TYR A CA 1
ATOM 1159 C C . TYR A 1 145 ? -0.815 -8.342 -27.128 1.00 95.81 145 TYR A C 1
ATOM 1161 O O . TYR A 1 145 ? -0.511 -7.145 -27.140 1.00 95.81 145 TYR A O 1
ATOM 1169 N N . GLY A 1 146 ? 0.024 -9.308 -27.498 1.00 94.69 146 GLY A N 1
ATOM 1170 C CA . GLY A 1 146 ? 1.380 -9.103 -28.002 1.00 94.69 146 GLY A CA 1
ATOM 1171 C C . GLY A 1 146 ? 2.476 -9.249 -26.945 1.00 94.69 146 GLY A C 1
ATOM 1172 O O . GLY A 1 146 ? 2.227 -9.277 -25.737 1.00 94.69 146 GLY A O 1
ATOM 1173 N N . ILE A 1 147 ? 3.716 -9.325 -27.424 1.00 95.56 147 ILE A N 1
ATOM 1174 C CA . ILE A 1 147 ? 4.908 -9.540 -26.597 1.00 95.56 147 ILE A CA 1
ATOM 1175 C C . ILE A 1 147 ? 5.352 -8.239 -25.906 1.00 95.56 147 ILE A C 1
ATOM 1177 O O . ILE A 1 147 ? 5.343 -7.163 -26.512 1.00 95.56 147 ILE A O 1
ATOM 1181 N N . ALA A 1 148 ? 5.814 -8.339 -24.655 1.00 96.31 148 ALA A N 1
ATOM 1182 C CA . ALA A 1 148 ? 6.485 -7.246 -23.952 1.00 96.31 148 ALA A CA 1
ATOM 1183 C C . ALA A 1 148 ? 7.850 -7.679 -23.398 1.00 96.31 148 ALA A C 1
ATOM 1185 O O . ALA A 1 148 ? 7.935 -8.605 -22.597 1.00 96.31 148 ALA A O 1
ATOM 1186 N N . VAL A 1 149 ? 8.916 -6.960 -23.767 1.00 95.62 149 VAL A N 1
ATOM 1187 C CA . VAL A 1 149 ? 10.288 -7.232 -23.303 1.00 95.62 149 VAL A CA 1
ATOM 1188 C C . VAL A 1 149 ? 10.825 -6.033 -22.530 1.00 95.62 149 VAL A C 1
ATOM 1190 O O . VAL A 1 149 ? 10.913 -4.921 -23.056 1.00 95.62 149 VAL A O 1
ATOM 1193 N N . SER A 1 150 ? 11.185 -6.256 -21.266 1.00 95.12 150 SER A N 1
ATOM 1194 C CA . SER A 1 150 ? 11.612 -5.207 -20.335 1.00 95.12 150 SER A CA 1
ATOM 1195 C C . SER A 1 150 ? 13.137 -5.078 -20.258 1.00 95.12 150 SER A C 1
ATOM 1197 O O . SER A 1 150 ? 13.828 -6.062 -20.005 1.00 95.12 150 SER A O 1
ATOM 1199 N N . GLY A 1 151 ? 13.653 -3.855 -20.411 1.00 95.00 151 GLY A N 1
ATOM 1200 C CA . GLY A 1 151 ? 15.022 -3.445 -20.067 1.00 95.00 151 GLY A CA 1
ATOM 1201 C C . GLY A 1 151 ? 15.027 -2.421 -18.928 1.00 95.00 151 GLY A C 1
ATOM 1202 O O . GLY A 1 151 ? 13.969 -2.079 -18.397 1.00 95.00 151 GLY A O 1
ATOM 1203 N N . LYS A 1 152 ? 16.196 -1.923 -18.522 1.00 93.81 152 LYS A N 1
ATOM 1204 C CA . LYS A 1 152 ? 16.360 -0.905 -17.473 1.00 93.81 152 LYS A CA 1
ATOM 1205 C C . LYS A 1 152 ? 15.914 0.482 -17.942 1.00 93.81 152 LYS A C 1
ATOM 1207 O O . LYS A 1 152 ? 15.277 1.196 -17.161 1.00 93.81 152 LYS A O 1
ATOM 1212 N N . TYR A 1 153 ? 16.207 0.868 -19.182 1.00 95.56 153 TYR A N 1
ATOM 1213 C CA . TYR A 1 153 ? 15.893 2.175 -19.773 1.00 95.56 153 TYR A CA 1
ATOM 1214 C C . TYR A 1 153 ? 14.620 2.160 -20.613 1.00 95.56 153 TYR A C 1
ATOM 1216 O O . TYR A 1 153 ? 13.861 3.132 -20.590 1.00 95.56 153 TYR A O 1
ATOM 1224 N N . ALA A 1 154 ? 14.352 1.070 -21.323 1.00 95.56 154 ALA A N 1
ATOM 1225 C CA . ALA A 1 154 ? 13.225 0.961 -22.236 1.00 95.56 154 ALA A CA 1
ATOM 1226 C C . ALA A 1 154 ? 12.472 -0.362 -22.075 1.00 95.56 154 ALA A C 1
ATOM 1228 O O . ALA A 1 154 ? 12.930 -1.318 -21.453 1.00 95.56 154 ALA A O 1
ATOM 1229 N N . ARG A 1 155 ? 11.268 -0.405 -22.636 1.00 95.81 155 ARG A N 1
ATOM 1230 C CA . ARG A 1 155 ? 10.485 -1.624 -22.811 1.00 95.81 155 ARG A CA 1
ATOM 1231 C C . ARG A 1 155 ? 9.960 -1.659 -24.234 1.00 95.81 155 ARG A C 1
ATOM 1233 O O . ARG A 1 155 ? 9.352 -0.682 -24.670 1.00 95.81 155 ARG A O 1
ATOM 1240 N N . LEU A 1 156 ? 10.173 -2.771 -24.924 1.00 95.75 156 LEU A N 1
ATOM 1241 C CA . LEU A 1 156 ? 9.596 -3.005 -26.242 1.00 95.75 156 LEU A CA 1
ATOM 1242 C C . LEU A 1 156 ? 8.239 -3.682 -26.076 1.00 95.75 156 LEU A C 1
ATOM 1244 O O . LEU A 1 156 ? 8.120 -4.641 -25.315 1.00 95.75 156 LEU A O 1
ATOM 1248 N N . ILE A 1 157 ? 7.220 -3.156 -26.751 1.00 95.25 157 ILE A N 1
ATOM 1249 C CA . ILE A 1 157 ? 5.849 -3.673 -26.712 1.00 95.25 157 ILE A CA 1
ATOM 1250 C C . ILE A 1 157 ? 5.382 -3.871 -28.148 1.00 95.25 157 ILE A C 1
ATOM 1252 O O . ILE A 1 157 ? 5.291 -2.903 -28.905 1.00 95.25 157 ILE A O 1
ATOM 1256 N N . GLN A 1 158 ? 5.074 -5.106 -28.520 1.00 94.00 158 GLN A N 1
ATOM 1257 C CA . GLN A 1 158 ? 4.556 -5.423 -29.844 1.00 94.00 158 GLN A CA 1
ATOM 1258 C C . GLN A 1 158 ? 3.196 -4.741 -30.050 1.00 94.00 158 GLN A C 1
ATOM 1260 O O . GLN A 1 158 ? 2.378 -4.680 -29.132 1.00 94.00 158 GLN A O 1
ATOM 1265 N N . TYR A 1 159 ? 2.979 -4.166 -31.232 1.00 91.94 159 TYR A N 1
ATOM 1266 C CA . TYR A 1 159 ? 1.818 -3.332 -31.577 1.00 91.94 159 TYR A CA 1
ATOM 1267 C C . TYR A 1 159 ? 1.638 -2.095 -30.674 1.00 91.94 159 TYR A C 1
ATOM 1269 O O . TYR A 1 159 ? 0.580 -1.462 -30.643 1.00 91.94 159 TYR A O 1
ATOM 1277 N N . GLY A 1 160 ? 2.673 -1.744 -29.907 1.00 90.19 160 GLY A N 1
ATOM 1278 C CA . GLY A 1 160 ? 2.698 -0.567 -29.054 1.00 90.19 160 GLY A CA 1
ATOM 1279 C C . GLY A 1 160 ? 3.006 0.718 -29.820 1.00 90.19 160 GLY A C 1
ATOM 1280 O O . GLY A 1 160 ? 3.345 0.723 -30.998 1.00 90.19 160 GLY A O 1
ATOM 1281 N N . ARG A 1 161 ? 2.954 1.837 -29.095 1.00 92.12 161 ARG A N 1
ATOM 1282 C CA . ARG A 1 161 ? 3.405 3.155 -29.568 1.00 92.12 161 ARG A CA 1
ATOM 1283 C C . ARG A 1 161 ? 4.598 3.627 -28.748 1.00 92.12 161 ARG A C 1
ATOM 1285 O O . ARG A 1 161 ? 4.839 3.117 -27.649 1.00 92.12 161 ARG A O 1
ATOM 1292 N N . VAL A 1 162 ? 5.301 4.642 -29.245 1.00 93.81 162 VAL A N 1
ATOM 1293 C CA . VAL A 1 162 ? 6.324 5.328 -28.450 1.00 93.81 162 VAL A CA 1
ATOM 1294 C C . VAL A 1 162 ? 5.645 6.093 -27.312 1.00 93.81 162 VAL A C 1
ATOM 1296 O O . VAL A 1 162 ? 4.792 6.947 -27.540 1.00 93.81 162 VAL A O 1
ATOM 1299 N N . THR A 1 163 ? 5.985 5.761 -26.067 1.00 95.00 163 THR A N 1
ATOM 1300 C CA . THR A 1 163 ? 5.431 6.400 -24.864 1.00 95.00 163 THR A CA 1
ATOM 1301 C C . THR A 1 163 ? 6.519 6.656 -23.831 1.00 95.00 163 THR A C 1
ATOM 1303 O O . THR A 1 163 ? 7.554 5.995 -23.818 1.00 95.00 163 THR A O 1
ATOM 1306 N N . PHE A 1 164 ? 6.275 7.598 -22.921 1.00 95.31 164 PHE A N 1
ATOM 1307 C CA . PHE A 1 164 ? 7.238 7.994 -21.896 1.00 95.31 164 PHE A CA 1
ATOM 1308 C C . PHE A 1 164 ? 6.680 7.773 -20.494 1.00 95.31 164 PHE A C 1
ATOM 1310 O O . PHE A 1 164 ? 5.497 7.991 -20.226 1.00 95.31 164 PHE A O 1
ATOM 1317 N N . SER A 1 165 ? 7.547 7.374 -19.566 1.00 92.75 165 SER A N 1
ATOM 1318 C CA . SER A 1 165 ? 7.251 7.447 -18.138 1.00 92.75 165 SER A CA 1
ATOM 1319 C C . SER A 1 165 ? 6.914 8.886 -17.739 1.00 92.75 165 SER A C 1
ATOM 1321 O O . SER A 1 165 ? 7.604 9.829 -18.132 1.00 92.75 165 SER A O 1
ATOM 1323 N N . ARG A 1 166 ? 5.908 9.053 -16.869 1.00 89.31 166 ARG A N 1
ATOM 1324 C CA . ARG A 1 166 ? 5.500 10.358 -16.308 1.00 89.31 166 ARG A CA 1
ATOM 1325 C C . ARG A 1 166 ? 6.635 11.113 -15.603 1.00 89.31 166 ARG A C 1
ATOM 1327 O O . ARG A 1 166 ? 6.543 12.318 -15.394 1.00 89.31 166 ARG A O 1
ATOM 1334 N N . HIS A 1 167 ? 7.698 10.403 -15.223 1.00 87.00 167 HIS A N 1
ATOM 1335 C CA . HIS A 1 167 ? 8.850 10.956 -14.514 1.00 87.00 167 HIS A CA 1
ATOM 1336 C C . HIS A 1 167 ? 9.929 11.541 -15.440 1.00 87.00 167 HIS A C 1
ATOM 1338 O O . HIS A 1 167 ? 10.812 12.237 -14.954 1.00 87.00 167 HIS A O 1
ATOM 1344 N N . ILE A 1 168 ? 9.852 11.316 -16.756 1.00 90.56 168 ILE A N 1
ATOM 1345 C CA . ILE A 1 168 ? 10.724 11.980 -17.734 1.00 90.56 168 ILE A CA 1
ATOM 1346 C C . ILE A 1 168 ? 10.037 13.290 -18.113 1.00 90.56 168 ILE A C 1
ATOM 1348 O O . ILE A 1 168 ? 9.197 13.295 -19.009 1.00 90.56 168 ILE A O 1
ATOM 1352 N N . LYS A 1 169 ? 10.295 14.383 -17.389 1.00 89.25 169 LYS A N 1
ATOM 1353 C CA . LYS A 1 169 ? 9.630 15.682 -17.631 1.00 89.25 169 LYS A CA 1
ATOM 1354 C C . LYS A 1 169 ? 10.411 16.605 -18.572 1.00 89.25 169 LYS A C 1
ATOM 1356 O O . LYS A 1 169 ? 9.806 17.458 -19.213 1.00 89.25 169 LYS A O 1
ATOM 1361 N N . ASN A 1 170 ? 11.730 16.429 -18.670 1.00 91.75 170 ASN A N 1
ATOM 1362 C CA . ASN A 1 170 ? 12.594 17.275 -19.491 1.00 91.75 170 ASN A CA 1
ATOM 1363 C C . ASN A 1 170 ? 12.229 17.138 -20.984 1.00 91.75 170 ASN A C 1
ATOM 1365 O O . ASN A 1 170 ? 12.268 16.041 -21.546 1.00 91.75 170 ASN A O 1
ATOM 1369 N N . LYS A 1 171 ? 11.858 18.261 -21.615 1.00 92.69 171 LYS A N 1
ATOM 1370 C CA . LYS A 1 171 ? 11.415 18.304 -23.017 1.00 92.69 171 LYS A CA 1
ATOM 1371 C C . LYS A 1 171 ? 12.539 17.950 -23.994 1.00 92.69 171 LYS A C 1
ATOM 1373 O O . LYS A 1 171 ? 12.283 17.197 -24.927 1.00 92.69 171 LYS A O 1
ATOM 1378 N N . ASN A 1 172 ? 13.759 18.436 -23.764 1.00 93.94 172 ASN A N 1
ATOM 1379 C CA . ASN A 1 172 ? 14.913 18.141 -24.620 1.00 93.94 172 ASN A CA 1
ATOM 1380 C C . ASN A 1 172 ? 15.248 16.654 -24.565 1.00 93.94 172 ASN A C 1
ATOM 1382 O O . ASN A 1 172 ? 15.313 15.999 -25.601 1.00 93.94 172 ASN A O 1
ATOM 1386 N N . ARG A 1 173 ? 15.265 16.080 -23.357 1.00 93.81 173 ARG A N 1
ATOM 1387 C CA . ARG A 1 173 ? 15.484 14.643 -23.190 1.00 93.81 173 ARG A CA 1
ATOM 1388 C C . ARG A 1 173 ? 14.411 13.790 -23.873 1.00 93.81 173 ARG A C 1
ATOM 1390 O O . ARG A 1 173 ? 14.710 12.743 -24.435 1.00 93.81 173 ARG A O 1
ATOM 1397 N N . ARG A 1 174 ? 13.143 14.219 -23.851 1.00 94.81 174 ARG A N 1
ATOM 1398 C CA . ARG A 1 174 ? 12.077 13.537 -24.608 1.00 94.81 174 ARG A CA 1
ATOM 1399 C C . ARG A 1 174 ? 12.304 13.611 -26.116 1.00 94.81 174 ARG A C 1
ATOM 1401 O O . ARG A 1 174 ? 12.082 12.603 -26.775 1.00 94.81 174 ARG A O 1
ATOM 1408 N N . LYS A 1 175 ? 12.732 14.764 -26.645 1.00 93.94 175 LYS A N 1
ATOM 1409 C CA . LYS A 1 175 ? 13.048 14.930 -28.075 1.00 93.94 175 LYS A CA 1
ATOM 1410 C C . LYS A 1 175 ? 14.180 13.996 -28.492 1.00 93.94 175 LYS A C 1
ATOM 1412 O O . LYS A 1 175 ? 14.001 13.230 -29.424 1.00 93.94 175 LYS A O 1
ATOM 1417 N N . GLU A 1 176 ? 15.275 13.985 -27.740 1.00 93.50 176 GLU A N 1
ATOM 1418 C CA . GLU A 1 176 ? 16.408 13.072 -27.934 1.00 93.50 176 GLU A CA 1
ATOM 1419 C C . GLU A 1 176 ? 15.979 11.599 -28.030 1.00 93.50 176 GLU A C 1
ATOM 1421 O O . GLU A 1 176 ? 16.278 10.905 -29.000 1.00 93.50 176 GLU A O 1
ATOM 1426 N N . LEU A 1 177 ? 15.221 11.124 -27.037 1.00 94.69 177 LEU A N 1
ATOM 1427 C CA . LEU A 1 177 ? 14.720 9.748 -26.997 1.00 94.69 177 LEU A CA 1
ATOM 1428 C C . LEU A 1 177 ? 13.701 9.462 -28.114 1.00 94.69 177 LEU A C 1
ATOM 1430 O O . LEU A 1 177 ? 13.616 8.335 -28.604 1.00 94.69 177 LEU A O 1
ATOM 1434 N N . MET A 1 178 ? 12.925 10.464 -28.533 1.00 92.56 178 MET A N 1
ATOM 1435 C CA . MET A 1 178 ? 12.004 10.348 -29.664 1.00 92.56 178 MET A CA 1
ATOM 1436 C C . MET A 1 178 ? 12.767 10.183 -30.983 1.00 92.56 178 MET A C 1
ATOM 1438 O O . MET A 1 178 ? 12.448 9.276 -31.748 1.00 92.56 178 MET A O 1
ATOM 1442 N N . THR A 1 179 ? 13.808 10.988 -31.215 1.00 91.44 179 THR A N 1
ATOM 1443 C CA . THR A 1 179 ? 14.698 10.859 -32.379 1.00 91.44 179 THR A CA 1
ATOM 1444 C C . THR A 1 179 ? 15.335 9.475 -32.419 1.00 91.44 179 THR A C 1
ATOM 1446 O O . THR A 1 179 ? 15.300 8.804 -33.449 1.00 91.44 179 THR A O 1
ATOM 1449 N N . LEU A 1 180 ? 15.822 8.992 -31.272 1.00 90.44 180 LEU A N 1
ATOM 1450 C CA . LEU A 1 180 ? 16.386 7.649 -31.168 1.00 90.44 180 LEU A CA 1
ATOM 1451 C C . LEU A 1 180 ? 15.359 6.552 -31.494 1.00 90.44 180 LEU A C 1
ATOM 1453 O O . LEU A 1 180 ? 15.676 5.568 -32.158 1.00 90.44 180 LEU A O 1
ATOM 1457 N N . SER A 1 181 ? 14.108 6.743 -31.065 1.00 90.38 181 SER A N 1
ATOM 1458 C CA . SER A 1 181 ? 13.011 5.817 -31.371 1.00 90.38 181 SER A CA 1
ATOM 1459 C C . SER A 1 181 ? 12.720 5.746 -32.872 1.00 90.38 181 SER A C 1
ATOM 1461 O O . SER A 1 181 ? 12.442 4.664 -33.384 1.00 90.38 181 SER A O 1
ATOM 1463 N N . ALA A 1 182 ? 12.789 6.882 -33.574 1.00 86.50 182 ALA A N 1
ATOM 1464 C CA . ALA A 1 182 ? 12.569 6.951 -35.017 1.00 86.50 182 ALA A CA 1
ATOM 1465 C C . ALA A 1 182 ? 13.707 6.286 -35.809 1.00 86.50 182 ALA A C 1
ATOM 1467 O O . ALA A 1 182 ? 13.448 5.599 -36.796 1.00 86.50 182 ALA A O 1
ATOM 1468 N N . PHE A 1 183 ? 14.951 6.443 -35.349 1.00 82.50 183 PHE A N 1
ATOM 1469 C CA . PHE A 1 183 ? 16.129 5.871 -36.003 1.00 82.50 183 PHE A CA 1
ATOM 1470 C C . PHE A 1 183 ? 16.119 4.335 -36.016 1.00 82.50 183 PHE A C 1
ATOM 1472 O O . PHE A 1 183 ? 16.439 3.719 -37.028 1.00 82.50 183 PHE A O 1
ATOM 1479 N N . LEU A 1 184 ? 15.694 3.701 -34.919 1.00 75.69 184 LEU A N 1
ATOM 1480 C CA . LEU A 1 184 ? 15.767 2.243 -34.757 1.00 75.69 184 LEU A CA 1
ATOM 1481 C C . LEU A 1 184 ? 14.757 1.437 -35.595 1.00 75.69 184 LEU A C 1
ATOM 1483 O O . LEU A 1 184 ? 14.870 0.209 -35.615 1.00 75.69 184 LEU A O 1
ATOM 1487 N N . LYS A 1 185 ? 13.782 2.098 -36.248 1.00 71.12 185 LYS A N 1
ATOM 1488 C CA . LYS A 1 185 ? 12.753 1.510 -37.136 1.00 71.12 185 LYS A CA 1
ATOM 1489 C C . LYS A 1 185 ? 12.316 0.096 -36.718 1.00 71.12 185 LYS A C 1
ATOM 1491 O O . LYS A 1 185 ? 12.596 -0.895 -37.390 1.00 71.12 185 LYS A O 1
ATOM 1496 N N . LEU A 1 186 ? 11.648 -0.011 -35.570 1.00 76.75 186 LEU A N 1
ATOM 1497 C CA . LEU A 1 186 ? 11.165 -1.297 -35.069 1.00 76.75 186 LEU A CA 1
ATOM 1498 C C . LEU A 1 186 ? 9.765 -1.590 -35.634 1.00 76.75 186 LEU A C 1
ATOM 1500 O O . LEU A 1 186 ? 8.758 -1.186 -35.055 1.00 76.75 186 LEU A O 1
ATOM 1504 N N . GLU A 1 187 ? 9.697 -2.276 -36.777 1.00 81.75 187 GLU A N 1
ATOM 1505 C CA . GLU A 1 187 ? 8.422 -2.666 -37.398 1.00 81.75 187 GLU A CA 1
ATOM 1506 C C . GLU A 1 187 ? 7.535 -3.444 -36.421 1.00 81.75 187 GLU A C 1
ATOM 1508 O O . GLU A 1 187 ? 7.974 -4.421 -35.823 1.00 81.75 187 GLU A O 1
ATOM 1513 N N . ASN A 1 188 ? 6.277 -3.029 -36.259 1.00 86.88 188 ASN A N 1
ATOM 1514 C CA . ASN A 1 188 ? 5.315 -3.629 -35.325 1.00 86.88 188 ASN A CA 1
ATOM 1515 C C . ASN A 1 188 ? 5.702 -3.563 -33.833 1.00 86.88 188 ASN A C 1
ATOM 1517 O O . ASN A 1 188 ? 5.088 -4.259 -33.024 1.00 86.88 188 ASN A O 1
ATOM 1521 N N . TRP A 1 189 ? 6.653 -2.713 -33.428 1.00 91.81 189 TRP A N 1
ATOM 1522 C CA . TRP A 1 189 ? 7.031 -2.530 -32.021 1.00 91.81 189 TRP A CA 1
ATOM 1523 C C . TRP A 1 189 ? 6.988 -1.063 -31.591 1.00 91.81 189 TRP A C 1
ATOM 1525 O O . TRP A 1 189 ? 7.521 -0.170 -32.242 1.00 91.81 189 TRP A O 1
ATOM 1535 N N . GLY A 1 190 ? 6.409 -0.823 -30.418 1.00 93.56 190 GLY A N 1
ATOM 1536 C CA . GLY A 1 190 ? 6.490 0.449 -29.712 1.00 93.56 190 GLY A CA 1
ATOM 1537 C C . GLY A 1 190 ? 7.553 0.432 -28.621 1.00 93.56 190 GLY A C 1
ATOM 1538 O O . GLY A 1 190 ? 7.837 -0.608 -28.023 1.00 93.56 190 GLY A O 1
ATOM 1539 N N . ILE A 1 191 ? 8.091 1.612 -28.308 1.00 95.56 191 ILE A N 1
ATOM 1540 C CA . ILE A 1 191 ? 9.054 1.808 -27.219 1.00 95.56 191 ILE A CA 1
ATOM 1541 C C . ILE A 1 191 ? 8.382 2.542 -26.062 1.00 95.56 191 ILE A C 1
ATOM 1543 O O . ILE A 1 191 ? 7.936 3.680 -26.192 1.00 95.56 191 ILE A O 1
ATOM 1547 N N . ARG A 1 192 ? 8.354 1.928 -24.882 1.00 95.31 192 ARG A N 1
ATOM 1548 C CA . ARG A 1 192 ? 8.006 2.609 -23.635 1.00 95.31 192 ARG A CA 1
ATOM 1549 C C . ARG A 1 192 ? 9.274 2.995 -22.881 1.00 95.31 192 ARG A C 1
ATOM 1551 O O . ARG A 1 192 ? 9.897 2.156 -22.231 1.00 95.31 192 ARG A O 1
ATOM 1558 N N . TRP A 1 193 ? 9.614 4.279 -22.905 1.00 96.50 193 TRP A N 1
ATOM 1559 C CA . TRP A 1 193 ? 10.749 4.838 -22.175 1.00 96.50 193 TRP A CA 1
ATOM 1560 C C . TRP A 1 193 ? 10.499 4.840 -20.664 1.00 96.50 193 TRP A C 1
ATOM 1562 O O . TRP A 1 193 ? 9.544 5.449 -20.165 1.00 96.50 193 TRP A O 1
ATOM 1572 N N . ARG A 1 194 ? 11.364 4.153 -19.914 1.00 95.00 194 ARG A N 1
ATOM 1573 C CA . ARG A 1 194 ? 11.325 4.047 -18.449 1.00 95.00 194 ARG A CA 1
ATOM 1574 C C . ARG A 1 194 ? 12.050 5.227 -17.806 1.00 95.00 194 ARG A C 1
ATOM 1576 O O . ARG A 1 194 ? 12.880 5.883 -18.418 1.00 95.00 194 ARG A O 1
ATOM 1583 N N . SER A 1 195 ? 11.779 5.481 -16.528 1.00 92.06 195 SER A N 1
ATOM 1584 C CA . SER A 1 195 ? 12.369 6.606 -15.781 1.00 92.06 195 SER A CA 1
ATOM 1585 C C . SER A 1 195 ? 13.902 6.618 -15.749 1.00 92.06 195 SER A C 1
ATOM 1587 O O . SER A 1 195 ? 14.475 7.698 -15.667 1.00 92.06 195 SER A O 1
ATOM 1589 N N . ASN A 1 196 ? 14.572 5.465 -15.849 1.00 93.56 196 ASN A N 1
ATOM 1590 C CA . ASN A 1 196 ? 16.036 5.418 -15.918 1.00 93.56 196 ASN A CA 1
ATOM 1591 C C . ASN A 1 196 ? 16.581 6.060 -17.208 1.00 93.56 196 ASN A C 1
ATOM 1593 O O . ASN A 1 196 ? 17.671 6.621 -17.177 1.00 93.56 196 ASN A O 1
ATOM 1597 N N . ALA A 1 197 ? 15.820 6.071 -18.313 1.00 93.88 197 ALA A N 1
ATOM 1598 C CA . ALA A 1 197 ? 16.232 6.723 -19.565 1.00 93.88 197 ALA A CA 1
ATOM 1599 C C . ALA A 1 197 ? 16.423 8.241 -19.420 1.00 93.88 197 ALA A C 1
ATOM 1601 O O . ALA A 1 197 ? 17.108 8.861 -20.232 1.00 93.88 197 ALA A O 1
ATOM 1602 N N . ASN A 1 198 ? 15.865 8.845 -18.364 1.00 91.31 198 ASN A N 1
ATOM 1603 C CA . ASN A 1 198 ? 16.088 10.253 -18.046 1.00 91.31 198 ASN A CA 1
ATOM 1604 C C . ASN A 1 198 ? 17.553 10.565 -17.701 1.00 91.31 198 ASN A C 1
ATOM 1606 O O . ASN A 1 198 ? 17.959 11.710 -17.839 1.00 91.31 198 ASN A O 1
ATOM 1610 N N . PHE A 1 199 ? 18.310 9.568 -17.235 1.00 87.62 199 PHE A N 1
ATOM 1611 C CA . PHE A 1 199 ? 19.681 9.732 -16.747 1.00 87.62 199 PHE A CA 1
ATOM 1612 C C . PHE A 1 199 ? 20.704 8.845 -17.475 1.00 87.62 199 PHE A C 1
ATOM 1614 O O . PHE A 1 199 ? 21.898 8.977 -17.233 1.00 87.62 199 PHE A O 1
ATOM 1621 N N . GLY A 1 200 ? 20.244 7.923 -18.329 1.00 89.88 200 GLY A N 1
ATOM 1622 C CA . GLY A 1 200 ? 21.111 7.003 -19.065 1.00 89.88 200 GLY A CA 1
ATOM 1623 C C . GLY A 1 200 ? 21.944 7.694 -20.138 1.00 89.88 200 GLY A C 1
ATOM 1624 O O . GLY A 1 200 ? 21.458 8.610 -20.802 1.00 89.88 200 GLY A O 1
ATOM 1625 N N . LYS A 1 201 ? 23.173 7.223 -20.344 1.00 92.38 201 LYS A N 1
ATOM 1626 C CA . LYS A 1 201 ? 23.980 7.630 -21.496 1.00 92.38 201 LYS A CA 1
ATOM 1627 C C . LYS A 1 201 ? 23.385 7.042 -22.779 1.00 92.38 201 LYS A C 1
ATOM 1629 O O . LYS A 1 201 ? 22.650 6.055 -22.725 1.00 92.38 201 LYS A O 1
ATOM 1634 N N . PHE A 1 202 ? 23.633 7.675 -23.921 1.00 90.44 202 PHE A N 1
ATOM 1635 C CA . PHE A 1 202 ? 23.034 7.229 -25.181 1.00 90.44 202 PHE A CA 1
ATOM 1636 C C . PHE A 1 202 ? 23.555 5.863 -25.608 1.00 90.44 202 PHE A C 1
ATOM 1638 O O . PHE A 1 202 ? 22.770 5.036 -26.062 1.00 90.44 202 PHE A O 1
ATOM 1645 N N . GLU A 1 203 ? 24.842 5.615 -25.396 1.00 92.31 203 GLU A N 1
ATOM 1646 C CA . GLU A 1 203 ? 25.527 4.372 -25.737 1.00 92.31 203 GLU A CA 1
ATOM 1647 C C . GLU A 1 203 ? 24.888 3.192 -24.991 1.00 92.31 203 GLU A C 1
ATOM 1649 O O . GLU A 1 203 ? 24.497 2.201 -25.607 1.00 92.31 203 GLU A O 1
ATOM 1654 N N . ASP A 1 204 ? 24.664 3.348 -23.680 1.00 94.25 204 ASP A N 1
ATOM 1655 C CA . ASP A 1 204 ? 24.003 2.341 -22.839 1.00 94.25 204 ASP A CA 1
ATOM 1656 C C . ASP A 1 204 ? 22.563 2.069 -23.299 1.00 94.25 204 ASP A C 1
ATOM 1658 O O . ASP A 1 204 ? 22.093 0.928 -23.308 1.00 94.25 204 ASP A O 1
ATOM 1662 N N . ILE A 1 205 ? 21.842 3.129 -23.679 1.00 94.44 205 ILE A N 1
ATOM 1663 C CA . ILE A 1 205 ? 20.457 3.030 -24.143 1.00 94.44 205 ILE A CA 1
ATOM 1664 C C . ILE A 1 205 ? 20.386 2.301 -25.489 1.00 94.44 205 ILE A C 1
ATOM 1666 O O . ILE A 1 205 ? 19.524 1.440 -25.662 1.00 94.44 205 ILE A O 1
ATOM 1670 N N . ILE A 1 206 ? 21.271 2.631 -26.431 1.00 92.81 206 ILE A N 1
ATOM 1671 C CA . ILE A 1 206 ? 21.338 1.990 -27.750 1.00 92.81 206 ILE A CA 1
ATOM 1672 C C . ILE A 1 206 ? 21.659 0.505 -27.590 1.00 92.81 206 ILE A C 1
ATOM 1674 O O . ILE A 1 206 ? 20.905 -0.336 -28.085 1.00 92.81 206 ILE A O 1
ATOM 1678 N N . ALA A 1 207 ? 22.699 0.181 -26.818 1.00 94.19 207 ALA A N 1
ATOM 1679 C CA . ALA A 1 207 ? 23.092 -1.198 -26.548 1.00 94.19 207 ALA A CA 1
ATOM 1680 C C . ALA A 1 207 ? 21.950 -2.008 -25.906 1.00 94.19 207 ALA A C 1
ATOM 1682 O O . ALA A 1 207 ? 21.704 -3.167 -26.266 1.00 94.19 207 ALA A O 1
ATOM 1683 N N . GLU A 1 208 ? 21.195 -1.401 -24.981 1.00 95.44 208 GLU A N 1
ATOM 1684 C CA . GLU A 1 208 ? 20.017 -2.046 -24.407 1.00 95.44 208 GLU A CA 1
ATOM 1685 C C . GLU A 1 208 ? 18.926 -2.286 -25.457 1.00 95.44 208 GLU A C 1
ATOM 1687 O O . GLU A 1 208 ? 18.362 -3.378 -25.500 1.00 95.44 208 GLU A O 1
ATOM 1692 N N . LEU A 1 209 ? 18.617 -1.310 -26.312 1.00 93.69 209 LEU A N 1
ATOM 1693 C CA . LEU A 1 209 ? 17.563 -1.453 -27.321 1.00 93.69 209 LEU A CA 1
ATOM 1694 C C . LEU A 1 209 ? 17.878 -2.556 -28.330 1.00 93.69 209 LEU A C 1
ATOM 1696 O O . LEU A 1 209 ? 16.991 -3.343 -28.665 1.00 93.69 209 LEU A O 1
ATOM 1700 N N . GLU A 1 210 ? 19.132 -2.679 -28.756 1.00 92.12 210 GLU A N 1
ATOM 1701 C CA . GLU A 1 210 ? 19.584 -3.782 -29.608 1.00 92.12 210 GLU A CA 1
ATOM 1702 C C . GLU A 1 210 ? 19.456 -5.140 -28.905 1.00 92.12 210 GLU A C 1
ATOM 1704 O O . GLU A 1 210 ? 19.006 -6.126 -29.497 1.00 92.12 210 GLU A O 1
ATOM 1709 N N . SER A 1 211 ? 19.800 -5.204 -27.615 1.00 94.62 211 SER A N 1
ATOM 1710 C CA . SER A 1 211 ? 19.596 -6.398 -26.785 1.00 94.62 211 SER A CA 1
ATOM 1711 C C . SER A 1 211 ? 18.112 -6.760 -26.662 1.00 94.62 211 SER A C 1
ATOM 1713 O O . SER A 1 211 ? 17.735 -7.923 -26.831 1.00 94.62 211 SER A O 1
ATOM 1715 N N . LEU A 1 212 ? 17.241 -5.771 -26.436 1.00 94.38 212 LEU A N 1
ATOM 1716 C CA . LEU A 1 212 ? 15.794 -5.969 -26.367 1.00 94.38 212 LEU A CA 1
ATOM 1717 C C . LEU A 1 212 ? 15.222 -6.432 -27.709 1.00 94.38 212 LEU A C 1
ATOM 1719 O O . LEU A 1 212 ? 14.393 -7.340 -27.714 1.00 94.38 212 LEU A O 1
ATOM 1723 N N . LYS A 1 213 ? 15.692 -5.879 -28.834 1.00 91.56 213 LYS A N 1
ATOM 1724 C CA . LYS A 1 213 ? 15.294 -6.305 -30.184 1.00 91.56 213 LYS A CA 1
ATOM 1725 C C . LYS A 1 213 ? 15.656 -7.770 -30.428 1.00 91.56 213 LYS A C 1
ATOM 1727 O O . LYS A 1 213 ? 14.803 -8.546 -30.851 1.00 91.56 213 LYS A O 1
ATOM 1732 N N . ARG A 1 214 ? 16.886 -8.182 -30.098 1.00 92.06 214 ARG A N 1
ATOM 1733 C CA . ARG A 1 214 ? 17.315 -9.590 -30.208 1.00 92.06 214 ARG A CA 1
ATOM 1734 C C . ARG A 1 214 ? 16.460 -10.521 -29.347 1.00 92.06 214 ARG A C 1
ATOM 1736 O O . ARG A 1 214 ? 16.017 -11.561 -29.828 1.00 92.06 214 ARG A O 1
ATOM 1743 N N . LYS A 1 215 ? 16.175 -10.135 -28.097 1.00 93.12 215 LYS A N 1
ATOM 1744 C CA . LYS A 1 215 ? 15.296 -10.902 -27.195 1.00 93.12 215 LYS A CA 1
ATOM 1745 C C . LYS A 1 215 ? 13.875 -11.024 -27.743 1.00 93.12 215 LYS A C 1
ATOM 1747 O O . LYS A 1 215 ? 13.322 -12.116 -27.734 1.00 93.12 215 LYS A O 1
ATOM 1752 N N . ALA A 1 216 ? 13.310 -9.931 -28.245 1.00 91.69 216 ALA A N 1
ATOM 1753 C CA . ALA A 1 216 ? 11.983 -9.897 -28.848 1.00 91.69 216 ALA A CA 1
ATOM 1754 C C . ALA A 1 216 ? 11.863 -10.842 -30.056 1.00 91.69 216 ALA A C 1
ATOM 1756 O O . ALA A 1 216 ? 10.915 -11.619 -30.133 1.00 91.69 216 ALA A O 1
ATOM 1757 N N . LEU A 1 217 ? 12.852 -10.828 -30.957 1.00 89.44 217 LEU A N 1
ATOM 1758 C CA . LEU A 1 217 ? 12.899 -11.732 -32.110 1.00 89.44 217 LEU A CA 1
ATOM 1759 C C . LEU A 1 217 ? 13.042 -13.200 -31.694 1.00 89.44 217 LEU A C 1
ATOM 1761 O O . LEU A 1 217 ? 12.410 -14.062 -32.295 1.00 89.44 217 LEU A O 1
ATOM 1765 N N . LYS A 1 218 ? 13.841 -13.486 -30.658 1.00 91.81 218 LYS A N 1
ATOM 1766 C CA . LYS A 1 218 ? 13.964 -14.841 -30.103 1.00 91.81 218 LYS A CA 1
ATOM 1767 C C . LYS A 1 218 ? 12.635 -15.326 -29.518 1.00 91.81 218 LYS A C 1
ATOM 1769 O O . LYS A 1 218 ? 12.238 -16.451 -29.781 1.00 91.81 218 LYS A O 1
ATOM 1774 N N . ILE A 1 219 ? 11.941 -14.466 -28.774 1.00 91.00 219 ILE A N 1
ATOM 1775 C CA . ILE A 1 219 ? 10.638 -14.773 -28.172 1.00 91.00 219 ILE A CA 1
ATOM 1776 C C . ILE A 1 219 ? 9.575 -15.066 -29.236 1.00 91.00 219 ILE A C 1
ATOM 1778 O O . ILE A 1 219 ? 8.812 -16.015 -29.094 1.00 91.00 219 ILE A O 1
ATOM 1782 N N . ALA A 1 220 ? 9.539 -14.280 -30.314 1.00 86.75 220 ALA A N 1
ATOM 1783 C CA . ALA A 1 220 ? 8.573 -14.469 -31.395 1.00 86.75 220 ALA A CA 1
ATOM 1784 C C . ALA A 1 220 ? 8.716 -15.824 -32.118 1.00 86.75 220 ALA A C 1
ATOM 1786 O O . ALA A 1 220 ? 7.785 -16.239 -32.800 1.00 86.75 220 ALA A O 1
ATOM 1787 N N . LYS A 1 221 ? 9.861 -16.502 -31.962 1.00 89.19 221 LYS A N 1
ATOM 1788 C CA . LYS A 1 221 ? 10.157 -17.828 -32.524 1.00 89.19 221 LYS A CA 1
ATOM 1789 C C . LYS A 1 221 ? 10.031 -18.969 -31.501 1.00 89.19 221 LYS A C 1
ATOM 1791 O O . LYS A 1 221 ? 10.484 -20.068 -31.786 1.00 89.19 221 LYS A O 1
ATOM 1796 N N . LEU A 1 222 ? 9.494 -18.721 -30.301 1.00 87.88 222 LEU A N 1
ATOM 1797 C CA . LEU A 1 222 ? 9.341 -19.767 -29.281 1.00 87.88 222 LEU A CA 1
ATOM 1798 C C . LEU A 1 222 ? 8.262 -20.780 -29.674 1.00 87.88 222 LEU A C 1
ATOM 1800 O O . LEU A 1 222 ? 7.085 -20.432 -29.834 1.00 87.88 222 LEU A O 1
ATOM 1804 N N . GLU A 1 223 ? 8.660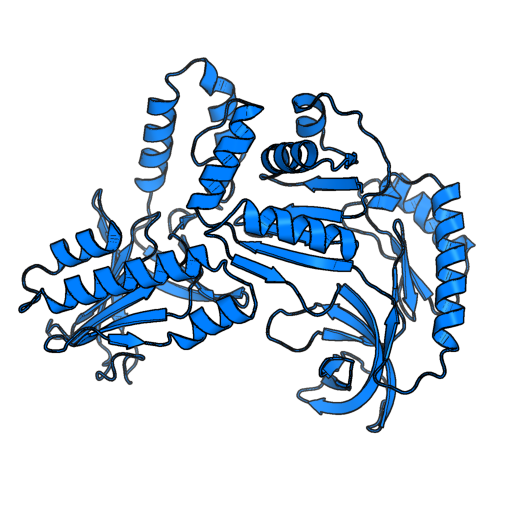 -22.045 -29.746 1.00 88.50 223 GLU A N 1
ATOM 1805 C CA . GLU A 1 223 ? 7.789 -23.173 -30.087 1.00 88.50 223 GLU A CA 1
ATOM 1806 C C . GLU A 1 223 ? 7.175 -23.851 -28.857 1.00 88.50 223 GLU A C 1
ATOM 1808 O O . GLU A 1 223 ? 6.213 -24.591 -29.019 1.00 88.50 223 GLU A O 1
ATOM 1813 N N . ASP A 1 224 ? 7.621 -23.509 -27.640 1.00 88.81 224 ASP A N 1
ATOM 1814 C CA . ASP A 1 224 ? 7.127 -24.044 -26.365 1.00 88.81 224 ASP A CA 1
ATOM 1815 C C . ASP A 1 224 ? 5.593 -24.132 -26.300 1.00 88.81 224 ASP A C 1
ATOM 1817 O O . ASP A 1 224 ? 4.881 -23.202 -26.716 1.00 88.81 224 ASP A O 1
ATOM 1821 N N . GLU A 1 225 ? 5.086 -25.233 -25.742 1.00 90.00 225 GLU A N 1
ATOM 1822 C CA . GLU A 1 225 ? 3.651 -25.470 -25.595 1.00 90.00 225 GLU A CA 1
ATOM 1823 C C . GLU A 1 225 ? 3.024 -24.496 -24.577 1.00 90.00 225 GLU A C 1
ATOM 1825 O O . GLU A 1 225 ? 3.581 -24.271 -23.498 1.00 90.00 225 GLU A O 1
ATOM 1830 N N . PRO A 1 226 ? 1.872 -23.875 -24.896 1.00 90.56 226 PRO A N 1
ATOM 1831 C CA . PRO A 1 226 ? 1.145 -23.052 -23.939 1.00 90.56 226 PRO A CA 1
ATOM 1832 C C . PRO A 1 226 ? 0.438 -23.928 -22.882 1.00 90.56 226 PRO A C 1
ATOM 1834 O O . PRO A 1 226 ? -0.023 -25.017 -23.215 1.00 90.56 226 PRO A O 1
ATOM 1837 N N . PRO A 1 227 ? 0.248 -23.432 -21.646 1.00 93.56 227 PRO A N 1
ATOM 1838 C CA . PRO A 1 227 ? 0.634 -22.108 -21.168 1.00 93.56 227 PRO A CA 1
ATOM 1839 C C . PRO A 1 227 ? 2.103 -22.051 -20.711 1.00 93.56 227 PRO A C 1
ATOM 1841 O O . PRO A 1 227 ? 2.518 -22.808 -19.837 1.00 93.56 227 PRO A O 1
ATOM 1844 N N . CYS A 1 228 ? 2.884 -21.089 -21.216 1.00 94.44 228 CYS A N 1
ATOM 1845 C CA . CYS A 1 228 ? 4.288 -20.933 -20.822 1.00 94.44 228 CYS A CA 1
ATOM 1846 C C . CYS A 1 228 ? 4.678 -19.486 -20.495 1.00 94.44 228 CYS A C 1
ATOM 1848 O O . CYS A 1 228 ? 4.112 -18.507 -20.997 1.00 94.44 228 CYS A O 1
ATOM 1850 N N . PHE A 1 229 ? 5.661 -19.350 -19.604 1.00 94.56 229 PHE A N 1
ATOM 1851 C CA . PHE A 1 229 ? 6.253 -18.070 -19.234 1.00 94.56 229 PHE A CA 1
ATOM 1852 C C . PHE A 1 229 ? 7.326 -17.680 -20.249 1.00 94.56 229 PHE A C 1
ATOM 1854 O O . PHE A 1 229 ? 8.266 -18.430 -20.486 1.00 94.56 229 PHE A O 1
ATOM 1861 N N . VAL A 1 230 ? 7.217 -16.476 -20.803 1.00 93.81 230 VAL A N 1
ATOM 1862 C CA . VAL A 1 230 ? 8.029 -16.044 -21.945 1.00 93.81 230 VAL A CA 1
ATOM 1863 C C . VAL A 1 230 ? 9.105 -15.047 -21.532 1.00 93.81 230 VAL A C 1
ATOM 1865 O O . VAL A 1 230 ? 10.281 -15.202 -21.863 1.00 93.81 230 VAL A O 1
ATOM 1868 N N . SER A 1 231 ? 8.730 -13.995 -20.803 1.00 93.94 231 SER A N 1
ATOM 1869 C CA . SER A 1 231 ? 9.695 -12.992 -20.352 1.00 93.94 231 SER A CA 1
ATOM 1870 C C . SER A 1 231 ? 9.239 -12.234 -19.119 1.00 93.94 231 SER A C 1
ATOM 1872 O O . SER A 1 231 ? 8.053 -11.989 -18.912 1.00 93.94 231 SER A O 1
ATOM 1874 N N . LYS A 1 232 ? 10.226 -11.818 -18.319 1.00 94.12 232 LYS A N 1
ATOM 1875 C CA . LYS A 1 232 ? 10.026 -11.095 -17.059 1.00 94.12 232 LYS A CA 1
ATOM 1876 C C . LYS A 1 232 ? 9.677 -9.626 -17.288 1.00 94.12 232 LYS A C 1
ATOM 1878 O O . LYS A 1 232 ? 10.363 -8.899 -18.015 1.00 94.12 232 LYS A O 1
ATOM 1883 N N . GLY A 1 233 ? 8.616 -9.206 -16.616 1.00 95.56 233 GLY A N 1
ATOM 1884 C CA . GLY A 1 233 ? 8.262 -7.830 -16.337 1.00 95.56 233 GLY A CA 1
ATOM 1885 C C . GLY A 1 233 ? 8.914 -7.323 -15.052 1.00 95.56 233 GLY A C 1
ATOM 1886 O O . GLY A 1 233 ? 9.960 -7.813 -14.624 1.00 95.56 233 GLY A O 1
ATOM 1887 N N . ASP A 1 234 ? 8.287 -6.319 -14.440 1.00 96.44 234 ASP A N 1
ATOM 1888 C CA . ASP A 1 234 ? 8.685 -5.807 -13.129 1.00 96.44 234 ASP A CA 1
ATOM 1889 C C . ASP A 1 234 ? 7.810 -6.445 -12.038 1.00 96.44 234 ASP A C 1
ATOM 1891 O O . ASP A 1 234 ? 6.580 -6.360 -12.091 1.00 96.44 234 ASP A O 1
ATOM 1895 N N . ALA A 1 235 ? 8.434 -7.040 -11.022 1.00 97.00 235 ALA A N 1
ATOM 1896 C CA . ALA A 1 235 ? 7.727 -7.518 -9.840 1.00 97.00 235 ALA A CA 1
ATOM 1897 C C . ALA A 1 235 ? 7.154 -6.335 -9.046 1.00 97.00 235 ALA A C 1
ATOM 1899 O O . ALA A 1 235 ? 7.751 -5.252 -9.014 1.00 97.00 235 ALA A O 1
ATOM 1900 N N . ILE A 1 236 ? 6.008 -6.556 -8.399 1.00 96.69 236 ILE A N 1
ATOM 1901 C CA . ILE A 1 236 ? 5.344 -5.568 -7.547 1.00 96.69 236 ILE A CA 1
ATOM 1902 C C . ILE A 1 236 ? 5.196 -6.141 -6.144 1.00 96.69 236 ILE A C 1
ATOM 1904 O O . ILE A 1 236 ? 4.670 -7.238 -5.957 1.00 96.69 236 ILE A O 1
ATOM 1908 N N . PHE A 1 237 ? 5.639 -5.363 -5.166 1.00 97.19 237 PHE A N 1
ATOM 1909 C CA . PHE A 1 237 ? 5.393 -5.612 -3.756 1.00 97.19 237 PHE A CA 1
ATOM 1910 C C . PHE A 1 237 ? 4.879 -4.331 -3.120 1.00 97.19 237 PHE A C 1
ATOM 1912 O O . PHE A 1 237 ? 5.441 -3.258 -3.323 1.00 97.19 237 PHE A O 1
ATOM 1919 N N . GLU A 1 238 ? 3.798 -4.427 -2.373 1.00 97.00 238 GLU A N 1
ATOM 1920 C CA . GLU A 1 238 ? 3.150 -3.281 -1.756 1.00 97.00 238 GLU A CA 1
ATOM 1921 C C . GLU A 1 238 ? 3.042 -3.496 -0.253 1.00 97.00 238 GLU A C 1
ATOM 1923 O O . GLU A 1 238 ? 2.870 -4.617 0.218 1.00 97.00 238 GLU A O 1
ATOM 1928 N N . ILE A 1 239 ? 3.172 -2.412 0.501 1.00 97.62 239 ILE A N 1
ATOM 1929 C CA . ILE A 1 239 ? 3.080 -2.428 1.955 1.00 97.62 239 ILE A CA 1
ATOM 1930 C C . ILE A 1 239 ? 2.078 -1.370 2.368 1.00 97.62 239 ILE A C 1
ATOM 1932 O O . ILE A 1 239 ? 2.201 -0.218 1.948 1.00 97.62 239 ILE A O 1
ATOM 1936 N N . ILE A 1 240 ? 1.124 -1.755 3.207 1.00 97.69 240 ILE A N 1
ATOM 1937 C CA . ILE A 1 240 ? 0.298 -0.820 3.966 1.00 97.69 240 ILE A CA 1
ATOM 1938 C C . ILE A 1 240 ? 0.886 -0.749 5.362 1.00 97.69 240 ILE A C 1
ATOM 1940 O O . ILE A 1 240 ? 0.871 -1.749 6.083 1.00 97.69 240 ILE A O 1
ATOM 1944 N N . PHE A 1 241 ? 1.417 0.415 5.729 1.00 98.00 241 PHE A N 1
ATOM 1945 C CA . PHE A 1 241 ? 1.993 0.587 7.053 1.00 98.00 241 PHE A CA 1
ATOM 1946 C C . PHE A 1 241 ? 0.889 0.824 8.075 1.00 98.00 241 PHE A C 1
ATOM 1948 O O . PHE A 1 241 ? 0.094 1.755 7.920 1.00 98.00 241 PHE A O 1
ATOM 1955 N N . SER A 1 242 ? 0.882 0.026 9.143 1.00 97.19 242 SER A N 1
ATOM 1956 C CA . SER A 1 242 ? 0.101 0.366 10.333 1.00 97.19 242 SER A CA 1
ATOM 1957 C C . SER A 1 242 ? 0.615 1.655 10.963 1.00 97.19 242 SER A C 1
ATOM 1959 O O . SER A 1 242 ? 1.783 2.020 10.799 1.00 97.19 242 SER A O 1
ATOM 1961 N N . LEU A 1 243 ? -0.227 2.317 11.759 1.00 96.50 243 LEU A N 1
ATOM 1962 C CA . LEU A 1 243 ? 0.201 3.479 12.535 1.00 96.50 243 LEU A CA 1
ATOM 1963 C C . LEU A 1 243 ? 1.432 3.167 13.405 1.00 96.50 243 LEU A C 1
ATOM 1965 O O . LEU A 1 243 ? 2.355 3.973 13.481 1.00 96.50 243 LEU A O 1
ATOM 1969 N N . LYS A 1 244 ? 1.496 1.968 13.998 1.00 95.12 244 LYS A N 1
ATOM 1970 C CA . LYS A 1 244 ? 2.636 1.530 14.816 1.00 95.12 244 LYS A CA 1
ATOM 1971 C C . LYS A 1 244 ? 3.934 1.447 14.007 1.00 95.12 244 LYS A C 1
ATOM 1973 O O . LYS A 1 244 ? 4.968 1.936 14.456 1.00 95.12 244 LYS A O 1
ATOM 1978 N N . ASP A 1 245 ? 3.882 0.887 12.801 1.00 97.31 245 ASP A N 1
ATOM 1979 C CA . ASP A 1 245 ? 5.057 0.796 11.930 1.00 97.31 245 ASP A CA 1
ATOM 1980 C C . ASP A 1 245 ? 5.425 2.147 11.288 1.00 97.31 245 ASP A C 1
ATOM 1982 O O . ASP A 1 245 ? 6.607 2.411 11.069 1.00 97.31 245 ASP A O 1
ATOM 1986 N N . LYS A 1 246 ? 4.459 3.055 11.073 1.00 97.88 246 LYS A N 1
ATOM 1987 C CA . LYS A 1 246 ? 4.736 4.461 10.714 1.00 97.88 246 LYS A CA 1
ATOM 1988 C C . LYS A 1 246 ? 5.531 5.171 11.806 1.00 97.88 246 LYS A C 1
ATOM 1990 O O . LYS A 1 246 ? 6.532 5.808 11.497 1.00 97.88 246 LYS A O 1
ATOM 1995 N N . LEU A 1 247 ? 5.148 5.000 13.073 1.00 97.00 247 LEU A N 1
ATOM 1996 C CA . LEU A 1 247 ? 5.898 5.551 14.208 1.00 97.00 247 LEU A CA 1
ATOM 1997 C C . LEU A 1 247 ? 7.308 4.947 14.310 1.00 97.00 247 LEU A C 1
ATOM 1999 O O . LEU A 1 247 ? 8.261 5.653 14.632 1.00 97.00 247 LEU A O 1
ATOM 2003 N N . LYS A 1 248 ? 7.474 3.659 13.977 1.00 97.44 248 LYS A N 1
ATOM 2004 C CA . LYS A 1 248 ? 8.805 3.041 13.869 1.00 97.44 248 LYS A CA 1
ATOM 2005 C C . LYS A 1 248 ? 9.641 3.678 12.752 1.00 97.44 248 LYS A C 1
ATOM 2007 O O . LYS A 1 248 ? 10.819 3.954 12.956 1.00 97.44 248 LYS A O 1
ATOM 2012 N N . LEU A 1 249 ? 9.039 3.949 11.592 1.00 98.06 249 LEU A N 1
ATOM 2013 C CA . LEU A 1 249 ? 9.692 4.669 10.490 1.00 98.06 249 LEU A CA 1
ATOM 2014 C C . LEU A 1 249 ? 10.049 6.114 10.864 1.00 98.06 249 LEU A C 1
ATOM 2016 O O . LEU A 1 249 ? 11.092 6.599 10.427 1.00 98.06 249 LEU A O 1
ATOM 2020 N N . ASP A 1 250 ? 9.228 6.791 11.672 1.00 97.94 250 ASP A N 1
ATOM 2021 C CA . ASP A 1 250 ? 9.566 8.109 12.225 1.00 97.94 250 ASP A CA 1
ATOM 2022 C C . ASP A 1 250 ? 10.832 8.023 13.088 1.00 97.94 250 ASP A C 1
ATOM 2024 O O . ASP A 1 250 ? 11.723 8.855 12.945 1.00 97.94 250 ASP A O 1
ATOM 2028 N N . GLY A 1 251 ? 10.956 6.978 13.917 1.00 97.44 251 GLY A N 1
ATOM 2029 C CA . GLY A 1 251 ? 12.163 6.700 14.702 1.00 97.44 251 GLY A CA 1
ATOM 2030 C C . GLY A 1 251 ? 13.410 6.507 13.832 1.00 97.44 251 GLY A C 1
ATOM 2031 O O . GLY A 1 251 ? 14.409 7.187 14.043 1.00 97.44 251 GLY A O 1
ATOM 2032 N N . ILE A 1 252 ? 13.318 5.677 12.786 1.00 97.94 252 ILE A N 1
ATOM 2033 C CA . ILE A 1 252 ? 14.417 5.449 11.824 1.00 97.94 252 ILE A CA 1
ATOM 2034 C C . ILE A 1 252 ? 14.812 6.747 11.099 1.00 97.94 252 ILE A C 1
ATOM 2036 O O . ILE A 1 252 ? 15.981 6.961 10.776 1.00 97.94 252 ILE A O 1
ATOM 2040 N N . ARG A 1 253 ? 13.847 7.630 10.807 1.00 97.25 253 ARG A N 1
ATOM 2041 C CA . ARG A 1 253 ? 14.123 8.960 10.240 1.00 97.25 253 ARG A CA 1
ATOM 2042 C C . ARG A 1 253 ? 14.815 9.866 11.258 1.00 97.25 253 ARG A C 1
ATOM 2044 O O . ARG A 1 253 ? 15.711 10.616 10.871 1.00 97.25 253 ARG A O 1
ATOM 2051 N N . ASN A 1 254 ? 14.407 9.783 12.525 1.00 96.06 254 ASN A N 1
ATOM 2052 C CA . ASN A 1 254 ? 14.921 10.604 13.616 1.00 96.06 254 ASN A CA 1
ATOM 2053 C C . ASN A 1 254 ? 16.414 10.381 13.896 1.00 96.06 254 ASN A C 1
ATOM 2055 O O . ASN A 1 254 ? 17.071 11.289 14.387 1.00 96.06 254 ASN A O 1
ATOM 2059 N N . GLU A 1 255 ? 16.955 9.215 13.542 1.00 96.25 255 GLU A N 1
ATOM 2060 C CA . GLU A 1 255 ? 18.399 8.934 13.589 1.00 96.25 255 GLU A CA 1
ATOM 2061 C C . GLU A 1 255 ? 19.220 9.822 12.638 1.00 96.25 255 GLU A C 1
ATOM 2063 O O . GLU A 1 255 ? 20.416 10.002 12.840 1.00 96.25 255 GLU A O 1
ATOM 2068 N N . ILE A 1 256 ? 18.589 10.378 11.597 1.00 95.88 256 ILE A N 1
ATOM 2069 C CA . ILE A 1 256 ? 19.258 11.150 10.540 1.00 95.88 256 ILE A CA 1
ATOM 2070 C C . ILE A 1 256 ? 18.919 12.640 10.617 1.00 95.88 256 ILE A C 1
ATOM 2072 O O . ILE A 1 256 ? 19.738 13.492 10.284 1.00 95.88 256 ILE A O 1
ATOM 2076 N N . VAL A 1 257 ? 17.683 12.972 10.986 1.00 93.69 257 VAL A N 1
ATOM 2077 C CA . VAL A 1 257 ? 17.195 14.353 11.046 1.00 93.69 257 VAL A CA 1
ATOM 2078 C C . VAL A 1 257 ? 16.122 14.472 12.119 1.00 93.69 257 VAL A C 1
ATOM 2080 O O . VAL A 1 257 ? 15.269 13.590 12.220 1.00 93.69 257 VAL A O 1
ATOM 2083 N N . SER A 1 258 ? 16.128 15.572 12.878 1.00 92.88 258 SER A N 1
ATOM 2084 C CA . SER A 1 258 ? 15.100 15.884 13.881 1.00 92.88 258 SER A CA 1
ATOM 2085 C C . SER A 1 258 ? 13.700 15.671 13.28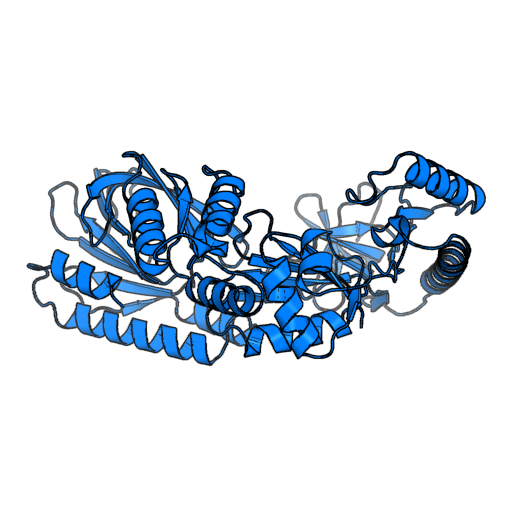3 1.00 92.88 258 SER A C 1
ATOM 2087 O O . SER A 1 258 ? 13.338 16.267 12.265 1.00 92.88 258 SER A O 1
ATOM 2089 N N . THR A 1 259 ? 12.956 14.704 13.827 1.00 94.62 259 THR A N 1
ATOM 2090 C CA . THR A 1 259 ? 11.685 14.222 13.262 1.00 94.62 259 THR A CA 1
ATOM 2091 C C . THR A 1 259 ? 10.583 14.294 14.304 1.00 94.62 259 THR A C 1
ATOM 2093 O O . THR A 1 259 ? 10.761 13.810 15.424 1.00 94.62 259 THR A O 1
ATOM 2096 N N . LEU A 1 260 ? 9.433 14.843 13.920 1.00 94.94 260 LEU A N 1
ATOM 2097 C CA . LEU A 1 260 ? 8.236 14.867 14.752 1.00 94.94 260 LEU A CA 1
ATOM 2098 C C . LEU A 1 260 ? 7.648 13.452 14.867 1.00 94.94 260 LEU A C 1
ATOM 2100 O O . LEU A 1 260 ? 7.415 12.793 13.850 1.00 94.94 260 LEU A O 1
ATOM 2104 N N . LYS A 1 261 ? 7.345 12.978 16.079 1.00 95.19 261 LYS A N 1
ATOM 2105 C CA . LYS A 1 261 ? 6.581 11.734 16.250 1.00 95.19 261 LYS A CA 1
ATOM 2106 C C . LYS A 1 261 ? 5.231 11.837 15.531 1.00 95.19 261 LYS A C 1
ATOM 2108 O O . LYS A 1 261 ? 4.468 12.772 15.758 1.00 95.19 261 LYS A O 1
ATOM 2113 N N . GLY A 1 262 ? 4.924 10.867 14.675 1.00 95.25 262 GLY A N 1
ATOM 2114 C CA . GLY A 1 262 ? 3.761 10.898 13.793 1.00 95.25 262 GLY A CA 1
ATOM 2115 C C . GLY A 1 262 ? 4.032 11.531 12.426 1.00 95.25 262 GLY A C 1
ATOM 2116 O O . GLY A 1 262 ? 3.076 11.726 11.682 1.00 95.25 262 GLY A O 1
ATOM 2117 N N . HIS A 1 263 ? 5.281 11.849 12.059 1.00 96.31 263 HIS A N 1
ATOM 2118 C CA . HIS A 1 263 ? 5.650 12.474 10.780 1.00 96.31 263 HIS A CA 1
ATOM 2119 C C . HIS A 1 263 ? 4.943 11.843 9.574 1.00 96.31 263 HIS A C 1
ATOM 2121 O O . HIS A 1 263 ? 4.273 12.541 8.806 1.00 96.31 263 HIS A O 1
ATOM 2127 N N . HIS A 1 264 ? 5.051 10.522 9.400 1.00 97.50 264 HIS A N 1
ATOM 2128 C CA . HIS A 1 264 ? 4.424 9.852 8.257 1.00 97.50 264 HIS A CA 1
ATOM 2129 C C . HIS A 1 264 ? 2.890 9.847 8.340 1.00 97.50 264 HIS A C 1
ATOM 2131 O O . HIS A 1 264 ? 2.222 9.948 7.310 1.00 97.50 264 HIS A O 1
ATOM 2137 N N . TYR A 1 265 ? 2.323 9.770 9.549 1.00 97.00 265 TYR A N 1
ATOM 2138 C CA . TYR A 1 265 ? 0.880 9.903 9.763 1.00 97.00 265 TYR A CA 1
ATOM 2139 C C . TYR A 1 265 ? 0.393 11.294 9.337 1.00 97.00 265 TYR A C 1
ATOM 2141 O O . TYR A 1 265 ? -0.473 11.405 8.470 1.00 97.00 265 TYR A O 1
ATOM 2149 N N . PHE A 1 266 ? 1.022 12.348 9.847 1.00 96.31 266 PHE A N 1
ATOM 2150 C CA . PHE A 1 266 ? 0.706 13.735 9.531 1.00 96.31 266 PHE A CA 1
ATOM 2151 C C . PHE A 1 266 ? 0.834 14.045 8.035 1.00 96.31 266 PHE A C 1
ATOM 2153 O O . PHE A 1 266 ? -0.079 14.604 7.431 1.00 96.31 266 PHE A O 1
ATOM 2160 N N . LYS A 1 267 ? 1.915 13.598 7.385 1.00 96.19 267 LYS A N 1
ATOM 2161 C CA . LYS A 1 267 ? 2.112 13.796 5.938 1.00 96.19 267 LYS A CA 1
ATOM 2162 C C . LYS A 1 267 ? 1.179 12.977 5.040 1.00 96.19 267 LYS A C 1
ATOM 2164 O O . LYS A 1 267 ? 1.156 13.206 3.824 1.00 96.19 267 LYS A O 1
ATOM 2169 N N . SER A 1 268 ? 0.436 12.031 5.613 1.00 95.81 268 SER A N 1
ATOM 2170 C CA . SER A 1 268 ? -0.575 11.234 4.909 1.00 95.81 268 SER A CA 1
ATOM 2171 C C . SER A 1 268 ? -1.988 11.832 4.960 1.00 95.81 268 SER A C 1
ATOM 2173 O O . SER A 1 268 ? -2.894 11.286 4.331 1.00 95.81 268 SER A O 1
ATOM 2175 N N . LEU A 1 269 ? -2.186 12.938 5.686 1.00 95.62 269 LEU A N 1
ATOM 2176 C CA . LEU A 1 269 ? -3.456 13.666 5.730 1.00 95.62 269 LEU A CA 1
ATOM 2177 C C . LEU A 1 269 ? -3.759 14.333 4.379 1.00 95.62 269 LEU A C 1
ATOM 2179 O O . LEU A 1 269 ? -2.848 14.733 3.650 1.00 95.62 269 LEU A O 1
ATOM 2183 N N . GLN A 1 270 ? -5.045 14.428 4.030 1.00 93.56 270 GLN A N 1
ATOM 2184 C CA . GLN A 1 270 ? -5.497 14.972 2.741 1.00 93.56 270 GLN A CA 1
ATOM 2185 C C . GLN A 1 270 ? -5.875 16.453 2.796 1.00 93.56 270 GLN A C 1
ATOM 2187 O O . GLN A 1 270 ? -5.816 17.136 1.778 1.00 93.56 270 GLN A O 1
ATOM 2192 N N . ASP A 1 271 ? -6.268 16.935 3.968 1.00 92.62 271 ASP A N 1
ATOM 2193 C CA . ASP A 1 271 ? -6.778 18.284 4.219 1.00 92.62 271 ASP A CA 1
ATOM 2194 C C . ASP A 1 271 ? -5.722 19.237 4.795 1.00 92.62 271 ASP A C 1
ATOM 2196 O O . ASP A 1 271 ? -5.991 20.422 4.976 1.00 92.62 271 ASP A O 1
ATOM 2200 N N . ILE A 1 272 ? -4.514 18.740 5.074 1.00 91.62 272 ILE A N 1
ATOM 2201 C CA . ILE A 1 272 ? -3.406 19.531 5.611 1.00 91.62 272 ILE A CA 1
ATOM 2202 C C . ILE A 1 272 ? -2.189 19.365 4.703 1.00 91.62 272 ILE A C 1
ATOM 2204 O O . ILE A 1 272 ? -1.777 18.249 4.382 1.00 91.62 272 ILE A O 1
ATOM 2208 N N . SER A 1 273 ? -1.596 20.490 4.293 1.00 92.00 273 SER A N 1
ATOM 2209 C CA . SER A 1 273 ? -0.377 20.479 3.482 1.00 92.00 273 SER A CA 1
ATOM 2210 C C . SER A 1 273 ? 0.782 19.830 4.242 1.00 92.00 273 SER A C 1
ATOM 2212 O O . SER A 1 273 ? 1.012 20.124 5.416 1.00 92.00 273 SER A O 1
ATOM 2214 N N . SER A 1 274 ? 1.566 18.998 3.549 1.00 90.12 274 SER A N 1
ATOM 2215 C CA . SER A 1 274 ? 2.782 18.401 4.115 1.00 90.12 274 SER A CA 1
ATOM 2216 C C . SER A 1 274 ? 3.804 19.444 4.564 1.00 90.12 274 SER A C 1
ATOM 2218 O O . SER A 1 274 ? 4.573 19.163 5.482 1.00 90.12 274 SER A O 1
ATOM 2220 N N . ASP A 1 275 ? 3.781 20.632 3.956 1.00 91.50 275 ASP A N 1
ATOM 2221 C CA . ASP A 1 275 ? 4.745 21.704 4.211 1.00 91.50 275 ASP A CA 1
ATOM 2222 C C . ASP A 1 275 ? 4.595 22.277 5.625 1.00 91.50 275 ASP A C 1
ATOM 2224 O O . ASP A 1 275 ? 5.576 22.709 6.221 1.00 91.50 275 ASP A O 1
ATOM 2228 N N . VAL A 1 276 ? 3.388 22.221 6.205 1.00 92.94 276 VAL A N 1
ATOM 2229 C CA . VAL A 1 276 ? 3.143 22.628 7.601 1.00 92.94 276 VAL A CA 1
ATOM 2230 C C . VAL A 1 276 ? 4.025 21.821 8.550 1.00 92.94 276 VAL A C 1
ATOM 2232 O O . VAL A 1 276 ? 4.635 22.370 9.464 1.00 92.94 276 VAL A O 1
ATOM 2235 N N . PHE A 1 277 ? 4.127 20.514 8.309 1.00 92.38 277 PHE A N 1
ATOM 2236 C CA . PHE A 1 277 ? 4.943 19.628 9.130 1.00 92.38 277 PHE A CA 1
ATOM 2237 C C . PHE A 1 277 ? 6.434 19.779 8.833 1.00 92.38 277 PHE A C 1
ATOM 2239 O O . PHE A 1 277 ? 7.237 19.618 9.744 1.00 92.38 277 PHE A O 1
ATOM 2246 N N . ASP A 1 278 ? 6.811 20.142 7.604 1.00 91.88 278 ASP A N 1
ATOM 2247 C CA . ASP A 1 278 ? 8.202 20.483 7.288 1.00 91.88 278 ASP A CA 1
ATOM 2248 C C . ASP A 1 278 ? 8.658 21.752 8.032 1.00 91.88 278 ASP A C 1
ATOM 2250 O O . ASP A 1 278 ? 9.755 21.767 8.586 1.00 91.88 278 ASP A O 1
ATOM 2254 N N . TRP A 1 279 ? 7.804 22.778 8.130 1.00 91.94 279 TRP A N 1
ATOM 2255 C CA . TRP A 1 279 ? 8.079 23.978 8.933 1.00 91.94 279 TRP A CA 1
ATOM 2256 C C . TRP A 1 279 ? 8.125 23.694 10.435 1.00 91.94 279 TRP A C 1
ATOM 2258 O O . TRP A 1 279 ? 9.022 24.187 11.115 1.00 91.94 279 TRP A O 1
ATOM 2268 N N . LEU A 1 280 ? 7.196 22.881 10.953 1.00 91.62 280 LEU A N 1
ATOM 2269 C CA . LEU A 1 280 ? 7.216 22.460 12.359 1.00 91.62 280 LEU A CA 1
ATOM 2270 C C . LEU A 1 280 ? 8.502 21.702 12.705 1.00 91.62 280 LEU A C 1
ATOM 2272 O O . LEU A 1 280 ? 9.075 21.932 13.766 1.00 91.62 280 LEU A O 1
ATOM 2276 N N . GLU A 1 281 ? 8.971 20.823 11.815 1.00 92.44 281 GLU A N 1
ATOM 2277 C CA . GLU A 1 281 ? 10.237 20.109 12.000 1.00 92.44 281 GLU A CA 1
ATOM 2278 C C . GLU A 1 281 ? 11.457 21.026 11.882 1.00 92.44 281 GLU A C 1
ATOM 2280 O O . GLU A 1 281 ? 12.433 20.819 12.594 1.00 92.44 281 GLU A O 1
ATOM 2285 N N . TYR A 1 282 ? 11.407 22.051 11.026 1.00 90.12 282 TYR A N 1
ATOM 2286 C CA . TYR A 1 282 ? 12.506 23.005 10.860 1.00 90.12 282 TYR A CA 1
ATOM 2287 C C . TYR A 1 282 ? 12.811 23.798 12.140 1.00 90.12 282 TYR A C 1
ATOM 2289 O O . TYR A 1 282 ? 13.969 24.093 12.416 1.00 90.12 282 TYR A O 1
ATOM 2297 N N . VAL A 1 283 ? 11.785 24.125 12.932 1.00 89.31 283 VAL A N 1
ATOM 2298 C CA . VAL A 1 283 ? 11.929 24.879 14.194 1.00 89.31 283 VAL A CA 1
ATOM 2299 C C . VAL A 1 283 ? 11.958 23.985 15.436 1.00 89.31 283 VAL A C 1
ATOM 2301 O O . VAL A 1 283 ? 11.958 24.492 16.560 1.00 89.31 283 VAL A O 1
ATOM 2304 N N . LEU A 1 284 ? 11.958 22.659 15.255 1.00 88.38 284 LEU A N 1
ATOM 2305 C CA . LEU A 1 284 ? 11.829 21.701 16.355 1.00 88.38 284 LEU A CA 1
ATOM 2306 C C . LEU A 1 284 ? 12.992 21.814 17.346 1.00 88.38 284 LEU A C 1
ATOM 2308 O O . LEU A 1 284 ? 12.778 21.689 18.548 1.00 88.38 284 LEU A O 1
ATOM 2312 N N . ASP A 1 285 ? 14.186 22.136 16.847 1.00 84.38 285 ASP A N 1
ATOM 2313 C CA . ASP A 1 285 ? 15.406 22.280 17.647 1.00 84.38 285 ASP A CA 1
ATOM 2314 C C . ASP A 1 285 ? 15.377 23.519 18.569 1.00 84.38 285 ASP A C 1
ATOM 2316 O O . ASP A 1 285 ? 16.162 23.613 19.509 1.00 84.38 285 ASP A O 1
ATOM 2320 N N . CYS A 1 286 ? 14.448 24.461 18.352 1.00 87.88 286 CYS A N 1
ATOM 2321 C CA . CYS A 1 286 ? 14.251 25.638 19.206 1.00 87.88 286 CYS A CA 1
ATOM 2322 C C . CYS A 1 286 ? 13.200 25.424 20.311 1.00 87.88 286 CYS A C 1
ATOM 2324 O O . CYS A 1 286 ? 12.898 26.356 21.057 1.00 87.88 286 CYS A O 1
ATOM 2326 N N . CYS A 1 287 ? 12.582 24.243 20.388 1.00 87.44 287 CYS A N 1
ATOM 2327 C CA . CYS A 1 287 ? 11.423 23.980 21.238 1.00 87.44 287 CYS A CA 1
ATOM 2328 C C . CYS A 1 287 ? 11.584 22.696 22.064 1.00 87.44 287 CYS A C 1
ATOM 2330 O O . CYS A 1 287 ? 12.330 21.788 21.711 1.00 87.44 287 CYS A O 1
ATOM 2332 N N . ASP A 1 288 ? 10.790 22.566 23.132 1.00 90.38 288 ASP A N 1
ATOM 2333 C CA . ASP A 1 288 ? 10.565 21.263 23.765 1.00 90.38 288 ASP A CA 1
ATOM 2334 C C . ASP A 1 288 ? 9.769 20.366 22.807 1.00 90.38 288 ASP A C 1
ATOM 2336 O O . ASP A 1 288 ? 8.548 20.503 22.650 1.00 90.38 288 ASP A O 1
ATOM 2340 N N . LYS A 1 289 ? 10.487 19.439 22.171 1.00 90.56 289 LYS A N 1
ATOM 2341 C CA . LYS A 1 289 ? 9.955 18.485 21.200 1.00 90.56 289 LYS A CA 1
ATOM 2342 C C . LYS A 1 289 ? 8.720 17.742 21.714 1.00 90.56 289 LYS A C 1
ATOM 2344 O O . LYS A 1 289 ? 7.739 17.632 20.982 1.00 90.56 289 LYS A O 1
ATOM 2349 N N . SER A 1 290 ? 8.725 17.286 22.967 1.00 91.50 290 SER A N 1
ATOM 2350 C CA . SER A 1 290 ? 7.619 16.500 23.533 1.00 91.50 290 SER A CA 1
ATOM 2351 C C . SER A 1 290 ? 6.324 17.317 23.620 1.00 91.50 290 SER A C 1
ATOM 2353 O O . SER A 1 290 ? 5.228 16.845 23.292 1.00 91.50 290 SER A O 1
ATOM 2355 N N . ARG A 1 291 ? 6.454 18.598 23.980 1.00 93.00 291 ARG A N 1
ATOM 2356 C CA . ARG A 1 291 ? 5.341 19.543 24.063 1.00 93.00 291 ARG A CA 1
ATOM 2357 C C . ARG A 1 291 ? 4.804 19.903 22.681 1.00 93.00 291 ARG A C 1
ATOM 2359 O O . ARG A 1 291 ? 3.588 20.035 22.526 1.00 93.00 291 ARG A O 1
ATOM 2366 N N . VAL A 1 292 ? 5.683 20.054 21.687 1.00 92.56 292 VAL A N 1
ATOM 2367 C CA . VAL A 1 292 ? 5.288 20.285 20.287 1.00 92.56 292 VAL A CA 1
ATOM 2368 C C . VAL A 1 292 ? 4.521 19.081 19.744 1.00 92.56 292 VAL A C 1
ATOM 2370 O O . VAL A 1 292 ? 3.434 19.261 19.200 1.00 92.56 292 VAL A O 1
ATOM 2373 N N . GLU A 1 293 ? 5.026 17.864 19.954 1.00 93.06 293 GLU A N 1
ATOM 2374 C CA . GLU A 1 293 ? 4.372 16.617 19.538 1.00 93.06 293 GLU A CA 1
ATOM 2375 C C . GLU A 1 293 ? 2.965 16.482 20.130 1.00 93.06 293 GLU A C 1
ATOM 2377 O O . GLU A 1 293 ? 1.998 16.283 19.391 1.00 93.06 293 GLU A O 1
ATOM 2382 N N . SER A 1 294 ? 2.830 16.671 21.447 1.00 92.44 294 SER A N 1
ATOM 2383 C CA . SER A 1 294 ? 1.536 16.613 22.137 1.00 92.44 294 SER A CA 1
ATOM 2384 C C . SER A 1 294 ? 0.556 17.670 21.614 1.00 92.44 294 SER A C 1
ATOM 2386 O O . SER A 1 294 ? -0.599 17.369 21.305 1.00 92.44 294 SER A O 1
ATOM 2388 N N . ARG A 1 295 ? 1.012 18.915 21.419 1.00 92.94 295 ARG A N 1
ATOM 2389 C CA . ARG A 1 295 ? 0.166 19.994 20.886 1.00 92.94 295 ARG A CA 1
ATOM 2390 C C . ARG A 1 295 ? -0.251 19.763 19.441 1.00 92.94 295 ARG A C 1
ATOM 2392 O O . ARG A 1 295 ? -1.414 19.999 19.123 1.00 92.94 295 ARG A O 1
ATOM 2399 N N . ALA A 1 296 ? 0.656 19.302 18.582 1.00 92.75 296 ALA A N 1
ATOM 2400 C CA . ALA A 1 296 ? 0.344 18.979 17.194 1.00 92.75 296 ALA A CA 1
ATOM 2401 C C . ALA A 1 296 ? -0.705 17.860 17.123 1.00 92.75 296 ALA A C 1
ATOM 2403 O O . ALA A 1 296 ? -1.708 17.994 16.418 1.00 92.75 296 ALA A O 1
ATOM 2404 N N . TRP A 1 297 ? -0.525 16.803 17.922 1.00 92.50 297 TRP A N 1
ATOM 2405 C CA . TRP A 1 297 ? -1.485 15.709 18.030 1.00 92.50 297 TRP A CA 1
ATOM 2406 C C . TRP A 1 297 ? -2.859 16.190 18.512 1.00 92.50 297 TRP A C 1
ATOM 2408 O O . TRP A 1 297 ? -3.867 15.935 17.851 1.00 92.50 297 TRP A O 1
ATOM 2418 N N . ASN A 1 298 ? -2.914 16.938 19.616 1.00 91.50 298 ASN A N 1
ATOM 2419 C CA . ASN A 1 298 ? -4.173 17.408 20.198 1.00 91.50 298 ASN A CA 1
ATOM 2420 C C . ASN A 1 298 ? -4.880 18.428 19.299 1.00 91.50 298 ASN A C 1
ATOM 2422 O O . ASN A 1 298 ? -6.100 18.380 19.134 1.00 91.50 298 ASN A O 1
ATOM 2426 N N . ARG A 1 299 ? -4.137 19.339 18.659 1.00 91.12 299 ARG A N 1
ATOM 2427 C CA . ARG A 1 299 ? -4.713 20.324 17.733 1.00 91.12 299 ARG A CA 1
ATOM 2428 C C . ARG A 1 299 ? -5.328 19.646 16.513 1.00 91.12 299 ARG A C 1
ATOM 2430 O O . ARG A 1 299 ? -6.413 20.034 16.084 1.00 91.12 299 ARG A O 1
ATOM 2437 N N . LEU A 1 300 ? -4.663 18.617 15.988 1.00 91.00 300 LEU A N 1
ATOM 2438 C CA . LEU A 1 300 ? -5.192 17.838 14.879 1.00 91.00 300 LEU A CA 1
ATOM 2439 C C . LEU A 1 300 ? -6.499 17.153 15.298 1.00 91.00 300 LEU A C 1
ATOM 2441 O O . LEU A 1 300 ? -7.536 17.379 14.684 1.00 91.00 300 LEU A O 1
ATOM 2445 N N . HIS A 1 301 ? -6.481 16.352 16.361 1.00 89.88 301 HIS A N 1
ATOM 2446 C CA . HIS A 1 301 ? -7.634 15.524 16.734 1.00 89.88 301 HIS A CA 1
ATOM 2447 C C . HIS A 1 301 ? -8.782 16.297 17.404 1.00 89.88 301 HIS A C 1
ATOM 2449 O O . HIS A 1 301 ? -9.910 15.812 17.438 1.00 89.88 301 HIS A O 1
ATOM 2455 N N . SER A 1 302 ? -8.544 17.530 17.858 1.00 87.19 302 SER A N 1
ATOM 2456 C CA . SER A 1 302 ? -9.615 18.437 18.290 1.00 87.19 302 SER A CA 1
ATOM 2457 C C . SER A 1 302 ? -10.383 19.074 17.125 1.00 87.19 302 SER A C 1
ATOM 2459 O O . SER A 1 302 ? -11.483 19.572 17.352 1.00 87.19 302 SER A O 1
ATOM 2461 N N . THR A 1 303 ? -9.883 19.022 15.888 1.00 85.25 303 THR A N 1
ATOM 2462 C CA . THR A 1 303 ? -10.566 19.588 14.711 1.00 85.25 303 THR A CA 1
ATOM 2463 C C . THR A 1 303 ? -11.269 18.480 13.926 1.00 85.25 303 THR A C 1
ATOM 2465 O O . THR A 1 303 ? -10.630 17.772 13.147 1.00 85.25 303 THR A O 1
ATOM 2468 N N . VAL A 1 304 ? -12.576 18.325 14.148 1.00 87.25 304 VAL A N 1
ATOM 2469 C CA . VAL A 1 304 ? -13.418 17.283 13.536 1.00 87.25 304 VAL A CA 1
ATOM 2470 C C . VAL A 1 304 ? -14.749 17.861 13.078 1.00 87.25 304 VAL A C 1
ATOM 2472 O O . VAL A 1 304 ? -15.304 18.737 13.741 1.00 87.25 304 VAL A O 1
ATOM 2475 N N . GLU A 1 305 ? -15.246 17.372 11.948 1.00 90.12 305 GLU A N 1
ATOM 2476 C CA . GLU A 1 305 ? -16.567 17.716 11.421 1.00 90.12 305 GLU A CA 1
ATOM 2477 C C . GLU A 1 305 ? -17.669 16.896 12.099 1.00 90.12 305 GLU A C 1
ATOM 2479 O O . GLU A 1 305 ? -17.452 15.749 12.483 1.00 90.12 305 GLU A O 1
ATOM 2484 N N . ASN A 1 306 ? -18.878 17.457 12.202 1.00 91.75 306 ASN A N 1
ATOM 2485 C CA . ASN A 1 306 ? -20.023 16.741 12.779 1.00 91.75 306 ASN A CA 1
ATOM 2486 C C . ASN A 1 306 ? -20.434 15.543 11.917 1.00 91.75 306 ASN A C 1
ATOM 2488 O O . ASN A 1 306 ? -20.773 14.485 12.438 1.00 91.75 306 ASN A O 1
ATOM 2492 N N . LYS A 1 307 ? -20.405 15.699 10.591 1.00 95.06 307 LYS A N 1
ATOM 2493 C CA . LYS A 1 307 ? -20.646 14.603 9.651 1.00 95.06 307 LYS A CA 1
ATOM 2494 C C . LYS A 1 307 ? -19.320 13.948 9.330 1.00 95.06 307 LYS A C 1
ATOM 2496 O O . LYS A 1 307 ? -18.378 14.635 8.948 1.00 95.06 307 LYS A O 1
ATOM 2501 N N . ILE A 1 308 ? -19.274 12.627 9.434 1.00 95.81 308 ILE A N 1
ATOM 2502 C CA . ILE A 1 308 ? -18.062 11.880 9.137 1.00 95.81 308 ILE A CA 1
ATOM 2503 C C . ILE A 1 308 ? -18.305 10.715 8.186 1.00 95.81 308 ILE A C 1
ATOM 2505 O O . ILE A 1 308 ? -19.417 10.193 8.050 1.00 95.81 308 ILE A O 1
ATOM 2509 N N . ILE A 1 309 ? -17.215 10.286 7.564 1.00 97.62 309 ILE A N 1
ATOM 2510 C CA . ILE A 1 309 ? -17.136 9.129 6.688 1.00 97.62 309 ILE A CA 1
ATOM 2511 C C . ILE A 1 309 ? -16.076 8.182 7.244 1.00 97.62 309 ILE A C 1
ATOM 2513 O O . ILE A 1 309 ? -14.933 8.580 7.472 1.00 97.62 309 ILE A O 1
ATOM 2517 N N . LEU A 1 310 ? -16.446 6.919 7.429 1.00 97.50 310 LEU A N 1
ATOM 2518 C CA . LEU A 1 310 ? -15.506 5.837 7.704 1.00 97.50 310 LEU A CA 1
ATOM 2519 C C . LEU A 1 310 ? -15.223 5.120 6.396 1.00 97.50 310 LEU A C 1
ATOM 2521 O O . LEU A 1 310 ? -16.127 4.550 5.784 1.00 97.50 310 LEU A O 1
ATOM 2525 N N . GLU A 1 311 ? -13.976 5.184 5.958 1.00 97.75 311 GLU A N 1
ATOM 2526 C CA . GLU A 1 311 ? -13.472 4.417 4.831 1.00 97.75 311 GLU A CA 1
ATOM 2527 C C . GLU A 1 311 ? -12.944 3.076 5.337 1.00 97.75 311 GLU A C 1
ATOM 2529 O O . GLU A 1 311 ? -11.816 2.973 5.815 1.00 97.75 311 GLU A O 1
ATOM 2534 N N . HIS A 1 312 ? -13.798 2.063 5.220 1.00 96.62 312 HIS A N 1
ATOM 2535 C CA . HIS A 1 312 ? -13.482 0.664 5.465 1.00 96.62 312 HIS A CA 1
ATOM 2536 C C . HIS A 1 312 ? -12.785 0.105 4.217 1.00 96.62 312 HIS A C 1
ATOM 2538 O O . HIS A 1 312 ? -13.444 -0.219 3.223 1.00 96.62 312 HIS A O 1
ATOM 2544 N N . GLU A 1 313 ? -11.451 0.065 4.222 1.00 95.81 313 GLU A N 1
ATOM 2545 C CA . GLU A 1 313 ? -10.669 -0.554 3.148 1.00 95.81 313 GLU A CA 1
ATOM 2546 C C . GLU A 1 313 ? -10.531 -2.052 3.416 1.00 95.81 313 GLU A C 1
ATOM 2548 O O . GLU A 1 313 ? -9.976 -2.469 4.426 1.00 95.81 313 GLU A O 1
ATOM 2553 N N . ARG A 1 314 ? -10.980 -2.879 2.477 1.00 92.81 314 ARG A N 1
ATOM 2554 C CA . ARG A 1 314 ? -10.668 -4.306 2.480 1.00 92.81 314 ARG A CA 1
ATOM 2555 C C . ARG A 1 314 ? -9.241 -4.531 2.010 1.00 92.81 314 ARG A C 1
ATOM 2557 O O . ARG A 1 314 ? -8.690 -3.773 1.211 1.00 92.81 314 ARG A O 1
ATOM 2564 N N . VAL A 1 315 ? -8.664 -5.662 2.390 1.00 89.00 315 VAL A N 1
ATOM 2565 C CA . VAL A 1 315 ? -7.299 -6.056 2.008 1.00 89.00 315 VAL A CA 1
ATOM 2566 C C . VAL A 1 315 ? -7.077 -6.096 0.485 1.00 89.00 315 VAL A C 1
ATOM 2568 O O . VAL A 1 315 ? -5.969 -5.837 0.008 1.00 89.00 315 VAL A O 1
ATOM 2571 N N . ASN A 1 316 ? -8.116 -6.349 -0.315 1.00 85.19 316 ASN A N 1
ATOM 2572 C CA . ASN A 1 316 ? -8.040 -6.303 -1.781 1.00 85.19 316 ASN A CA 1
ATOM 2573 C C . ASN A 1 316 ? -8.024 -4.874 -2.376 1.00 85.19 316 ASN A C 1
ATOM 2575 O O . ASN A 1 316 ? -7.801 -4.728 -3.575 1.00 85.19 316 ASN A O 1
ATOM 2579 N N . GLY A 1 317 ? -8.196 -3.836 -1.551 1.00 86.94 317 GLY A N 1
ATOM 2580 C CA . GLY A 1 317 ? -8.212 -2.422 -1.935 1.00 86.94 317 GLY A CA 1
ATOM 2581 C C . GLY A 1 317 ? -9.608 -1.837 -2.177 1.00 86.94 317 GLY A C 1
ATOM 2582 O O . GLY A 1 317 ? -9.712 -0.649 -2.479 1.00 86.94 317 GLY A O 1
ATOM 2583 N N . ASN A 1 318 ? -10.679 -2.628 -2.054 1.00 90.25 318 ASN A N 1
ATOM 2584 C CA . ASN A 1 318 ? -12.045 -2.110 -2.151 1.00 90.25 318 ASN A CA 1
ATOM 2585 C C . ASN A 1 318 ? -12.376 -1.266 -0.920 1.00 90.25 318 ASN A C 1
ATOM 2587 O O . ASN A 1 318 ? -12.118 -1.691 0.201 1.00 90.25 318 ASN A O 1
ATOM 2591 N N . ILE A 1 319 ? -12.988 -0.099 -1.124 1.00 94.69 319 ILE A N 1
ATOM 2592 C CA . ILE A 1 319 ? -13.338 0.822 -0.038 1.00 94.69 319 ILE A CA 1
ATOM 2593 C C . ILE A 1 319 ? -14.856 0.928 0.074 1.00 94.69 319 ILE A C 1
ATOM 2595 O O . ILE A 1 319 ? -15.534 1.306 -0.883 1.00 94.69 319 ILE A O 1
ATOM 2599 N N . ILE A 1 320 ? -15.376 0.641 1.266 1.00 95.94 320 ILE A N 1
ATOM 2600 C CA . ILE A 1 320 ? -16.771 0.875 1.641 1.00 95.94 320 ILE A CA 1
ATOM 2601 C C . ILE A 1 320 ? -16.825 2.163 2.465 1.00 95.94 320 ILE A C 1
ATOM 2603 O O . ILE A 1 320 ? -16.043 2.352 3.395 1.00 95.94 320 ILE A O 1
ATOM 2607 N N . ARG A 1 321 ? -17.748 3.066 2.117 1.00 96.75 321 ARG A N 1
ATOM 2608 C CA . ARG A 1 321 ? -17.927 4.351 2.806 1.00 96.75 321 ARG A CA 1
ATOM 2609 C C . ARG A 1 321 ? -19.146 4.324 3.707 1.00 96.75 321 ARG A C 1
ATOM 2611 O O . ARG A 1 321 ? -20.281 4.275 3.232 1.00 96.75 321 ARG A O 1
ATOM 2618 N N . ILE A 1 322 ? -18.903 4.414 5.006 1.00 95.00 322 ILE A N 1
ATOM 2619 C CA . ILE A 1 322 ? -19.938 4.448 6.032 1.00 95.00 322 ILE A CA 1
ATOM 2620 C C . ILE A 1 322 ? -20.116 5.892 6.489 1.00 95.00 322 ILE A C 1
ATOM 2622 O O . ILE A 1 322 ? -19.182 6.496 7.002 1.00 95.00 322 ILE A O 1
ATOM 2626 N N . HIS A 1 323 ? -21.319 6.433 6.332 1.00 96.31 323 HIS A N 1
ATOM 2627 C CA . HIS A 1 323 ? -21.635 7.799 6.745 1.00 96.31 323 HIS A CA 1
ATOM 2628 C C . HIS A 1 323 ? -22.290 7.795 8.127 1.00 96.31 323 HIS A C 1
ATOM 2630 O O . HIS A 1 323 ? -23.109 6.919 8.418 1.00 96.31 323 HIS A O 1
ATOM 2636 N N . GLY A 1 324 ? -21.957 8.780 8.956 1.00 95.62 324 GLY A N 1
ATOM 2637 C CA . GLY A 1 324 ? -22.560 8.963 10.273 1.00 95.62 324 GLY A CA 1
ATOM 2638 C C . GLY A 1 324 ? -22.386 10.379 10.809 1.00 95.62 324 GLY A C 1
ATOM 2639 O O . GLY A 1 324 ? -21.716 11.212 10.198 1.00 95.62 324 GLY A O 1
ATOM 2640 N N . GLU A 1 325 ? -23.008 10.641 11.953 1.00 97.00 325 GLU A N 1
ATOM 2641 C CA . GLU A 1 325 ? -22.954 11.930 12.644 1.00 97.00 325 GLU A CA 1
ATOM 2642 C C . GLU A 1 325 ? -22.366 11.763 14.045 1.00 97.00 325 GLU A C 1
ATOM 2644 O O . GLU A 1 325 ? -22.765 10.864 14.786 1.00 97.00 325 GLU A O 1
ATOM 2649 N N . ILE A 1 326 ? -21.410 12.614 14.410 1.00 95.94 326 ILE A N 1
ATOM 2650 C CA . ILE A 1 326 ? -20.838 12.651 15.752 1.00 95.94 326 ILE A CA 1
ATOM 2651 C C . ILE A 1 326 ? -21.895 13.193 16.715 1.00 95.94 326 ILE A C 1
ATOM 2653 O O . ILE A 1 326 ? -22.332 14.332 16.590 1.00 95.94 326 ILE A O 1
ATOM 2657 N N . VAL A 1 327 ? -22.261 12.380 17.703 1.00 96.31 327 VAL A N 1
ATOM 2658 C CA . VAL A 1 327 ? -23.190 12.756 18.784 1.00 96.31 327 VAL A CA 1
ATOM 2659 C C . VAL A 1 327 ? -22.485 12.974 20.120 1.00 96.31 327 VAL A C 1
ATOM 2661 O O . VAL A 1 327 ? -23.036 13.615 21.007 1.00 96.31 327 VAL A O 1
ATOM 2664 N N . LEU A 1 328 ? -21.267 12.449 20.274 1.00 94.19 328 LEU A N 1
ATOM 2665 C CA . LEU A 1 328 ? -20.415 12.698 21.433 1.00 94.19 328 LEU A CA 1
ATOM 2666 C C . LEU A 1 328 ? -18.955 12.729 20.993 1.00 94.19 328 LEU A C 1
ATOM 2668 O O . LEU A 1 328 ? -18.504 11.890 20.209 1.00 94.19 328 LEU A O 1
ATOM 2672 N N . LYS A 1 329 ? -18.219 13.682 21.554 1.00 91.38 329 LYS A N 1
ATOM 2673 C CA . LYS A 1 329 ? -16.774 13.806 21.425 1.00 91.38 329 LYS A CA 1
ATOM 2674 C C . LYS A 1 329 ? -16.189 14.014 22.810 1.00 91.38 329 LYS A C 1
ATOM 2676 O O . LYS A 1 329 ? -16.533 14.983 23.480 1.00 91.38 329 LYS A O 1
ATOM 2681 N N . ASN A 1 330 ? -15.299 13.121 23.208 1.00 87.50 330 ASN A N 1
ATOM 2682 C CA . ASN A 1 330 ? -14.501 13.262 24.416 1.00 87.50 330 ASN A CA 1
ATOM 2683 C C . ASN A 1 330 ? -13.040 12.897 24.106 1.00 87.50 330 ASN A C 1
ATOM 2685 O O . ASN A 1 330 ? -12.696 12.589 22.962 1.00 87.50 330 ASN A O 1
ATOM 2689 N N . ASP A 1 331 ? -12.179 12.945 25.119 1.00 82.94 331 ASP A N 1
ATOM 2690 C CA . ASP A 1 331 ? -10.748 12.661 24.954 1.00 82.94 331 ASP A CA 1
ATOM 2691 C C . ASP A 1 331 ? -10.447 11.174 24.696 1.00 82.94 331 ASP A C 1
ATOM 2693 O O . ASP A 1 331 ? -9.343 10.825 24.275 1.00 82.94 331 ASP A O 1
ATOM 2697 N N . GLN A 1 332 ? -11.414 10.283 24.935 1.00 85.88 332 GLN A N 1
ATOM 2698 C CA . GLN A 1 332 ? -11.252 8.842 24.761 1.00 85.88 332 GLN A CA 1
ATOM 2699 C C . GLN A 1 332 ? -11.666 8.372 23.365 1.00 85.88 332 GLN A C 1
ATOM 2701 O O . GLN A 1 332 ? -10.960 7.553 22.774 1.00 85.88 332 GLN A O 1
ATOM 2706 N N . TYR A 1 333 ? -12.786 8.870 22.834 1.00 94.31 333 TYR A N 1
ATOM 2707 C CA . TYR A 1 333 ? -13.338 8.438 21.552 1.00 94.31 333 TYR A CA 1
ATOM 2708 C C . TYR A 1 333 ? -14.359 9.426 20.955 1.00 94.31 333 TYR A C 1
ATOM 2710 O O . TYR A 1 333 ? -14.857 10.355 21.597 1.00 94.31 333 TYR A O 1
ATOM 2718 N N . LEU A 1 334 ? -14.717 9.175 19.694 1.00 95.44 334 LEU A N 1
ATOM 2719 C CA . LEU A 1 334 ? -15.859 9.771 19.000 1.00 95.44 334 LEU A CA 1
ATOM 2720 C C . LEU A 1 334 ? -17.010 8.765 18.933 1.00 95.44 334 LEU A C 1
ATOM 2722 O O . LEU A 1 334 ? -16.811 7.644 18.463 1.00 95.44 334 LEU A O 1
ATOM 2726 N N . LYS A 1 335 ? -18.210 9.165 19.368 1.00 96.81 335 LYS A N 1
ATOM 2727 C CA . LYS A 1 335 ? -19.440 8.368 19.239 1.00 96.81 335 LYS A CA 1
ATOM 2728 C C . LYS A 1 335 ? -20.229 8.844 18.036 1.00 96.81 335 LYS A C 1
ATOM 2730 O O . LYS A 1 335 ? -20.621 10.009 17.957 1.00 96.81 335 LYS A O 1
ATOM 2735 N N . ILE A 1 336 ? -20.492 7.926 17.120 1.00 97.06 336 ILE A N 1
ATOM 2736 C CA . ILE A 1 336 ? -21.095 8.225 15.825 1.00 97.06 336 ILE A CA 1
ATOM 2737 C C . ILE A 1 336 ? -22.427 7.515 15.716 1.00 97.06 336 ILE A C 1
ATOM 2739 O O . ILE A 1 336 ? -22.485 6.290 15.797 1.00 97.06 336 ILE A O 1
ATOM 2743 N N . ARG A 1 337 ? -23.491 8.279 15.495 1.00 97.06 337 ARG A N 1
ATOM 2744 C CA . ARG A 1 337 ? -24.838 7.768 15.276 1.00 97.06 337 ARG A CA 1
ATOM 2745 C C . ARG A 1 337 ? -25.070 7.514 13.791 1.00 97.06 337 ARG A C 1
ATOM 2747 O O . ARG A 1 337 ? -24.776 8.356 12.941 1.00 97.06 337 ARG A O 1
ATOM 2754 N N . ARG A 1 338 ? -25.641 6.352 13.487 1.00 95.50 338 ARG A N 1
ATOM 2755 C CA . ARG A 1 338 ? -26.155 5.983 12.165 1.00 95.50 338 ARG A CA 1
ATOM 2756 C C . ARG A 1 338 ? -27.584 5.492 12.309 1.00 95.50 338 ARG A C 1
ATOM 2758 O O . ARG A 1 338 ? -27.912 4.839 13.295 1.00 95.50 338 ARG A O 1
ATOM 2765 N N . GLU A 1 339 ? -28.401 5.772 11.306 1.00 94.25 339 GLU A N 1
ATOM 2766 C CA . GLU A 1 339 ? -29.764 5.256 11.220 1.00 94.25 339 GLU A CA 1
ATOM 2767 C C . GLU A 1 339 ? -29.862 4.239 10.086 1.00 94.25 339 GLU A C 1
ATOM 2769 O O . GLU A 1 339 ? -29.377 4.465 8.971 1.00 94.25 339 GLU A O 1
ATOM 2774 N N . VAL A 1 340 ? -30.489 3.105 10.374 1.00 93.06 340 VAL A N 1
ATOM 2775 C CA . VAL A 1 340 ? -30.673 2.030 9.409 1.00 93.06 340 VAL A CA 1
ATOM 2776 C C . VAL A 1 340 ? -31.813 2.349 8.453 1.00 93.06 340 VAL A C 1
ATOM 2778 O O . VAL A 1 340 ? -32.941 2.622 8.854 1.00 93.06 340 VAL A O 1
ATOM 2781 N N . ARG A 1 341 ? -31.519 2.273 7.151 1.00 89.50 341 ARG A N 1
ATOM 2782 C CA . ARG A 1 341 ? -32.463 2.629 6.078 1.00 89.50 341 ARG A CA 1
ATOM 2783 C C . ARG A 1 341 ? -33.164 1.439 5.426 1.00 89.50 341 ARG A C 1
ATOM 2785 O O . ARG A 1 341 ? -34.119 1.650 4.685 1.00 89.50 341 ARG A O 1
ATOM 2792 N N . SER A 1 342 ? -32.700 0.218 5.676 1.00 88.75 342 SER A N 1
ATOM 2793 C CA . SER A 1 342 ? -33.213 -1.001 5.049 1.00 88.75 342 SER A CA 1
ATOM 2794 C C . SER A 1 342 ? -33.486 -2.100 6.069 1.00 88.75 342 SER A C 1
ATOM 2796 O O . SER A 1 342 ? -32.834 -2.161 7.110 1.00 88.75 342 SER A O 1
ATOM 2798 N N . ASN A 1 343 ? -34.435 -2.975 5.741 1.00 88.94 343 ASN A N 1
ATOM 2799 C CA . ASN A 1 343 ? -34.711 -4.189 6.503 1.00 88.94 343 ASN A CA 1
ATOM 2800 C C . ASN A 1 343 ? -33.765 -5.326 6.074 1.00 88.94 343 ASN A C 1
ATOM 2802 O O . ASN A 1 343 ? -33.195 -5.275 4.981 1.00 88.94 343 ASN A O 1
ATOM 2806 N N . GLY A 1 344 ? -33.601 -6.345 6.915 1.00 89.75 344 GLY A N 1
ATOM 2807 C CA . GLY A 1 344 ? -32.813 -7.544 6.615 1.00 89.75 344 GLY A CA 1
ATOM 2808 C C . GLY A 1 344 ? -32.352 -8.247 7.887 1.00 89.75 344 GLY A C 1
ATOM 2809 O O . GLY A 1 344 ? -33.054 -8.231 8.895 1.00 89.75 344 GLY A O 1
ATOM 2810 N N . LEU A 1 345 ? -31.141 -8.795 7.859 1.00 84.88 345 LEU A N 1
ATOM 2811 C CA . LEU A 1 345 ? -30.419 -9.267 9.040 1.00 84.88 345 LEU A CA 1
ATOM 2812 C C . LEU A 1 345 ? -29.129 -8.455 9.199 1.00 84.88 345 LEU A C 1
ATOM 2814 O O . LEU A 1 345 ? -28.602 -7.921 8.219 1.00 84.88 345 LEU A O 1
ATOM 2818 N N . TYR A 1 346 ? -28.645 -8.318 10.431 1.00 83.19 346 TYR A N 1
ATOM 2819 C CA . TYR A 1 346 ? -27.271 -7.884 10.661 1.00 83.19 346 TYR A CA 1
ATOM 2820 C C . TYR A 1 346 ? -26.336 -9.072 10.441 1.00 83.19 346 TYR A C 1
ATOM 2822 O O . TYR A 1 346 ? -26.425 -10.075 11.156 1.00 83.19 346 TYR A O 1
ATOM 2830 N N . ASP A 1 347 ? -25.455 -8.944 9.450 1.00 74.31 347 ASP A N 1
ATOM 2831 C CA . ASP A 1 347 ? -24.443 -9.950 9.129 1.00 74.31 347 ASP A CA 1
ATOM 2832 C C . ASP A 1 347 ? -23.578 -10.253 10.366 1.00 74.31 347 ASP A C 1
ATOM 2834 O O . ASP A 1 347 ? -23.282 -9.367 11.172 1.00 74.31 347 ASP A O 1
ATOM 2838 N N . GLY A 1 348 ? -23.244 -11.528 10.570 1.00 74.50 348 GLY A N 1
ATOM 2839 C CA . GLY A 1 348 ? -22.478 -12.005 11.729 1.00 74.50 348 GLY A CA 1
ATOM 2840 C C . GLY A 1 348 ? -23.273 -12.151 13.036 1.00 74.50 348 GLY A C 1
ATOM 2841 O O . GLY A 1 348 ? -22.999 -13.067 13.807 1.00 74.50 348 GLY A O 1
ATOM 2842 N N . LEU A 1 349 ? -24.284 -11.307 13.275 1.00 76.50 349 LEU A N 1
ATOM 2843 C CA . LEU A 1 349 ? -25.142 -11.372 14.470 1.00 76.50 349 LEU A CA 1
ATOM 2844 C C . LEU A 1 349 ? -26.384 -12.254 14.278 1.00 76.50 349 LEU A C 1
ATOM 2846 O O . LEU A 1 349 ? -26.896 -12.793 15.250 1.00 76.50 349 LEU A O 1
ATOM 2850 N N . GLY A 1 350 ? -26.907 -12.373 13.053 1.00 79.38 350 GLY A N 1
ATOM 2851 C CA . GLY A 1 350 ? -28.143 -13.127 12.787 1.00 79.38 350 GLY A CA 1
ATOM 2852 C C . GLY A 1 350 ? -29.409 -12.486 13.374 1.00 79.38 350 GLY A C 1
ATOM 2853 O O . GLY A 1 350 ? -30.472 -13.101 13.372 1.00 79.38 350 GLY A O 1
ATOM 2854 N N . ILE A 1 351 ? -29.312 -11.243 13.856 1.00 84.00 351 ILE A N 1
ATOM 2855 C CA . ILE A 1 351 ? -30.421 -10.494 14.451 1.00 84.00 351 ILE A CA 1
ATOM 2856 C C . ILE A 1 351 ? -31.170 -9.727 13.361 1.00 84.00 351 ILE A C 1
ATOM 2858 O O . ILE A 1 351 ? -30.564 -9.175 12.439 1.00 84.00 351 ILE A O 1
ATOM 2862 N N . GLU A 1 352 ? -32.494 -9.642 13.498 1.00 87.56 352 GLU A N 1
ATOM 2863 C CA . GLU A 1 352 ? -33.351 -8.849 12.619 1.00 87.56 352 GLU A CA 1
ATOM 2864 C C . GLU A 1 352 ? -32.868 -7.400 12.528 1.00 87.56 352 GLU A C 1
ATOM 2866 O O . GLU A 1 352 ? -32.662 -6.738 13.539 1.00 87.56 352 GLU A O 1
ATOM 2871 N N . LYS A 1 353 ? -32.721 -6.882 11.316 1.00 91.25 353 LYS A N 1
ATOM 2872 C CA . LYS A 1 353 ? -32.386 -5.492 11.021 1.00 91.25 353 LYS A CA 1
ATOM 2873 C C . LYS A 1 353 ? -33.646 -4.797 10.529 1.00 91.25 353 LYS A C 1
ATOM 2875 O O . LYS A 1 353 ? -34.236 -5.224 9.536 1.00 91.25 353 LYS A O 1
ATOM 2880 N N . ARG A 1 354 ? -34.049 -3.720 11.204 1.00 91.38 354 ARG A N 1
ATOM 2881 C CA . ARG A 1 354 ? -35.250 -2.948 10.857 1.00 91.38 354 ARG A CA 1
ATOM 2882 C C . ARG A 1 354 ? -34.888 -1.514 10.497 1.00 91.38 354 ARG A C 1
ATOM 2884 O O . ARG A 1 354 ? -33.982 -0.914 11.072 1.00 91.38 354 ARG A O 1
ATOM 2891 N N . LYS A 1 355 ? -35.620 -0.943 9.542 1.00 92.94 355 LYS A N 1
ATOM 2892 C CA . LYS A 1 355 ? -35.557 0.489 9.243 1.00 92.94 355 LYS A CA 1
ATOM 2893 C C . LYS A 1 355 ? -35.881 1.291 10.511 1.00 92.94 355 LYS A C 1
ATOM 2895 O O . LYS A 1 355 ? -36.867 1.006 11.184 1.00 92.94 355 LYS A O 1
ATOM 2900 N N . GLY A 1 356 ? -35.057 2.292 10.807 1.00 93.12 356 GLY A N 1
ATOM 2901 C CA . GLY A 1 356 ? -35.149 3.099 12.025 1.00 93.12 356 GLY A CA 1
ATOM 2902 C C . GLY A 1 356 ? -34.337 2.563 13.208 1.00 93.12 356 GLY A C 1
ATOM 2903 O O . GLY A 1 356 ? -34.235 3.263 14.212 1.00 93.12 356 GLY A O 1
ATOM 2904 N N . ASP A 1 357 ? -33.728 1.373 13.107 1.00 96.00 357 ASP A N 1
ATOM 2905 C CA . ASP A 1 357 ? -32.710 0.947 14.075 1.00 96.00 357 ASP A CA 1
ATOM 2906 C C . ASP A 1 357 ? -31.565 1.975 14.128 1.00 96.00 357 ASP A C 1
ATOM 2908 O O . ASP A 1 357 ? -31.210 2.608 13.123 1.00 96.00 357 ASP A O 1
ATOM 2912 N N . ILE A 1 358 ? -30.958 2.110 15.305 1.00 96.50 358 ILE A N 1
ATOM 2913 C CA . ILE A 1 358 ? -29.863 3.046 15.559 1.00 96.50 358 ILE A CA 1
ATOM 2914 C C . ILE A 1 358 ? -28.582 2.257 15.799 1.00 96.50 358 ILE A C 1
ATOM 2916 O O . ILE A 1 358 ? -28.562 1.301 16.569 1.00 96.50 358 ILE A O 1
ATOM 2920 N N . ILE A 1 359 ? -27.491 2.684 15.165 1.00 96.12 359 ILE A N 1
ATOM 2921 C CA . ILE A 1 359 ? -26.167 2.105 15.383 1.00 96.12 359 ILE A CA 1
ATOM 2922 C C . ILE A 1 359 ? -25.240 3.184 15.922 1.00 96.12 359 ILE A C 1
ATOM 2924 O O . ILE A 1 359 ? -25.031 4.205 15.259 1.00 96.12 359 ILE A O 1
ATOM 2928 N N . PHE A 1 360 ? -24.637 2.935 17.081 1.00 97.06 360 PHE A N 1
ATOM 2929 C CA . PHE A 1 360 ? -23.547 3.751 17.600 1.00 97.06 360 PHE A CA 1
ATOM 2930 C C . PHE A 1 360 ? -22.211 3.104 17.270 1.00 97.06 360 PHE A C 1
ATOM 2932 O O . PHE A 1 360 ? -22.000 1.928 17.532 1.00 97.06 360 PHE A O 1
ATOM 2939 N N . SER A 1 361 ? -21.323 3.867 16.646 1.00 97.31 361 SER A N 1
ATOM 2940 C CA . SER A 1 361 ? -19.969 3.433 16.297 1.00 97.31 361 SER A CA 1
ATOM 2941 C C . SER A 1 361 ? -18.969 4.254 17.087 1.00 97.31 361 SER A C 1
ATOM 2943 O O . SER A 1 361 ? -19.141 5.469 17.187 1.00 97.31 361 SER A O 1
ATOM 2945 N N . TYR A 1 362 ? -17.946 3.609 17.632 1.00 97.38 362 TYR A N 1
ATOM 2946 C CA . TYR A 1 362 ? -17.015 4.245 18.554 1.00 97.38 362 TYR A CA 1
ATOM 2947 C C . TYR A 1 362 ? -15.609 4.258 17.971 1.00 97.38 362 TYR A C 1
ATOM 2949 O O . TYR A 1 362 ? -15.061 3.212 17.642 1.00 97.38 362 TYR A O 1
ATOM 2957 N N . ILE A 1 363 ? -15.033 5.448 17.811 1.00 96.50 363 ILE A N 1
ATOM 2958 C CA . ILE A 1 363 ? -13.759 5.623 17.110 1.00 96.50 363 ILE A CA 1
ATOM 2959 C C . ILE A 1 363 ? -12.718 6.232 18.014 1.00 96.50 363 ILE A C 1
ATOM 2961 O O . ILE A 1 363 ? -12.920 7.309 18.570 1.00 96.50 363 ILE A O 1
ATOM 2965 N N . LYS A 1 364 ? -11.550 5.598 18.033 1.00 95.94 364 LYS A N 1
ATOM 2966 C CA . LYS A 1 364 ? -10.337 6.149 18.614 1.00 95.94 364 LYS A CA 1
ATOM 2967 C C . LYS A 1 364 ? -9.180 5.978 17.639 1.00 95.94 364 LYS A C 1
ATOM 2969 O O . LYS A 1 364 ? -8.888 4.866 17.205 1.00 95.94 364 LYS A O 1
ATOM 2974 N N . VAL A 1 365 ? -8.508 7.079 17.301 1.00 95.69 365 VAL A N 1
ATOM 2975 C CA . VAL A 1 365 ? -7.307 7.021 16.457 1.00 95.69 365 VAL A CA 1
ATOM 2976 C C . VAL A 1 365 ? -6.251 6.156 17.139 1.00 95.69 365 VAL A C 1
ATOM 2978 O O . VAL A 1 365 ? -5.935 6.355 18.310 1.00 95.69 365 VAL A O 1
ATOM 2981 N N . GLY A 1 366 ? -5.707 5.201 16.392 1.00 95.75 366 GLY A N 1
ATOM 2982 C CA . GLY A 1 366 ? -4.722 4.238 16.863 1.00 95.75 366 GLY A CA 1
ATOM 2983 C C . GLY A 1 366 ? -5.301 2.950 17.447 1.00 95.75 366 GLY A C 1
ATOM 2984 O O . GLY A 1 366 ? -4.531 2.012 17.635 1.00 95.75 366 GLY A O 1
ATOM 2985 N N . SER A 1 367 ? -6.613 2.870 17.691 1.00 97.31 367 SER A N 1
ATOM 2986 C CA . SER A 1 367 ? -7.242 1.611 18.104 1.00 97.31 367 SER A CA 1
ATOM 2987 C C . SER A 1 367 ? -7.343 0.652 16.922 1.00 97.31 367 SER A C 1
ATOM 2989 O O . SER A 1 367 ? -7.614 1.087 15.804 1.00 97.31 367 SER A O 1
ATOM 2991 N N . ILE A 1 368 ? -7.121 -0.639 17.174 1.00 97.50 368 ILE A N 1
ATOM 2992 C CA . ILE A 1 368 ? -7.343 -1.723 16.202 1.00 97.50 368 ILE A CA 1
ATOM 2993 C C . ILE A 1 368 ? -8.781 -2.256 16.236 1.00 97.50 368 ILE A C 1
ATOM 2995 O O . ILE A 1 368 ? -9.118 -3.168 15.486 1.00 97.50 368 ILE A O 1
ATOM 2999 N N . PHE A 1 369 ? -9.612 -1.727 17.135 1.00 98.06 369 PHE A N 1
ATOM 3000 C CA . PHE A 1 369 ? -10.992 -2.138 17.316 1.00 98.06 369 PHE A CA 1
ATOM 3001 C C . PHE A 1 369 ? -11.934 -1.002 16.930 1.00 98.06 369 PHE A C 1
ATOM 3003 O O . PHE A 1 369 ? -11.718 0.161 17.270 1.00 98.06 369 PHE A O 1
ATOM 3010 N N . LEU A 1 370 ? -13.011 -1.351 16.232 1.00 97.62 370 LEU A N 1
ATOM 3011 C CA . LEU A 1 370 ? -14.111 -0.446 15.918 1.00 97.62 370 LEU A CA 1
ATOM 3012 C C . LEU A 1 370 ? -15.423 -1.070 16.410 1.00 97.62 370 LEU A C 1
ATOM 3014 O O . LEU A 1 370 ? -16.047 -1.854 15.691 1.00 97.62 370 LEU A O 1
ATOM 3018 N N . PRO A 1 371 ? -15.845 -0.758 17.646 1.00 96.69 371 PRO A N 1
ATOM 3019 C CA . PRO A 1 371 ? -17.108 -1.236 18.180 1.00 96.69 371 PRO A CA 1
ATOM 3020 C C . PRO A 1 371 ? -18.313 -0.564 17.516 1.00 96.69 371 PRO A C 1
ATOM 3022 O O . PRO A 1 371 ? -18.368 0.660 17.350 1.00 96.69 371 PRO A O 1
ATOM 3025 N N . HIS A 1 372 ? -19.319 -1.377 17.222 1.00 95.75 372 HIS A N 1
ATOM 3026 C CA . HIS A 1 372 ? -20.642 -1.002 16.754 1.00 95.75 372 HIS A CA 1
ATOM 3027 C C . HIS A 1 372 ? -21.693 -1.586 17.697 1.00 95.75 372 HIS A C 1
ATOM 3029 O O . HIS A 1 372 ? -21.788 -2.802 17.831 1.00 95.75 372 HIS A O 1
ATOM 3035 N N . VAL A 1 373 ? -22.502 -0.733 18.319 1.00 94.88 373 VAL A N 1
ATOM 3036 C CA . VAL A 1 373 ? -23.603 -1.141 19.199 1.00 94.88 373 VAL A CA 1
ATOM 3037 C C . VAL A 1 373 ? -24.929 -0.854 18.510 1.00 94.88 373 VAL A C 1
ATOM 3039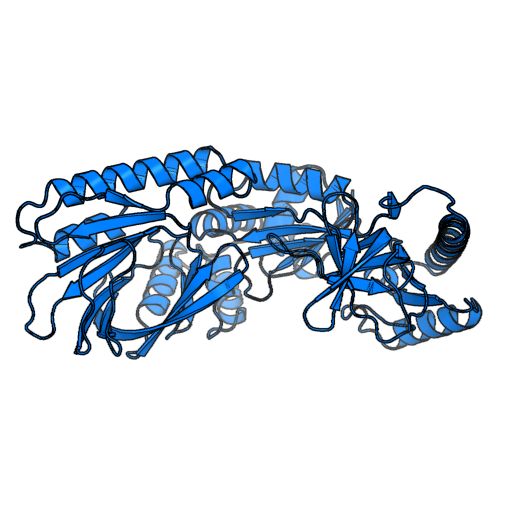 O O . VAL A 1 373 ? -25.159 0.262 18.034 1.00 94.88 373 VAL A O 1
ATOM 3042 N N . TYR A 1 374 ? -25.795 -1.862 18.459 1.00 94.25 374 TYR A N 1
ATOM 3043 C CA . TYR A 1 374 ? -27.061 -1.835 17.735 1.00 94.25 374 TYR A CA 1
ATOM 3044 C C . TYR A 1 374 ? -28.230 -1.707 18.699 1.00 94.25 374 TYR A C 1
ATOM 3046 O O . TYR A 1 374 ? -28.345 -2.479 19.651 1.00 94.25 374 TYR A O 1
ATOM 3054 N N . TYR A 1 375 ? -29.132 -0.782 18.393 1.00 94.00 375 TYR A N 1
ATOM 3055 C CA . TYR A 1 375 ? -30.359 -0.537 19.134 1.00 94.00 375 TYR A CA 1
ATOM 3056 C C . TYR A 1 375 ? -31.571 -0.604 18.204 1.00 94.00 375 TYR A C 1
ATOM 3058 O O . TYR A 1 375 ? -31.494 -0.228 17.030 1.00 94.00 375 TYR A O 1
ATOM 3066 N N . SER A 1 376 ? -32.700 -1.070 18.731 1.00 93.56 376 SER A N 1
ATOM 3067 C CA . SER A 1 376 ? -33.994 -1.000 18.054 1.00 93.56 376 SER A CA 1
ATOM 3068 C C . SER A 1 376 ? -34.440 0.459 17.901 1.00 93.56 376 SER A C 1
ATOM 3070 O O . SER A 1 376 ? -33.959 1.351 18.604 1.00 93.56 376 SER A O 1
ATOM 3072 N N . CYS A 1 377 ? -35.420 0.719 17.033 1.00 91.25 377 CYS A N 1
ATOM 3073 C CA . CYS A 1 377 ? -36.060 2.038 16.949 1.00 91.25 377 CYS A CA 1
ATOM 3074 C C . CYS A 1 377 ? -36.747 2.482 18.259 1.00 91.25 377 CYS A C 1
ATOM 3076 O O . CYS A 1 377 ? -37.044 3.663 18.417 1.00 91.25 377 CYS A O 1
ATOM 3078 N N . ARG A 1 378 ? -36.991 1.551 19.194 1.00 90.56 378 ARG A N 1
ATOM 3079 C CA . ARG A 1 378 ? -37.551 1.811 20.530 1.00 90.56 378 ARG A CA 1
ATOM 3080 C C . ARG A 1 378 ? -36.477 2.020 21.604 1.00 90.56 378 ARG A C 1
ATOM 3082 O O . ARG A 1 378 ? -36.820 2.362 22.727 1.00 90.56 378 ARG A O 1
ATOM 3089 N N . GLY A 1 379 ? -35.198 1.853 21.258 1.00 89.44 379 GLY A N 1
ATOM 3090 C CA . GLY A 1 379 ? -34.069 2.011 22.177 1.00 89.44 379 GLY A CA 1
ATOM 3091 C C . GLY A 1 379 ? -33.602 0.720 22.851 1.00 89.44 379 GLY A C 1
ATOM 3092 O O . GLY A 1 379 ? -32.696 0.775 23.677 1.00 89.44 379 GLY A O 1
ATOM 3093 N N . ASP A 1 380 ? -34.157 -0.438 22.487 1.00 91.06 380 ASP A N 1
ATOM 3094 C CA . ASP A 1 380 ? -33.741 -1.723 23.059 1.00 91.06 380 ASP A CA 1
ATOM 3095 C C . ASP A 1 380 ? -32.386 -2.142 22.490 1.00 91.06 380 ASP A C 1
ATOM 3097 O O . ASP A 1 380 ? -32.193 -2.139 21.271 1.00 91.06 380 ASP A O 1
ATOM 3101 N N . LEU A 1 381 ? -31.452 -2.533 23.355 1.00 90.88 381 LEU A N 1
ATOM 3102 C CA . LEU A 1 381 ? -30.166 -3.078 22.933 1.00 90.88 381 LEU A CA 1
ATOM 3103 C C . LEU A 1 381 ? -30.373 -4.400 22.181 1.00 90.88 381 LEU A C 1
ATOM 3105 O O . LEU A 1 381 ? -31.039 -5.309 22.669 1.00 90.88 381 LEU A O 1
ATOM 3109 N N . LYS A 1 382 ? -29.757 -4.517 21.004 1.00 91.38 382 LYS A N 1
ATOM 3110 C CA . LYS A 1 382 ? -29.810 -5.724 20.166 1.00 91.38 382 LYS A CA 1
ATOM 3111 C C . LYS A 1 382 ? -28.516 -6.525 20.262 1.00 91.38 382 LYS A C 1
ATOM 3113 O O . LYS A 1 382 ? -28.554 -7.746 20.349 1.00 91.38 382 LYS A O 1
ATOM 3118 N N . GLY A 1 383 ? -27.375 -5.841 20.280 1.00 91.94 383 GLY A N 1
ATOM 3119 C CA . GLY A 1 383 ? -26.066 -6.475 20.400 1.00 91.94 383 GLY A CA 1
ATOM 3120 C C . GLY A 1 383 ? -24.917 -5.539 20.042 1.00 91.94 383 GLY A C 1
ATOM 3121 O O . GLY A 1 383 ? -25.113 -4.342 19.814 1.00 91.94 383 GLY A O 1
ATOM 3122 N N . MET A 1 384 ? -23.718 -6.106 19.965 1.00 92.56 384 MET A N 1
ATOM 3123 C CA . MET A 1 384 ? -22.474 -5.436 19.607 1.00 92.56 384 MET A CA 1
ATOM 3124 C C . MET A 1 384 ? -21.708 -6.252 18.579 1.00 92.56 384 MET A C 1
ATOM 3126 O O . MET A 1 384 ? -21.693 -7.480 18.601 1.00 92.56 384 MET A O 1
ATOM 3130 N N . TYR A 1 385 ? -21.038 -5.532 17.700 1.00 94.69 385 TYR A N 1
ATOM 3131 C CA . TYR A 1 385 ? -20.153 -6.061 16.686 1.00 94.69 385 TYR A CA 1
ATOM 3132 C C . TYR A 1 385 ? -18.878 -5.225 16.719 1.00 94.69 385 TYR A C 1
ATOM 3134 O O . TYR A 1 385 ? -18.938 -4.004 16.591 1.00 94.69 385 TYR A O 1
ATOM 3142 N N . VAL A 1 386 ? -17.735 -5.854 16.933 1.00 96.50 386 VAL A N 1
ATOM 3143 C CA . VAL A 1 386 ? -16.441 -5.189 17.054 1.00 96.50 386 VAL A CA 1
ATOM 3144 C C . VAL A 1 386 ? -15.593 -5.599 15.863 1.00 96.50 386 VAL A C 1
ATOM 3146 O O . VAL A 1 386 ? -15.109 -6.729 15.817 1.00 96.50 386 VAL A O 1
ATOM 3149 N N . ASN A 1 387 ? -15.404 -4.670 14.924 1.00 96.50 387 ASN A N 1
ATOM 3150 C CA . ASN A 1 387 ? -14.493 -4.880 13.804 1.00 96.50 387 ASN A CA 1
ATOM 3151 C C . ASN A 1 387 ? -13.044 -4.869 14.280 1.00 96.50 387 ASN A C 1
ATOM 3153 O O . ASN A 1 387 ? -12.662 -3.976 15.045 1.00 96.50 387 ASN A O 1
ATOM 3157 N N . VAL A 1 388 ? -12.226 -5.784 13.758 1.00 97.44 388 VAL A N 1
ATOM 3158 C CA . VAL A 1 388 ? -10.777 -5.795 13.984 1.00 97.44 388 VAL A CA 1
ATOM 3159 C C . VAL A 1 388 ? -10.055 -5.316 12.728 1.00 97.44 388 VAL A C 1
ATOM 3161 O O . VAL A 1 388 ? -10.233 -5.838 11.630 1.00 97.44 388 VAL A O 1
ATOM 3164 N N . ASN A 1 389 ? -9.226 -4.291 12.880 1.00 97.50 389 ASN A N 1
ATOM 3165 C CA . ASN A 1 389 ? -8.614 -3.563 11.776 1.00 97.50 389 ASN A CA 1
ATOM 3166 C C . ASN A 1 389 ? -7.145 -3.204 12.058 1.00 97.50 389 ASN A C 1
ATOM 3168 O O . ASN A 1 389 ? -6.641 -3.318 13.176 1.00 97.50 389 ASN A O 1
ATOM 3172 N N . LEU A 1 390 ? -6.425 -2.755 11.026 1.00 97.25 390 LEU A N 1
ATOM 3173 C CA . LEU A 1 390 ? -5.234 -1.939 11.252 1.00 97.25 390 LEU A CA 1
ATOM 3174 C C . LEU A 1 390 ? -5.629 -0.658 11.998 1.00 97.25 390 LEU A C 1
ATOM 3176 O O . LEU A 1 390 ? -6.691 -0.121 11.694 1.00 97.25 390 LEU A O 1
ATOM 3180 N N . PRO A 1 391 ? -4.753 -0.123 12.875 1.00 97.38 391 PRO A N 1
ATOM 3181 C CA . PRO A 1 391 ? -5.064 1.035 13.702 1.00 97.38 391 PRO A CA 1
ATOM 3182 C C . PRO A 1 391 ? -5.783 2.154 12.943 1.00 97.38 391 PRO A C 1
ATOM 3184 O O . PRO A 1 391 ? -5.272 2.626 11.925 1.00 97.38 391 PRO A O 1
ATOM 3187 N N . ILE A 1 392 ? -6.932 2.598 13.457 1.00 97.81 392 ILE A N 1
ATOM 3188 C CA . ILE A 1 392 ? -7.746 3.635 12.818 1.00 97.81 392 ILE A CA 1
ATOM 3189 C C . ILE A 1 392 ? -6.938 4.927 12.702 1.00 97.81 392 ILE A C 1
ATOM 3191 O O . ILE A 1 392 ? -6.373 5.422 13.678 1.00 97.81 392 ILE A O 1
ATOM 3195 N N . GLU A 1 393 ? -6.917 5.522 11.516 1.00 97.25 393 GLU A N 1
ATOM 3196 C CA . GLU A 1 393 ? -6.211 6.768 11.239 1.00 97.25 393 GLU A CA 1
ATOM 3197 C C . GLU A 1 393 ? -7.174 7.851 10.760 1.00 97.25 393 GLU A C 1
ATOM 3199 O O . GLU A 1 393 ? -8.096 7.598 9.982 1.00 97.25 393 GLU A O 1
ATOM 3204 N N . ARG A 1 394 ? -6.917 9.106 11.144 1.00 95.94 394 ARG A N 1
ATOM 3205 C CA . ARG A 1 394 ? -7.542 10.237 10.460 1.00 95.94 394 ARG A CA 1
ATOM 3206 C C . ARG A 1 394 ? -6.988 10.338 9.033 1.00 95.94 394 ARG A C 1
ATOM 3208 O O . ARG A 1 394 ? -5.787 10.167 8.789 1.00 95.94 394 ARG A O 1
ATOM 3215 N N . LYS A 1 395 ? -7.872 10.628 8.082 1.00 95.56 395 LYS A N 1
ATOM 3216 C CA . LYS A 1 395 ? -7.539 10.921 6.682 1.00 95.56 395 LYS A CA 1
ATOM 3217 C C . LYS A 1 395 ? -7.809 12.388 6.339 1.00 95.56 395 LYS A C 1
ATOM 3219 O O . LYS A 1 395 ? -6.999 12.995 5.642 1.00 95.56 395 LYS A O 1
ATOM 3224 N N . SER A 1 396 ? -8.894 12.950 6.872 1.00 95.38 396 SER A N 1
ATOM 3225 C CA . SER A 1 396 ? -9.211 14.387 6.884 1.00 95.38 396 SER A CA 1
ATOM 3226 C C . SER A 1 396 ? -10.118 14.737 8.074 1.00 95.38 396 SER A C 1
ATOM 3228 O O . SER A 1 396 ? -10.422 13.868 8.887 1.00 95.38 396 SER A O 1
ATOM 3230 N N . SER A 1 397 ? -10.527 15.997 8.240 1.00 92.81 397 SER A N 1
ATOM 3231 C CA . SER A 1 397 ? -11.415 16.490 9.314 1.00 92.81 397 SER A CA 1
ATOM 3232 C C . SER A 1 397 ? -12.747 15.748 9.412 1.00 92.81 397 SER A C 1
ATOM 3234 O O . SER A 1 397 ? -13.282 15.612 10.511 1.00 92.81 397 SER A O 1
ATOM 3236 N N . GLY A 1 398 ? -13.251 15.244 8.285 1.00 95.38 398 GLY A N 1
ATOM 3237 C CA . GLY A 1 398 ? -14.485 14.463 8.197 1.00 95.38 398 GLY A CA 1
ATOM 3238 C C . GLY A 1 398 ? -14.287 13.004 7.777 1.00 95.38 398 GLY A C 1
ATOM 3239 O O . GLY A 1 398 ? -15.274 12.302 7.584 1.00 95.38 398 GLY A O 1
ATOM 3240 N N . ILE A 1 399 ? -13.053 12.516 7.590 1.00 97.12 399 ILE A N 1
ATOM 3241 C CA . ILE A 1 399 ? -12.809 11.154 7.085 1.00 97.12 399 ILE A CA 1
ATOM 3242 C C . ILE A 1 399 ? -11.818 10.406 7.974 1.00 97.12 399 ILE A C 1
ATOM 3244 O O . ILE A 1 399 ? -10.678 10.840 8.162 1.00 97.12 399 ILE A O 1
ATOM 3248 N N . TYR A 1 400 ? -12.236 9.232 8.442 1.00 97.44 400 TYR A N 1
ATOM 3249 C CA . TYR A 1 400 ? -11.400 8.249 9.128 1.00 97.44 400 TYR A CA 1
ATOM 3250 C C . TYR A 1 400 ? -11.227 7.021 8.245 1.00 97.44 400 TYR A C 1
ATOM 3252 O O . TYR A 1 400 ? -12.140 6.636 7.518 1.00 97.44 400 TYR A O 1
ATOM 3260 N N . TRP A 1 401 ? -10.049 6.417 8.290 1.00 97.62 401 TRP A N 1
ATOM 3261 C CA . TRP A 1 401 ? -9.668 5.307 7.429 1.00 97.62 401 TRP A CA 1
ATOM 3262 C C . TRP A 1 401 ? -8.996 4.211 8.245 1.00 97.62 401 TRP A C 1
ATOM 3264 O O . TRP A 1 401 ? -8.222 4.492 9.161 1.00 97.62 401 TRP A O 1
ATOM 3274 N N . TYR A 1 402 ? -9.281 2.970 7.878 1.00 97.44 402 TYR A N 1
ATOM 3275 C CA . TYR A 1 402 ? -8.630 1.783 8.411 1.00 97.44 402 TYR A CA 1
ATOM 3276 C C . TYR A 1 402 ? -8.663 0.670 7.362 1.00 97.44 402 TYR A C 1
ATOM 3278 O O . TYR A 1 402 ? -9.476 0.700 6.433 1.00 97.44 402 TYR A O 1
ATOM 3286 N N . VAL A 1 403 ? -7.781 -0.319 7.524 1.00 97.50 403 VAL A N 1
ATOM 3287 C CA . VAL A 1 403 ? -7.836 -1.554 6.734 1.00 97.50 403 VAL A CA 1
ATOM 3288 C C . VAL A 1 403 ? -8.431 -2.652 7.588 1.00 97.50 403 VAL A C 1
ATOM 3290 O O . VAL A 1 403 ? -7.885 -2.975 8.639 1.00 97.50 403 VAL A O 1
ATOM 3293 N N . ASP A 1 404 ? -9.535 -3.208 7.126 1.00 96.75 404 ASP A N 1
ATOM 3294 C CA . ASP A 1 404 ? -10.215 -4.323 7.759 1.00 96.75 404 ASP A CA 1
ATOM 3295 C C . ASP A 1 404 ? -9.385 -5.610 7.671 1.00 96.75 404 ASP A C 1
ATOM 3297 O O . ASP A 1 404 ? -8.779 -5.888 6.629 1.00 96.75 404 ASP A O 1
ATOM 3301 N N . LEU A 1 405 ? -9.323 -6.367 8.770 1.00 96.12 405 LEU A N 1
ATOM 3302 C CA . LEU A 1 405 ? -8.603 -7.644 8.827 1.00 96.12 405 LEU A CA 1
ATOM 3303 C C . LEU A 1 405 ? -9.514 -8.858 8.580 1.00 96.12 405 LEU A C 1
ATOM 3305 O O . LEU A 1 405 ? -9.012 -9.981 8.622 1.00 96.12 405 LEU A O 1
ATOM 3309 N N . GLY A 1 406 ? -10.809 -8.644 8.320 1.00 93.06 406 GLY A N 1
ATOM 3310 C CA . GLY A 1 406 ? -11.762 -9.704 7.990 1.00 93.06 406 GLY A CA 1
ATOM 3311 C C . GLY A 1 406 ? -12.177 -10.587 9.167 1.00 93.06 406 GLY A C 1
ATOM 3312 O O . GLY A 1 406 ? -12.689 -11.675 8.953 1.00 93.06 406 GLY A O 1
ATOM 3313 N N . ILE A 1 407 ? -11.905 -10.173 10.407 1.00 95.19 407 ILE A N 1
ATOM 3314 C CA . ILE A 1 407 ? -12.236 -10.929 11.620 1.00 95.19 407 ILE A CA 1
ATOM 3315 C C . ILE A 1 407 ? -12.929 -10.008 12.614 1.00 95.19 407 ILE A C 1
ATOM 3317 O O . ILE A 1 407 ? -12.485 -8.878 12.830 1.00 95.19 407 ILE A O 1
ATOM 3321 N N . ASP A 1 408 ? -13.979 -10.509 13.259 1.00 96.00 408 ASP A N 1
ATOM 3322 C CA . ASP A 1 408 ? -14.814 -9.700 14.144 1.00 96.00 408 ASP A CA 1
ATOM 3323 C C . ASP A 1 408 ? -15.176 -10.433 15.432 1.00 96.00 408 ASP A C 1
ATOM 3325 O O . ASP A 1 408 ? -15.199 -11.666 15.497 1.00 96.00 408 ASP A O 1
ATOM 3329 N N . VAL A 1 409 ? -15.513 -9.653 16.462 1.00 95.38 409 VAL A N 1
ATOM 3330 C CA . VAL A 1 409 ? -16.114 -10.161 17.702 1.00 95.38 409 VAL A CA 1
ATOM 3331 C C . VAL A 1 409 ? -17.554 -9.685 17.795 1.00 95.38 409 VAL A C 1
ATOM 3333 O O . VAL A 1 409 ? -17.821 -8.486 17.767 1.00 95.38 409 VAL A O 1
ATOM 3336 N N . VAL A 1 410 ? -18.488 -10.619 17.935 1.00 94.31 410 VAL A N 1
ATOM 3337 C CA . VAL A 1 410 ? -19.926 -10.335 17.959 1.00 94.31 410 VAL A CA 1
ATOM 3338 C C . VAL A 1 410 ? -20.566 -10.863 19.228 1.00 94.31 410 VAL A C 1
ATOM 3340 O O . VAL A 1 410 ? -20.215 -11.944 19.695 1.00 94.31 410 VAL A O 1
ATOM 3343 N N . ALA A 1 411 ? -21.515 -10.119 19.780 1.00 91.25 411 ALA A N 1
ATOM 3344 C CA . ALA A 1 411 ? -22.296 -10.539 20.935 1.00 91.25 411 ALA A CA 1
ATOM 3345 C C . ALA A 1 411 ? -23.733 -10.022 20.821 1.00 91.25 411 ALA A C 1
ATOM 3347 O O . ALA A 1 411 ? -23.966 -8.838 20.573 1.00 91.25 411 ALA A O 1
ATOM 3348 N N . GLU A 1 412 ? -24.700 -10.915 21.002 1.00 87.19 412 GLU A N 1
ATOM 3349 C CA . GLU A 1 412 ? -26.110 -10.553 21.165 1.00 87.19 412 GLU A CA 1
ATOM 3350 C C . GLU A 1 412 ? -26.337 -9.986 22.575 1.00 87.19 412 GLU A C 1
ATOM 3352 O O . GLU A 1 412 ? -25.575 -10.298 23.487 1.00 87.19 412 GLU A O 1
ATOM 3357 N N . ALA A 1 413 ? -27.388 -9.188 22.784 1.00 81.50 413 ALA A N 1
ATOM 3358 C CA . ALA A 1 413 ? -27.635 -8.508 24.066 1.00 81.50 413 ALA A CA 1
ATOM 3359 C C . ALA A 1 413 ? -27.672 -9.439 25.300 1.00 81.50 413 ALA A C 1
ATOM 3361 O O . ALA A 1 413 ? -27.313 -9.025 26.397 1.00 81.50 413 ALA A O 1
ATOM 3362 N N . SER A 1 414 ? -28.099 -10.692 25.127 1.00 73.19 414 SER A N 1
ATOM 3363 C CA . SER A 1 414 ? -28.136 -11.732 26.168 1.00 73.19 414 SER A CA 1
ATOM 3364 C C . SER A 1 414 ? -27.174 -12.897 25.896 1.00 73.19 414 SER A C 1
ATOM 3366 O O . SER A 1 414 ? -27.189 -13.902 26.610 1.00 73.19 414 SER A O 1
ATOM 3368 N N . GLY A 1 415 ? -26.371 -12.800 24.833 1.00 75.31 415 GLY A N 1
ATOM 3369 C CA . GLY A 1 415 ? -25.552 -13.887 24.314 1.00 75.31 415 GLY A CA 1
ATOM 3370 C C . GLY A 1 415 ? -24.084 -13.784 24.715 1.00 75.31 415 GLY A C 1
ATOM 3371 O O . GLY A 1 415 ? -23.576 -12.718 25.048 1.00 75.31 415 GLY A O 1
ATOM 3372 N N . LYS A 1 416 ? -23.377 -14.914 24.620 1.00 85.12 416 LYS A N 1
ATOM 3373 C CA . LYS A 1 416 ? -21.912 -14.941 24.717 1.00 85.12 416 LYS A CA 1
ATOM 3374 C C . LYS A 1 416 ? -21.271 -14.360 23.460 1.00 85.12 416 LYS A C 1
ATOM 3376 O O . LYS A 1 416 ? -21.778 -14.561 22.353 1.00 85.12 416 LYS A O 1
ATOM 3381 N N . ALA A 1 417 ? -20.121 -13.726 23.633 1.00 91.25 417 ALA A N 1
ATOM 3382 C CA . ALA A 1 417 ? -19.290 -13.250 22.549 1.00 91.25 417 ALA A CA 1
ATOM 3383 C C . ALA A 1 417 ? -18.754 -14.418 21.707 1.00 91.25 417 ALA A C 1
ATOM 3385 O O . ALA A 1 417 ? -18.317 -15.455 22.221 1.00 91.25 417 ALA A O 1
ATOM 3386 N N . LYS A 1 418 ? -18.758 -14.233 20.390 1.00 92.94 418 LYS A N 1
ATOM 3387 C CA . LYS A 1 418 ? -18.255 -15.174 19.387 1.00 92.94 418 LYS A CA 1
ATOM 3388 C C . LYS A 1 418 ? -17.270 -14.451 18.478 1.00 92.94 418 LYS A C 1
ATOM 3390 O O . LYS A 1 418 ? -17.434 -13.268 18.201 1.00 92.94 418 LYS A O 1
ATOM 3395 N N . ILE A 1 419 ? -16.261 -15.179 18.016 1.00 94.88 419 ILE A N 1
ATOM 3396 C CA . ILE A 1 419 ? -15.361 -14.715 16.959 1.00 94.88 419 ILE A CA 1
ATOM 3397 C C . ILE A 1 419 ? -15.921 -15.250 15.645 1.00 94.88 419 ILE A C 1
ATOM 3399 O O . ILE A 1 419 ? -16.230 -16.441 15.558 1.00 94.88 419 ILE A O 1
ATOM 3403 N N . ILE A 1 420 ? -16.067 -14.383 14.651 1.00 93.75 420 ILE A N 1
ATOM 3404 C CA . ILE A 1 420 ? -16.533 -14.749 13.311 1.00 93.75 420 ILE A CA 1
ATOM 3405 C C . ILE A 1 420 ? -15.448 -14.455 12.275 1.00 93.75 420 ILE A C 1
ATOM 3407 O O . ILE A 1 420 ? -14.538 -13.670 12.531 1.00 93.75 420 ILE A O 1
ATOM 3411 N N . ASP A 1 421 ? -15.526 -15.145 11.137 1.00 91.00 421 ASP A N 1
ATOM 3412 C CA . ASP A 1 421 ? -14.666 -14.936 9.964 1.00 91.00 421 ASP A CA 1
ATOM 3413 C C . ASP A 1 421 ? -13.151 -15.090 10.208 1.00 91.00 421 ASP A C 1
ATOM 3415 O O . ASP A 1 421 ? -12.315 -14.647 9.428 1.00 91.00 421 ASP A O 1
ATOM 3419 N N . GLN A 1 422 ? -12.768 -15.875 11.226 1.00 92.19 422 GLN A N 1
ATOM 3420 C CA . GLN A 1 422 ? -11.364 -16.195 11.535 1.00 92.19 422 GLN A CA 1
ATOM 3421 C C . GLN A 1 422 ? -10.564 -16.716 10.322 1.00 92.19 422 GLN A C 1
ATOM 3423 O O . GLN A 1 422 ? -9.359 -16.473 10.219 1.00 92.19 422 GLN A O 1
ATOM 3428 N N . LYS A 1 423 ? -11.239 -17.383 9.376 1.00 92.69 423 LYS A N 1
ATOM 3429 C CA . LYS A 1 423 ? -10.636 -17.881 8.134 1.00 92.69 423 LYS A CA 1
ATOM 3430 C C . LYS A 1 423 ? -10.011 -16.769 7.288 1.00 92.69 423 LYS A C 1
ATOM 3432 O O . LYS A 1 423 ? -8.979 -17.019 6.676 1.00 92.69 423 LYS A O 1
ATOM 3437 N N . GLU A 1 424 ? -10.570 -15.556 7.266 1.00 91.31 424 GLU A N 1
ATOM 3438 C CA . GLU A 1 424 ? -10.010 -14.460 6.461 1.00 91.31 424 GLU A CA 1
ATOM 3439 C C . GLU A 1 424 ? -8.623 -14.043 6.975 1.00 91.31 424 GLU A C 1
ATOM 3441 O O . GLU A 1 424 ? -7.671 -13.909 6.197 1.00 91.31 424 GLU A O 1
ATOM 3446 N N . LEU A 1 425 ? -8.460 -13.933 8.299 1.00 94.56 425 LEU A N 1
ATOM 3447 C CA . LEU A 1 425 ? -7.168 -13.629 8.917 1.00 94.56 425 LEU A CA 1
ATOM 3448 C C . LEU A 1 425 ? -6.154 -14.773 8.712 1.00 94.56 425 LEU A C 1
ATOM 3450 O O . LEU A 1 425 ? -4.972 -14.527 8.444 1.00 94.56 425 LEU A O 1
ATOM 3454 N N . GLU A 1 426 ? -6.602 -16.028 8.803 1.00 95.44 426 GLU A N 1
ATOM 3455 C CA . GLU A 1 426 ? -5.776 -17.209 8.517 1.00 95.44 426 GLU A CA 1
ATOM 3456 C C . GLU A 1 426 ? -5.322 -17.249 7.049 1.00 95.44 426 GLU A C 1
ATOM 3458 O O . GLU A 1 426 ? -4.158 -17.537 6.760 1.00 95.44 426 GLU A O 1
ATOM 3463 N N . GLU A 1 427 ? -6.191 -16.890 6.103 1.00 93.31 427 GLU A N 1
ATOM 3464 C CA . GLU A 1 427 ? -5.839 -16.753 4.689 1.00 93.31 427 GLU A CA 1
ATOM 3465 C C . GLU A 1 427 ? -4.781 -15.666 4.469 1.00 93.31 427 GLU A C 1
ATOM 3467 O O . GLU A 1 427 ? -3.820 -15.884 3.721 1.00 93.31 427 GLU A O 1
ATOM 3472 N N . MET A 1 428 ? -4.889 -14.518 5.149 1.00 94.25 428 MET A N 1
ATOM 3473 C CA . MET A 1 428 ? -3.853 -13.479 5.110 1.00 94.25 428 MET A CA 1
ATOM 3474 C C . MET A 1 428 ? -2.502 -14.010 5.607 1.00 94.25 428 MET A C 1
ATOM 3476 O O . MET A 1 428 ? -1.465 -13.714 5.001 1.00 94.25 428 MET A O 1
ATOM 3480 N N . LEU A 1 429 ? -2.491 -14.812 6.676 1.00 95.94 429 LEU A N 1
ATOM 3481 C CA . LEU A 1 429 ? -1.276 -15.450 7.188 1.00 95.94 429 LEU A CA 1
ATOM 3482 C C . LEU A 1 429 ? -0.702 -16.459 6.182 1.00 95.94 429 LEU A C 1
ATOM 3484 O O . LEU A 1 429 ? 0.488 -16.395 5.861 1.00 95.94 429 LEU A O 1
ATOM 3488 N N . ASN A 1 430 ? -1.540 -17.336 5.626 1.00 94.31 430 ASN A N 1
ATOM 3489 C CA . ASN A 1 430 ? -1.146 -18.358 4.649 1.00 94.31 430 ASN A CA 1
ATOM 3490 C C . ASN A 1 430 ? -0.551 -17.738 3.379 1.00 94.31 430 ASN A C 1
ATOM 3492 O O . ASN A 1 430 ? 0.458 -18.205 2.844 1.00 94.31 430 ASN A O 1
ATOM 3496 N N . ARG A 1 431 ? -1.117 -16.612 2.939 1.00 91.75 431 ARG A N 1
ATOM 3497 C CA . ARG A 1 431 ? -0.610 -15.809 1.818 1.00 91.75 431 ARG A CA 1
ATOM 3498 C C . ARG A 1 431 ? 0.599 -14.941 2.187 1.00 91.75 431 ARG A C 1
ATOM 3500 O O . ARG A 1 431 ? 1.092 -14.189 1.346 1.00 91.75 431 ARG A O 1
ATOM 3507 N N . LYS A 1 432 ? 1.099 -15.043 3.425 1.00 94.00 432 LYS A N 1
ATOM 3508 C CA . LYS A 1 432 ? 2.229 -14.276 3.977 1.00 94.00 432 LYS A CA 1
ATOM 3509 C C . LYS A 1 432 ? 2.017 -12.765 3.877 1.00 94.00 432 LYS A C 1
ATOM 3511 O O . LYS A 1 432 ? 2.991 -12.022 3.690 1.00 94.00 432 LYS A O 1
ATOM 3516 N N . MET A 1 433 ? 0.759 -12.333 3.960 1.00 95.50 433 MET A N 1
ATOM 3517 C CA . MET A 1 433 ? 0.371 -10.928 3.940 1.00 95.50 433 MET A CA 1
ATOM 3518 C C . MET A 1 433 ? 0.540 -10.256 5.291 1.00 95.50 433 MET A C 1
ATOM 3520 O O . MET A 1 433 ? 0.767 -9.055 5.358 1.00 95.50 433 MET A O 1
ATOM 3524 N N . ILE A 1 434 ? 0.472 -11.037 6.357 1.00 96.88 434 ILE A N 1
ATOM 3525 C CA . ILE A 1 434 ? 0.801 -10.623 7.714 1.00 96.88 434 ILE A CA 1
ATOM 3526 C C . ILE A 1 434 ? 1.887 -11.539 8.263 1.00 96.88 434 ILE A C 1
ATOM 3528 O O . ILE A 1 434 ? 2.102 -12.647 7.763 1.00 96.88 434 ILE A O 1
ATOM 3532 N N . THR A 1 435 ? 2.613 -11.058 9.266 1.00 96.31 435 THR A N 1
ATOM 3533 C CA . THR A 1 435 ? 3.607 -11.872 9.972 1.00 96.31 435 THR A CA 1
ATOM 3534 C C . THR A 1 435 ? 2.920 -12.804 10.972 1.00 96.31 435 THR A C 1
ATOM 3536 O O . THR A 1 435 ? 1.822 -12.516 11.452 1.00 96.31 435 THR A O 1
ATOM 3539 N N . SER A 1 436 ? 3.580 -13.909 11.330 1.00 96.00 436 SER A N 1
ATOM 3540 C CA . SER A 1 436 ? 3.106 -14.805 12.395 1.00 96.00 436 SER A CA 1
ATOM 3541 C C . SER A 1 436 ? 2.951 -14.081 13.731 1.00 96.00 436 SER A C 1
ATOM 3543 O O . SER A 1 436 ? 2.033 -14.372 14.491 1.00 96.00 436 SER A O 1
ATOM 3545 N N . ASP A 1 437 ? 3.835 -13.125 14.010 1.00 95.75 437 ASP A N 1
ATOM 3546 C CA . ASP A 1 437 ? 3.816 -12.362 15.256 1.00 95.75 437 ASP A CA 1
ATOM 3547 C C . ASP A 1 437 ? 2.623 -11.411 15.295 1.00 95.75 437 ASP A C 1
ATOM 3549 O O . ASP A 1 437 ? 1.987 -11.262 16.335 1.00 95.75 437 ASP A O 1
ATOM 3553 N N . PHE A 1 438 ? 2.264 -10.822 14.151 1.00 96.81 438 PHE A N 1
ATOM 3554 C CA . PHE A 1 438 ? 1.072 -9.990 14.058 1.00 96.81 438 PHE A CA 1
ATOM 3555 C C . PHE A 1 438 ? -0.210 -10.798 14.193 1.00 96.81 438 PHE A C 1
ATOM 3557 O O . PHE A 1 438 ? -1.089 -10.393 14.944 1.00 96.81 438 PHE A O 1
ATOM 3564 N N . TYR A 1 439 ? -0.283 -11.973 13.562 1.00 97.50 439 TYR A N 1
ATOM 3565 C CA . TYR A 1 439 ? -1.399 -12.897 13.761 1.00 97.50 439 TYR A CA 1
ATOM 3566 C C . TYR A 1 439 ? -1.588 -13.239 15.247 1.00 97.50 439 TYR A C 1
ATOM 3568 O O . TYR A 1 439 ? -2.676 -13.071 15.791 1.00 97.50 439 TYR A O 1
ATOM 3576 N N . LYS A 1 440 ? -0.510 -13.646 15.935 1.00 97.12 440 LYS A N 1
ATOM 3577 C CA . LYS A 1 440 ? -0.543 -13.964 17.374 1.00 97.12 440 LYS A CA 1
ATOM 3578 C C . LYS A 1 440 ? -0.972 -12.765 18.219 1.00 97.12 440 LYS A C 1
ATOM 3580 O O . LYS A 1 440 ? -1.786 -12.926 19.125 1.00 97.12 440 LYS A O 1
ATOM 3585 N N . LEU A 1 441 ? -0.451 -11.574 17.916 1.00 96.19 441 LEU A N 1
ATOM 3586 C CA . LEU A 1 441 ? -0.819 -10.336 18.603 1.00 96.19 441 LEU A CA 1
ATOM 3587 C C . LEU A 1 441 ? -2.317 -10.040 18.457 1.00 96.19 441 LEU A C 1
ATOM 3589 O O . LEU A 1 441 ? -2.978 -9.768 19.457 1.00 96.19 441 LEU A O 1
ATOM 3593 N N . ILE A 1 442 ? -2.846 -10.111 17.234 1.00 97.12 442 ILE A N 1
ATOM 3594 C CA . ILE A 1 442 ? -4.261 -9.856 16.950 1.00 97.12 442 ILE A CA 1
ATOM 3595 C C . ILE A 1 442 ? -5.143 -10.893 17.647 1.00 97.12 442 ILE A C 1
ATOM 3597 O O . ILE A 1 442 ? -6.034 -10.508 18.398 1.00 97.12 442 ILE A O 1
ATOM 3601 N N . MET A 1 443 ? -4.849 -12.188 17.509 1.00 97.38 443 MET A N 1
ATOM 3602 C CA . MET A 1 443 ? -5.624 -13.244 18.172 1.00 97.38 443 MET A CA 1
ATOM 3603 C C . MET A 1 443 ? -5.605 -13.116 19.698 1.00 97.38 443 MET A C 1
ATOM 3605 O O . MET A 1 443 ? -6.632 -13.309 20.345 1.00 97.38 443 MET A O 1
ATOM 3609 N N . SER A 1 444 ? -4.465 -12.741 20.289 1.00 97.06 444 SER A N 1
ATOM 3610 C CA . SER A 1 444 ? -4.376 -12.481 21.729 1.00 97.06 444 SER A CA 1
ATOM 3611 C C . SER A 1 444 ? -5.301 -11.342 22.161 1.00 97.06 444 SER A C 1
ATOM 3613 O O . SER A 1 444 ? -5.990 -11.473 23.170 1.00 97.06 444 SER A O 1
ATOM 3615 N N . LYS A 1 445 ? -5.334 -10.236 21.406 1.00 96.88 445 LYS A N 1
ATOM 3616 C CA . LYS A 1 445 ? -6.201 -9.089 21.708 1.00 96.88 445 LYS A CA 1
ATOM 3617 C C . LYS A 1 445 ? -7.676 -9.421 21.506 1.00 96.88 445 LYS A C 1
ATOM 3619 O O . LYS A 1 445 ? -8.491 -9.090 22.357 1.00 96.88 445 LYS A O 1
ATOM 3624 N N . ILE A 1 446 ? -8.013 -10.139 20.436 1.00 96.50 446 ILE A N 1
ATOM 3625 C CA . ILE A 1 446 ? -9.378 -10.610 20.164 1.00 96.50 446 ILE A CA 1
ATOM 3626 C C . ILE A 1 446 ? -9.890 -11.492 21.303 1.00 96.50 446 ILE A C 1
ATOM 3628 O O . ILE A 1 446 ? -10.992 -11.269 21.796 1.00 96.50 446 ILE A O 1
ATOM 3632 N N . ASN A 1 447 ? -9.091 -12.463 21.754 1.00 95.94 447 ASN A N 1
ATOM 3633 C CA . ASN A 1 447 ? -9.479 -13.356 22.846 1.00 95.94 447 ASN A CA 1
ATOM 3634 C C . ASN A 1 447 ? -9.704 -12.600 24.159 1.00 95.94 447 ASN A C 1
ATOM 3636 O O . ASN A 1 447 ? -10.661 -12.894 24.873 1.00 95.94 447 ASN A O 1
ATOM 3640 N N . TYR A 1 448 ? -8.864 -11.605 24.450 1.00 94.75 448 TYR A N 1
ATOM 3641 C CA . TYR A 1 448 ? -9.044 -10.740 25.612 1.00 94.75 448 TYR A CA 1
ATOM 3642 C C . TYR A 1 448 ? -10.327 -9.899 25.515 1.00 94.75 448 TYR A C 1
ATOM 3644 O O . TYR A 1 448 ? -11.100 -9.830 26.468 1.00 94.75 448 TYR A O 1
ATOM 3652 N N . ILE A 1 449 ? -10.611 -9.298 24.356 1.00 93.81 449 ILE A N 1
ATOM 3653 C CA . ILE A 1 449 ? -11.857 -8.546 24.159 1.00 93.81 449 ILE A CA 1
ATOM 3654 C C . ILE A 1 449 ? -13.075 -9.455 24.276 1.00 93.81 449 ILE A C 1
ATOM 3656 O O . ILE A 1 449 ? -14.034 -9.108 24.960 1.00 93.81 449 ILE A O 1
ATOM 3660 N N . LYS A 1 450 ? -13.026 -10.647 23.681 1.00 94.00 450 LYS A N 1
ATOM 3661 C CA . LYS A 1 450 ? -14.088 -11.642 23.804 1.00 94.00 450 LYS A CA 1
ATOM 3662 C C . LYS A 1 450 ? -14.382 -11.964 25.275 1.00 94.00 450 LYS A C 1
ATOM 3664 O O . LYS A 1 450 ? -15.547 -11.938 25.658 1.00 94.00 450 LYS A O 1
ATOM 3669 N N . SER A 1 451 ? -13.359 -12.222 26.099 1.00 91.12 451 SER A N 1
ATOM 3670 C CA . SER A 1 451 ? -13.573 -12.501 27.527 1.00 91.12 451 SER A CA 1
ATOM 3671 C C . SER A 1 451 ? -14.156 -11.299 28.269 1.00 91.12 451 SER A C 1
ATOM 3673 O O . SER A 1 451 ? -15.063 -11.468 29.072 1.00 91.12 451 SER A O 1
ATOM 3675 N N . ARG A 1 452 ? -13.707 -10.076 27.953 1.00 89.81 452 ARG A N 1
ATOM 3676 C CA . ARG A 1 452 ? -14.269 -8.852 28.549 1.00 89.81 452 ARG A CA 1
ATOM 3677 C C . ARG A 1 452 ? -15.745 -8.653 28.224 1.00 89.81 452 ARG A C 1
ATOM 3679 O O . ARG A 1 452 ? -16.492 -8.215 29.089 1.00 89.81 452 ARG A O 1
ATOM 3686 N N . ILE A 1 453 ? -16.159 -8.978 27.002 1.00 89.56 453 ILE A N 1
ATOM 3687 C CA . ILE A 1 453 ? -17.568 -8.908 26.603 1.00 89.56 453 ILE A CA 1
ATOM 3688 C C . ILE A 1 453 ? -18.385 -9.995 27.317 1.00 89.56 453 ILE A C 1
ATOM 3690 O O . ILE A 1 453 ? -19.490 -9.716 27.767 1.00 89.56 453 ILE A O 1
ATOM 3694 N N . ASP A 1 454 ? -17.839 -11.209 27.455 1.00 87.25 454 ASP A N 1
ATOM 3695 C CA . ASP A 1 454 ? -18.498 -12.320 28.160 1.00 87.25 454 ASP A CA 1
ATOM 3696 C C . ASP A 1 454 ? -18.705 -12.044 29.668 1.00 87.25 454 ASP A C 1
ATOM 3698 O O . ASP A 1 454 ? -19.688 -12.513 30.247 1.00 87.25 454 ASP A O 1
ATOM 3702 N N . ASP A 1 455 ? -17.802 -11.290 30.304 1.00 84.00 455 ASP A N 1
ATOM 3703 C CA . ASP A 1 455 ? -17.877 -10.951 31.734 1.00 84.00 455 ASP A CA 1
ATOM 3704 C C . ASP A 1 455 ? -18.933 -9.870 32.050 1.00 84.00 455 ASP A C 1
ATOM 3706 O O . ASP A 1 455 ? -19.438 -9.793 33.176 1.00 84.00 455 ASP A O 1
ATOM 3710 N N . GLU A 1 456 ? -19.308 -9.046 31.067 1.00 77.69 456 GLU A N 1
ATOM 3711 C CA . GLU A 1 456 ? -20.264 -7.945 31.231 1.00 77.69 456 GLU A CA 1
ATOM 3712 C C . GLU A 1 456 ? -21.715 -8.468 31.167 1.00 77.69 456 GLU A C 1
ATOM 3714 O O . GLU A 1 456 ? -22.401 -8.395 30.149 1.00 77.69 456 GLU A O 1
ATOM 3719 N N . LYS A 1 457 ? -22.206 -9.014 32.288 1.00 56.97 457 LYS A N 1
ATOM 3720 C CA . LYS A 1 457 ? -23.492 -9.742 32.374 1.00 56.97 457 LYS A CA 1
ATOM 3721 C C . LYS A 1 457 ? -24.763 -8.921 32.112 1.00 56.97 457 LYS A C 1
ATOM 3723 O O . LYS A 1 457 ? -25.814 -9.523 31.908 1.00 56.97 457 LYS A O 1
ATOM 3728 N N . SER A 1 458 ? -24.713 -7.589 32.145 1.00 59.34 458 SER A N 1
ATOM 3729 C CA . SER A 1 458 ? -25.916 -6.744 32.010 1.00 59.34 458 SER A CA 1
ATOM 3730 C C . SER A 1 458 ? -25.780 -5.570 31.044 1.00 59.34 458 SER A C 1
ATOM 3732 O O . SER A 1 458 ? -26.754 -4.843 30.868 1.00 59.34 458 SER A O 1
ATOM 3734 N N . TRP A 1 459 ? -24.606 -5.354 30.432 1.00 69.00 459 TRP A N 1
ATOM 3735 C CA . TRP A 1 459 ? -24.316 -4.240 29.504 1.00 69.00 459 TRP A CA 1
ATOM 3736 C C . TRP A 1 459 ? -24.715 -2.849 30.041 1.00 69.00 459 TRP A C 1
ATOM 3738 O O . TRP A 1 459 ? -24.700 -1.856 29.314 1.00 69.00 459 TRP A O 1
ATOM 3748 N N . THR A 1 460 ? -25.017 -2.747 31.340 1.00 64.88 460 THR A N 1
ATOM 3749 C CA . THR A 1 460 ? -25.368 -1.514 32.054 1.00 64.88 460 THR A CA 1
ATOM 3750 C C . THR A 1 460 ? -24.207 -0.532 32.063 1.00 64.88 460 THR A C 1
ATOM 3752 O O . THR A 1 460 ? -24.427 0.660 32.245 1.00 64.88 460 THR A O 1
ATOM 3755 N N . ASN A 1 461 ? -22.984 -1.017 31.823 1.00 75.50 461 ASN A N 1
ATOM 3756 C CA . ASN A 1 461 ? -21.778 -0.208 31.747 1.00 75.50 461 ASN A CA 1
ATOM 3757 C C . ASN A 1 461 ? -21.109 -0.258 30.366 1.00 75.50 461 ASN A C 1
ATOM 3759 O O . ASN A 1 461 ? -19.884 -0.310 30.249 1.00 75.50 461 ASN A O 1
ATOM 3763 N N . ILE A 1 462 ? -21.923 -0.246 29.305 1.00 85.38 462 ILE A N 1
ATOM 3764 C CA . ILE A 1 462 ? -21.440 -0.371 27.926 1.00 85.38 462 ILE A CA 1
ATOM 3765 C C . ILE A 1 462 ? -20.343 0.642 27.583 1.00 85.38 462 ILE A C 1
ATOM 3767 O O . ILE A 1 462 ? -19.391 0.296 26.900 1.00 85.38 462 ILE A O 1
ATOM 3771 N N . GLU A 1 463 ? -20.420 1.870 28.099 1.00 87.06 463 GLU A N 1
ATOM 3772 C CA . GLU A 1 463 ? -19.412 2.900 27.835 1.00 87.06 463 GLU A CA 1
ATOM 3773 C C . GLU A 1 463 ? -18.041 2.532 28.436 1.00 87.06 463 GLU A C 1
ATOM 3775 O O . GLU A 1 463 ? -17.019 2.713 27.775 1.00 87.06 463 GLU A O 1
ATOM 3780 N N . ASN A 1 464 ? -17.992 1.916 29.624 1.00 88.19 464 ASN A N 1
ATOM 3781 C CA . ASN A 1 464 ? -16.734 1.423 30.194 1.00 88.19 464 ASN A CA 1
ATOM 3782 C C . ASN A 1 464 ? -16.166 0.243 29.400 1.00 88.19 464 ASN A C 1
ATOM 3784 O O . ASN A 1 464 ? -14.955 0.187 29.168 1.00 88.19 464 ASN A O 1
ATOM 3788 N N . LEU A 1 465 ? -17.029 -0.676 28.951 1.00 90.69 465 LEU A N 1
ATOM 3789 C CA . LEU A 1 465 ? -16.623 -1.776 28.076 1.00 90.69 465 LEU A CA 1
ATOM 3790 C C . LEU A 1 465 ? -16.041 -1.237 26.763 1.00 90.69 465 LEU A C 1
ATOM 3792 O O . LEU A 1 465 ? -14.974 -1.674 26.344 1.00 90.69 465 LEU A O 1
ATOM 3796 N N . ILE A 1 466 ? -16.681 -0.239 26.150 1.00 93.44 466 ILE A N 1
ATOM 3797 C CA . ILE A 1 466 ? -16.189 0.427 24.939 1.00 93.44 466 ILE A CA 1
ATOM 3798 C C . ILE A 1 466 ? -14.818 1.060 25.171 1.00 93.44 466 ILE A C 1
ATOM 3800 O O . ILE A 1 466 ? -13.907 0.852 24.369 1.00 93.44 466 ILE A O 1
ATOM 3804 N N . THR A 1 467 ? -14.637 1.797 26.267 1.00 92.81 467 THR A N 1
ATOM 3805 C CA . THR A 1 467 ? -13.336 2.383 26.606 1.00 92.81 467 THR A CA 1
ATOM 3806 C C . THR A 1 467 ? -12.273 1.304 26.801 1.00 92.81 467 THR A C 1
ATOM 3808 O O . THR A 1 467 ? -11.149 1.474 26.328 1.00 92.81 467 THR A O 1
ATOM 3811 N N . CYS A 1 468 ? -12.611 0.180 27.442 1.00 92.00 468 CYS A N 1
ATOM 3812 C CA . CYS A 1 468 ? -11.707 -0.963 27.549 1.00 92.00 468 CYS A CA 1
ATOM 3813 C C . CYS A 1 468 ? -11.343 -1.505 26.162 1.00 92.00 468 CYS A C 1
ATOM 3815 O O . CYS A 1 468 ? -10.158 -1.639 25.874 1.00 92.00 468 CYS A O 1
ATOM 3817 N N . ILE A 1 469 ? -12.331 -1.738 25.291 1.00 94.00 469 ILE A N 1
ATOM 3818 C CA . ILE A 1 469 ? -12.109 -2.258 23.937 1.00 94.00 469 ILE A CA 1
ATOM 3819 C C . ILE A 1 469 ? -11.186 -1.343 23.129 1.00 94.00 469 ILE A C 1
ATOM 3821 O O . ILE A 1 469 ? -10.251 -1.813 22.494 1.00 94.00 469 ILE A O 1
ATOM 3825 N N . LEU A 1 470 ? -11.413 -0.032 23.167 1.00 95.19 470 LEU A N 1
ATOM 3826 C CA . LEU A 1 470 ? -10.641 0.930 22.378 1.00 95.19 470 LEU A CA 1
ATOM 3827 C C . LEU A 1 470 ? -9.209 1.151 22.887 1.00 95.19 470 LEU A C 1
ATOM 3829 O O . LEU A 1 470 ? -8.386 1.718 22.161 1.00 95.19 470 LEU A O 1
ATOM 3833 N N . ASN A 1 471 ? -8.921 0.779 24.136 1.00 92.94 471 ASN A N 1
ATOM 3834 C CA . ASN A 1 471 ? -7.605 0.933 24.757 1.00 92.94 471 ASN A CA 1
ATOM 3835 C C . ASN A 1 471 ? -6.696 -0.288 24.578 1.00 92.94 471 ASN A C 1
ATOM 3837 O O . ASN A 1 471 ? -5.490 -0.160 24.801 1.00 92.94 471 ASN A O 1
ATOM 3841 N N . GLU A 1 472 ? -7.253 -1.422 24.155 1.00 90.75 472 GLU A N 1
ATOM 3842 C CA . GLU A 1 472 ? -6.489 -2.575 23.677 1.00 90.75 472 GLU A CA 1
ATOM 3843 C C . GLU A 1 472 ? -5.959 -2.328 22.262 1.00 90.75 472 GLU A C 1
ATOM 3845 O O . GLU A 1 472 ? -4.775 -2.672 22.028 1.00 90.75 472 GLU A O 1
#

pLDDT: mean 93.13, std 5.26, range [56.97, 98.38]

Sequence (472 aa):
MFIRVRGIYATALTNLFLSNGFNITQPGEIVAKRFSLKRETIPADVTVKDREDKKGIVIIGDKETVKKLASIFKKAFTCSIFKEYSYGIYDCFKGKILGKKRGLWIVEIPGGYGFLEYNGKLREGDIVFVHVKKPFLSEPPLLRYGIAVSGKYARLIQYGRVTFSRHIKNKNRRKELMTLSAFLKLENWGIRWRSNANFGKFEDIIAELESLKRKALKIAKLEDEPPCFVSKGDAIFEIIFSLKDKLKLDGIRNEIVSTLKGHHYFKSLQDISSDVFDWLEYVLDCCDKSRVESRAWNRLHSTVENKIILEHERVNGNIIRIHGEIVLKNDQYLKIRREVRSNGLYDGLGIEKRKGDIIFSYIKV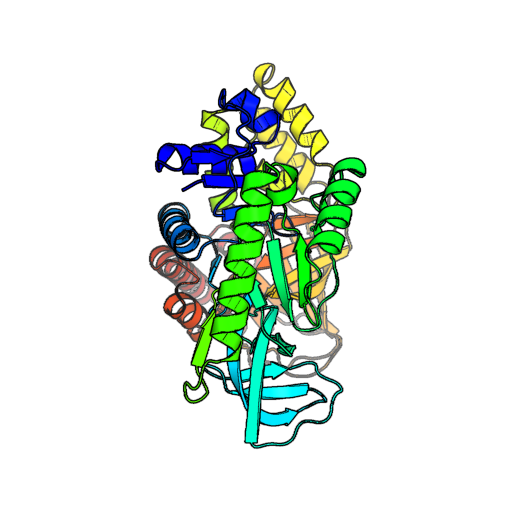GSIFLPHVYYSCRGDLKGMYVNVNLPIERKSSGIYWYVDLGIDVVAEASGKAKIIDQKELEEMLNRKMITSDFYKLIMSKINYIKSRIDDEKSWTNIENLITCILNE

Radius of gyration: 25.94 Å; chains: 1; bounding box: 64×51×70 Å